Protein AF-0000000084528921 (afdb_homodimer)

Secondary structure (DSSP, 8-state):
--HHHHHHHHHHHHHHIIIIIGGGTT---HHHHHHT--HHHHHHHHHHHHHHHHHHHHHHH-TT-EEEEHHHHHH-TTGGGGGGT-SSEEEEEEEE-HHHHHHT-S--EEEEEEEETTEEEEEEEEETTTTEEEEEETTS-EEEE-TTS-EEE--------GGG-EEE--GGGS-GGGHHHHHTTGGGSSEEE--S-HHHHHHHHHTTS--EEEESS--HHHHHHHHHHHHHTT-EEEETTSPBP-TT---S-EEEESSHHHHHHHHHHHHHHHS--/--HHHHHHHHHHHHHHIIIIIGGGTT---HHHHHHT--HHHHHHHHHHHHHHHHHHHHHHH-TT-EEEEHHHHHH-TTGGGGGGT-SSEEEEEEEE-HHHHHHT-S--EEEEEEEETTEEEEEEEEETTTTEEEEEETTS-EEEE-TTS-EEE--------GGG-EEE--GGGS-GGGHHHHHTTGGGSSEEE--S-HHHHHHHHHTTS--EEEESS--HHHHHHHHHHHHHTT-EEEETTSPBP-TT---S-EEEESSHHHHHHHHHHHHHHHS--

Radius of gyration: 23.16 Å; Cα contacts (8 Å, |Δi|>4): 1308; chains: 2; bounding box: 51×71×54 Å

Foldseek 3Di:
DDPVLVVLLLVLLLVLLVPQNVVLFPCPDPCCVVVVQALLNSVVRSFVSSLVSSVVSCCVVPVQAQEAEPVVCVVVVCSLVCLQATQKYKYWGRWFLSVCRRVRHQLIWIKMFMGGNFFTAKIWTARSVQGKIWMDGLPAAIWIQGNVRDIDGAAFAPDAQQQAFAAEDPLVPDDPVLNVLSVVLQNSHVGYYHPSGLSVRLVCRLRHNGFKYKAQFCDPRSPARSQSNLVSNAWAKAFLVGHGDTRPPGGHTIMIGRYPSNRVSVSVSCVVSPDDD/DDPVLVVLLLVLLLVLLVPQNVVLFPCPDPCCVVVVQALLNSVVRSFVSSLVSSVVSCCVVPVQAQEAEPVVCVVVVCSLVCLQATQKYKYWGRWFLSVCRRVRHQLIWIKMFMGGNFATAKIWTARSVQGKIWMDGLPAAIWIQGNVRDIDGAAFAPDAQQQAFAAEDPLVPDDPVLNVLSVVLQNSHVGYHHPSGLSVRLVCRLRHNGFKYKAQFCDPRSPARSQSNLVSNAWAKAFLVGHGDTRPPGGHTIMIGRYPSNRVSVSVSCVVSPDDD

Structure (mmCIF, N/CA/C/O backbone):
data_AF-0000000084528921-model_v1
#
loop_
_entity.id
_entity.type
_entity.pdbx_description
1 polymer 'Archaeal fructose-1,6-bisphosphatase'
#
loop_
_atom_site.group_PDB
_atom_site.id
_atom_site.type_symbol
_atom_site.label_atom_id
_atom_site.label_alt_id
_atom_site.label_comp_id
_atom_site.label_asym_id
_atom_site.label_entity_id
_atom_site.label_seq_id
_atom_site.pdbx_PDB_ins_code
_atom_site.Cartn_x
_atom_site.Cartn_y
_atom_site.Cartn_z
_atom_site.occupancy
_atom_site.B_iso_or_equiv
_atom_site.auth_seq_id
_atom_site.auth_comp_id
_atom_site.auth_asym_id
_atom_site.auth_atom_id
_atom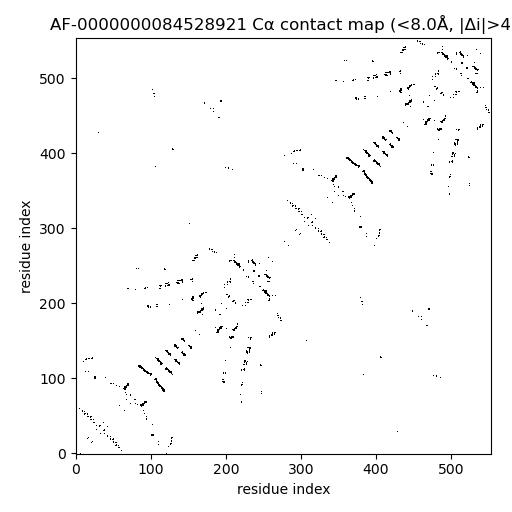_site.pdbx_PDB_model_num
ATOM 1 N N . MET A 1 1 ? -10.633 -29.906 -10.234 1 90.69 1 MET A N 1
ATOM 2 C CA . MET A 1 1 ? -10.891 -29.375 -8.898 1 90.69 1 MET A CA 1
ATOM 3 C C . MET A 1 1 ? -12.359 -28.969 -8.758 1 90.69 1 MET A C 1
ATOM 5 O O . MET A 1 1 ? -12.891 -28.234 -9.594 1 90.69 1 MET A O 1
ATOM 9 N N . THR A 1 2 ? -13.047 -29.438 -7.738 1 93.56 2 THR A N 1
ATOM 10 C CA . THR A 1 2 ? -14.469 -29.188 -7.535 1 93.56 2 THR A CA 1
ATOM 11 C C . THR A 1 2 ? -14.68 -27.891 -6.746 1 93.56 2 THR A C 1
ATOM 13 O O . THR A 1 2 ? -13.766 -27.406 -6.082 1 93.56 2 THR A O 1
ATOM 16 N N . PRO A 1 3 ? -15.922 -27.375 -6.844 1 93.5 3 PRO A N 1
ATOM 17 C CA . PRO A 1 3 ? -16.234 -26.188 -6.047 1 93.5 3 PRO A CA 1
ATOM 18 C C . PRO A 1 3 ? -16.062 -26.422 -4.547 1 93.5 3 PRO A C 1
ATOM 20 O O . PRO A 1 3 ? -15.625 -25.516 -3.828 1 93.5 3 PRO A O 1
ATOM 23 N N . LEU A 1 4 ? -16.359 -27.547 -4.094 1 95.31 4 LEU A N 1
ATOM 24 C CA . LEU A 1 4 ? -16.219 -27.875 -2.678 1 95.31 4 LEU A CA 1
ATOM 25 C C . LEU A 1 4 ? -14.75 -27.875 -2.271 1 95.31 4 LEU A C 1
ATOM 27 O O . LEU A 1 4 ? -14.406 -27.438 -1.171 1 95.31 4 LEU A O 1
ATOM 31 N N . GLU A 1 5 ? -13.906 -28.422 -3.125 1 96.94 5 GLU A N 1
ATOM 32 C CA . GLU A 1 5 ? -12.469 -28.438 -2.869 1 96.94 5 GLU A CA 1
ATOM 33 C C . GLU A 1 5 ? -11.906 -27.016 -2.809 1 96.94 5 GLU A C 1
ATOM 35 O O . GLU A 1 5 ? -11.094 -26.703 -1.938 1 96.94 5 GLU A O 1
ATOM 40 N N . ARG A 1 6 ? -12.414 -26.188 -3.715 1 96.44 6 ARG A N 1
ATOM 41 C CA . ARG A 1 6 ? -11.992 -24.781 -3.719 1 96.44 6 ARG A CA 1
ATOM 42 C C . ARG A 1 6 ? -12.406 -24.094 -2.428 1 96.44 6 ARG A C 1
ATOM 44 O O . ARG A 1 6 ? -11.617 -23.375 -1.822 1 96.44 6 ARG A O 1
ATOM 51 N N . ALA A 1 7 ? -13.633 -24.344 -2.035 1 95.81 7 ALA A N 1
ATOM 52 C CA . ALA A 1 7 ? -14.164 -23.75 -0.816 1 95.81 7 ALA A CA 1
ATOM 53 C C . ALA A 1 7 ? -13.352 -24.172 0.404 1 95.81 7 ALA A C 1
ATOM 55 O O . ALA A 1 7 ? -13.141 -23.375 1.323 1 95.81 7 ALA A O 1
ATOM 56 N N . HIS A 1 8 ? -12.945 -25.391 0.385 1 96.81 8 HIS A N 1
ATOM 57 C CA . HIS A 1 8 ? -12.125 -25.906 1.473 1 96.81 8 HIS A CA 1
ATOM 58 C C . HIS A 1 8 ? -10.797 -25.172 1.567 1 96.81 8 HIS A C 1
ATOM 60 O O . HIS A 1 8 ? -10.359 -24.812 2.662 1 96.81 8 HIS A O 1
ATOM 66 N N . LEU A 1 9 ? -10.148 -24.953 0.458 1 98.06 9 LEU A N 1
ATOM 67 C CA . LEU A 1 9 ? -8.859 -24.266 0.444 1 98.06 9 LEU A CA 1
ATOM 68 C C . LEU A 1 9 ? -9.023 -22.812 0.845 1 98.06 9 LEU A C 1
ATOM 70 O O . LEU A 1 9 ? -8.188 -22.266 1.577 1 98.06 9 LEU A O 1
ATOM 74 N N . VAL A 1 10 ? -10.094 -22.156 0.374 1 98.06 10 VAL A N 1
ATOM 75 C CA . VAL A 1 10 ? -10.359 -20.766 0.751 1 98.06 10 VAL A CA 1
ATOM 76 C C . VAL A 1 10 ? -10.547 -20.672 2.264 1 98.06 10 VAL A C 1
ATOM 78 O O . VAL A 1 10 ? -9.984 -19.781 2.91 1 98.06 10 VAL A O 1
ATOM 81 N N . ALA A 1 11 ? -11.289 -21.578 2.811 1 97.75 11 ALA A N 1
ATOM 82 C CA . ALA A 1 11 ? -11.523 -21.609 4.254 1 97.75 11 ALA A CA 1
ATOM 83 C C . ALA A 1 11 ? -10.219 -21.812 5.016 1 97.75 11 ALA A C 1
ATOM 85 O O . ALA A 1 11 ? -10.008 -21.203 6.066 1 97.75 11 ALA A O 1
ATOM 86 N N . ALA A 1 12 ? -9.398 -22.719 4.527 1 98.62 12 ALA A N 1
ATOM 87 C CA . ALA A 1 12 ? -8.109 -22.984 5.156 1 98.62 12 ALA A CA 1
ATOM 88 C C . ALA A 1 12 ? -7.23 -21.75 5.16 1 98.62 12 ALA A C 1
ATOM 90 O O . ALA A 1 12 ? -6.559 -21.453 6.152 1 98.62 12 ALA A O 1
ATOM 91 N N . VAL A 1 13 ? -7.238 -21.016 4.059 1 98.75 13 VAL A N 1
ATOM 92 C CA . VAL A 1 13 ? -6.438 -19.797 3.945 1 98.75 13 VAL A CA 1
ATOM 93 C C . VAL A 1 13 ? -6.953 -18.75 4.926 1 98.75 13 VAL A C 1
ATOM 95 O O . VAL A 1 13 ? -6.164 -18.109 5.629 1 98.75 13 VAL A O 1
ATOM 98 N N . ARG A 1 14 ? -8.266 -18.578 5.016 1 98.44 14 ARG A N 1
ATOM 99 C CA . ARG A 1 14 ? -8.867 -17.625 5.941 1 98.44 14 ARG A CA 1
ATOM 100 C C . ARG A 1 14 ? -8.516 -17.969 7.387 1 98.44 14 ARG A C 1
ATOM 102 O O . ARG A 1 14 ? -8.211 -17.078 8.188 1 98.44 14 ARG A O 1
ATOM 109 N N . LYS A 1 15 ? -8.578 -19.203 7.676 1 98.56 15 LYS A N 1
ATOM 110 C CA . LYS A 1 15 ? -8.25 -19.656 9.031 1 98.56 15 LYS A CA 1
ATOM 111 C C . LYS A 1 15 ? -6.785 -19.391 9.352 1 98.56 15 LYS A C 1
ATOM 113 O O . LYS A 1 15 ? -6.457 -18.906 10.438 1 98.56 15 LYS A O 1
ATOM 118 N N . ALA A 1 16 ? -5.879 -19.75 8.445 1 98.69 16 ALA A N 1
ATOM 119 C CA . ALA A 1 16 ? -4.453 -19.516 8.641 1 98.69 16 ALA A CA 1
ATOM 120 C C . ALA A 1 16 ? -4.164 -18.031 8.812 1 98.69 16 ALA A C 1
ATOM 122 O O . ALA A 1 16 ? -3.316 -17.641 9.617 1 98.69 16 ALA A O 1
ATOM 123 N N . ALA A 1 17 ? -4.832 -17.188 8 1 98.56 17 ALA A N 1
ATOM 124 C CA . ALA A 1 1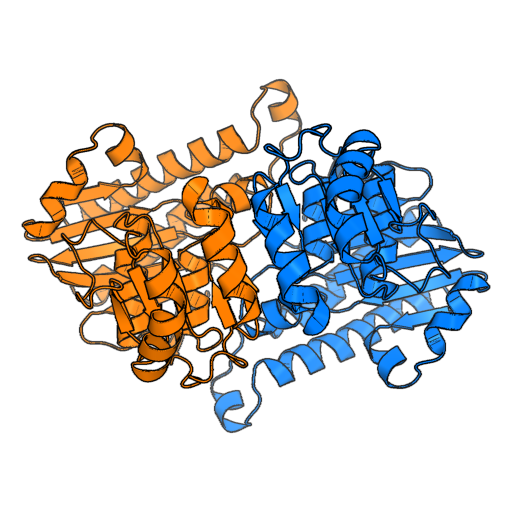7 ? -4.699 -15.734 8.125 1 98.56 17 ALA A CA 1
ATOM 125 C C . ALA A 1 17 ? -5.074 -15.266 9.523 1 98.56 17 ALA A C 1
ATOM 127 O O . ALA A 1 17 ? -4.332 -14.5 10.148 1 98.56 17 ALA A O 1
ATOM 128 N N . ALA A 1 18 ? -6.164 -15.742 10.023 1 97.94 18 ALA A N 1
ATOM 129 C CA . ALA A 1 18 ? -6.703 -15.32 11.32 1 97.94 18 ALA A CA 1
ATOM 130 C C . ALA A 1 18 ? -5.836 -15.828 12.469 1 97.94 18 ALA A C 1
ATOM 132 O O . ALA A 1 18 ? -5.613 -15.117 13.445 1 97.94 18 ALA A O 1
ATOM 133 N N . ASP A 1 19 ? -5.32 -17.047 12.312 1 98 19 ASP A N 1
ATOM 134 C CA . ASP A 1 19 ? -4.68 -17.719 13.438 1 98 19 ASP A CA 1
ATOM 135 C C . ASP A 1 19 ? -3.18 -17.422 13.469 1 98 19 ASP A C 1
ATOM 137 O O . ASP A 1 19 ? -2.592 -17.281 14.539 1 98 19 ASP A O 1
ATOM 141 N N . GLN A 1 20 ? -2.561 -17.359 12.289 1 97.06 20 GLN A N 1
ATOM 142 C CA . GLN A 1 20 ? -1.102 -17.359 12.273 1 97.06 20 GLN A CA 1
ATOM 143 C C . GLN A 1 20 ? -0.562 -16.016 11.805 1 97.06 20 GLN A C 1
ATOM 145 O O . GLN A 1 20 ? 0.536 -15.609 12.195 1 97.06 20 GLN A O 1
ATOM 150 N N . VAL A 1 21 ? -1.282 -15.266 10.984 1 97.06 21 VAL A N 1
ATOM 151 C CA . VAL A 1 21 ? -0.704 -14.102 10.328 1 97.06 21 VAL A CA 1
ATOM 152 C C . VAL A 1 21 ? -1.134 -12.828 11.055 1 97.06 21 VAL A C 1
ATOM 154 O O . VAL A 1 21 ? -0.299 -12.109 11.609 1 97.06 21 VAL A O 1
ATOM 157 N N . LEU A 1 22 ? -2.424 -12.594 11.258 1 96 22 LEU A N 1
ATOM 158 C CA . LEU A 1 22 ? -2.986 -11.328 11.711 1 96 22 LEU A CA 1
ATOM 159 C C . LEU A 1 22 ? -2.561 -11.031 13.148 1 96 22 LEU A C 1
ATOM 161 O O . LEU A 1 22 ? -2.273 -9.883 13.484 1 96 22 LEU A O 1
ATOM 165 N N . PRO A 1 23 ? -2.465 -12.047 14.039 1 93.75 23 PRO A N 1
ATOM 166 C CA . PRO A 1 23 ? -2.072 -11.742 15.414 1 93.75 23 PRO A CA 1
ATOM 167 C C . PRO A 1 23 ? -0.657 -11.172 15.516 1 93.75 23 PRO A C 1
ATOM 169 O O . PRO A 1 23 ? -0.282 -10.617 16.547 1 93.75 23 PRO A O 1
ATOM 172 N N . ARG A 1 24 ? 0.132 -11.25 14.445 1 92.75 24 ARG A N 1
ATOM 173 C CA . ARG A 1 24 ? 1.534 -10.852 14.477 1 92.75 24 ARG A CA 1
ATOM 174 C C . ARG A 1 24 ? 1.746 -9.547 13.711 1 92.75 24 ARG A C 1
ATOM 176 O O . ARG A 1 24 ? 2.832 -8.969 13.758 1 92.75 24 ARG A O 1
ATOM 183 N N . PHE A 1 25 ? 0.775 -9.117 13.039 1 93.25 25 PHE A N 1
ATOM 184 C CA . PHE A 1 25 ? 0.848 -7.883 12.266 1 93.25 25 PHE A CA 1
ATOM 185 C C . PHE A 1 25 ? 0.706 -6.668 13.172 1 93.25 25 PHE A C 1
ATOM 187 O O . PHE A 1 25 ? -0.257 -6.57 13.938 1 93.25 25 PHE A O 1
ATOM 194 N N . ARG A 1 26 ? 1.581 -5.68 13.094 1 90.31 26 ARG A N 1
ATOM 195 C CA . ARG A 1 26 ? 1.654 -4.445 13.867 1 90.31 26 ARG A CA 1
ATOM 196 C C . ARG A 1 26 ? 1.752 -4.742 15.359 1 90.31 26 ARG A C 1
ATOM 198 O O . ARG A 1 26 ? 1.243 -3.979 16.188 1 90.31 26 ARG A O 1
ATOM 205 N N . ARG A 1 27 ? 2.107 -5.938 15.75 1 79.38 27 ARG A N 1
ATOM 206 C CA . ARG A 1 27 ? 2.225 -6.289 17.156 1 79.38 27 ARG A CA 1
ATOM 207 C C . ARG A 1 27 ? 3.676 -6.219 17.625 1 79.38 27 ARG A C 1
ATOM 209 O O . ARG A 1 27 ? 4.535 -6.934 17.109 1 79.38 27 ARG A O 1
ATOM 216 N N . LEU A 1 28 ? 4.211 -5.023 17.75 1 58.03 28 LEU A N 1
ATOM 217 C CA . LEU A 1 28 ? 5.539 -4.887 18.344 1 58.03 28 LEU A CA 1
ATOM 218 C C . LEU A 1 28 ? 5.488 -5.07 19.859 1 58.03 28 LEU A C 1
ATOM 220 O O . LEU A 1 28 ? 4.758 -4.355 20.547 1 58.03 28 LEU A O 1
ATOM 224 N N . ASP A 1 29 ? 5.09 -6.176 20.328 1 49.66 29 ASP A N 1
ATOM 225 C CA . ASP A 1 29 ? 4.906 -6.27 21.766 1 49.66 29 ASP A CA 1
ATOM 226 C C . ASP A 1 29 ? 6.09 -5.66 22.516 1 49.66 29 ASP A C 1
ATOM 228 O O . ASP A 1 29 ? 7.227 -5.707 22.031 1 49.66 29 ASP A O 1
ATOM 232 N N . GLU A 1 30 ? 5.789 -4.836 23.406 1 45.78 30 GLU A N 1
ATOM 233 C CA . GLU A 1 30 ? 6.727 -4.367 24.422 1 45.78 30 GLU A CA 1
ATOM 234 C C . GLU A 1 30 ? 7.719 -5.465 24.797 1 45.78 30 GLU A C 1
ATOM 236 O O . GLU A 1 30 ? 8.906 -5.199 24.969 1 45.78 30 GLU A O 1
ATOM 241 N N . GLY A 1 31 ? 7.191 -6.523 25.266 1 42.44 31 GLY A N 1
ATOM 242 C CA . GLY A 1 31 ? 8 -7.645 25.719 1 42.44 31 GLY A CA 1
ATOM 243 C C . GLY A 1 31 ? 8.914 -8.188 24.625 1 42.44 31 GLY A C 1
ATOM 244 O O . GLY A 1 31 ? 9.883 -8.891 24.922 1 42.44 31 GLY A O 1
ATOM 245 N N . GLU A 1 32 ? 8.555 -8.086 23.438 1 44.56 32 GLU A N 1
ATOM 246 C CA . GLU A 1 32 ? 9.398 -8.492 22.312 1 44.56 32 GLU A CA 1
ATOM 247 C C . GLU A 1 32 ? 10.531 -7.488 22.094 1 44.56 32 GLU A C 1
ATOM 249 O O . GLU A 1 32 ? 11.562 -7.832 21.516 1 44.56 32 GLU A O 1
ATOM 254 N N . VAL A 1 33 ? 10.344 -6.324 22.484 1 43.62 33 VAL A N 1
ATOM 255 C CA . VAL A 1 33 ? 11.484 -5.438 22.734 1 43.62 33 VAL A CA 1
ATOM 256 C C . VAL A 1 33 ? 12.422 -6.074 23.75 1 43.62 33 VAL A C 1
ATOM 258 O O . VAL A 1 33 ? 13.641 -5.941 23.641 1 43.62 33 VAL A O 1
ATOM 261 N N . GLN A 1 34 ? 11.828 -6.68 24.719 1 41.72 34 GLN A N 1
ATOM 262 C CA . GLN A 1 34 ? 12.688 -7.375 25.672 1 41.72 34 GLN A CA 1
ATOM 263 C C . GLN A 1 34 ? 13.281 -8.641 25.047 1 41.72 34 GLN A C 1
ATOM 265 O O . GLN A 1 34 ? 14.391 -9.039 25.406 1 41.72 34 GLN A O 1
ATOM 270 N N . THR A 1 35 ? 12.531 -9.328 24.297 1 44.34 35 THR A N 1
ATOM 271 C CA . THR A 1 35 ? 13.039 -10.578 23.75 1 44.34 35 THR A CA 1
ATOM 272 C C . THR A 1 35 ? 13.695 -10.352 22.391 1 44.34 35 THR A C 1
ATOM 274 O O . THR A 1 35 ? 14.141 -11.305 21.75 1 44.34 35 THR A O 1
ATOM 277 N N . LYS A 1 36 ? 13.992 -9.203 21.953 1 51.06 36 LYS A N 1
ATOM 278 C CA . LYS A 1 36 ? 14.734 -8.82 20.75 1 51.06 36 LYS A CA 1
ATOM 279 C C . LYS A 1 36 ? 14.031 -9.312 19.484 1 51.06 36 LYS A C 1
ATOM 281 O O . LYS A 1 36 ? 14.688 -9.617 18.484 1 51.06 36 LYS A O 1
ATOM 286 N N . THR A 1 37 ? 12.586 -9.578 19.844 1 59.41 37 THR A N 1
ATOM 287 C CA . THR A 1 37 ? 11.969 -10.094 18.641 1 59.41 37 THR A CA 1
ATOM 288 C C . THR A 1 37 ? 11.336 -8.961 17.828 1 59.41 37 THR A C 1
ATOM 290 O O . THR A 1 37 ? 10.414 -8.297 18.297 1 59.41 37 THR A O 1
ATOM 293 N N . GLY A 1 38 ? 11.789 -8.57 16.797 1 70.56 38 GLY A N 1
ATOM 294 C CA . GLY A 1 38 ? 11.352 -7.496 15.922 1 70.56 38 GLY A CA 1
ATOM 295 C C . GLY A 1 38 ? 10.469 -7.977 14.789 1 70.56 38 GLY A C 1
ATOM 296 O O . GLY A 1 38 ? 10.172 -9.172 14.688 1 70.56 38 GLY A O 1
ATOM 297 N N . PRO A 1 39 ? 9.812 -7.094 14.172 1 75.5 39 PRO A N 1
ATOM 298 C CA . PRO A 1 39 ? 8.914 -7.406 13.055 1 75.5 39 PRO A CA 1
ATOM 299 C C . PRO A 1 39 ? 9.492 -8.461 12.117 1 75.5 39 PRO A C 1
ATOM 301 O O . PRO A 1 39 ? 8.75 -9.273 11.562 1 75.5 39 PRO A O 1
ATOM 304 N N . ALA A 1 40 ? 10.711 -8.469 11.938 1 79 40 ALA A N 1
ATOM 305 C CA . ALA A 1 40 ? 11.359 -9.445 11.07 1 79 40 ALA A CA 1
ATOM 306 C C . ALA A 1 40 ? 11.195 -10.867 11.609 1 79 40 ALA A C 1
ATOM 308 O O . ALA A 1 40 ? 10.977 -11.812 10.852 1 79 40 ALA A O 1
ATOM 309 N N . ASP A 1 41 ? 11.266 -10.969 12.859 1 82.81 41 ASP A N 1
ATOM 310 C CA . ASP A 1 41 ? 11.055 -12.266 13.5 1 82.81 41 ASP A CA 1
ATOM 311 C C . ASP A 1 41 ? 9.594 -12.688 13.414 1 82.81 41 ASP A C 1
ATOM 313 O O . ASP A 1 41 ? 9.289 -13.859 13.172 1 82.81 41 ASP A O 1
ATOM 317 N N . LEU A 1 42 ? 8.734 -11.75 13.547 1 84.56 42 LEU A N 1
ATOM 318 C CA . LEU A 1 42 ? 7.309 -12.039 13.602 1 84.56 42 LEU A CA 1
ATOM 319 C C . LEU A 1 42 ? 6.801 -12.516 12.242 1 84.56 42 LEU A C 1
ATOM 321 O O . LEU A 1 42 ? 5.996 -13.445 12.164 1 84.56 42 LEU A O 1
ATOM 325 N N . VAL A 1 43 ? 7.289 -11.922 11.195 1 88 43 VAL A N 1
ATOM 326 C CA . VAL A 1 43 ? 6.848 -12.352 9.875 1 88 43 VAL A CA 1
ATOM 327 C C . VAL A 1 43 ? 7.398 -13.742 9.57 1 88 43 VAL A C 1
ATOM 329 O O . VAL A 1 43 ? 6.734 -14.547 8.914 1 88 43 VAL A O 1
ATOM 332 N N . THR A 1 44 ? 8.531 -14.031 10.109 1 89.69 44 THR A N 1
ATOM 333 C CA . THR A 1 44 ? 9.102 -15.359 9.93 1 89.69 44 THR A CA 1
ATOM 334 C C . THR A 1 44 ? 8.211 -16.422 10.57 1 89.69 44 THR A C 1
ATOM 336 O O . THR A 1 44 ? 7.906 -17.453 9.953 1 89.69 44 THR A O 1
ATOM 339 N N . VAL A 1 45 ? 7.801 -16.125 11.727 1 92.5 45 VAL A N 1
ATOM 340 C CA . VAL A 1 45 ? 6.93 -17.047 12.438 1 92.5 45 VAL A CA 1
ATOM 341 C C . VAL A 1 45 ? 5.594 -17.172 11.711 1 92.5 45 VAL A C 1
ATOM 343 O O . VAL A 1 45 ? 5.082 -18.266 11.508 1 92.5 45 VAL A O 1
ATOM 346 N N . ALA A 1 46 ? 5.035 -16.047 11.312 1 94.19 46 ALA A N 1
ATOM 347 C CA . ALA A 1 46 ? 3.775 -16.047 10.57 1 94.19 46 ALA A CA 1
ATOM 348 C C . ALA A 1 46 ? 3.883 -16.891 9.305 1 94.19 46 ALA A C 1
ATOM 350 O O . ALA A 1 46 ? 3.014 -17.719 9.023 1 94.19 46 ALA A O 1
ATOM 351 N N . ASP A 1 47 ? 4.977 -16.703 8.609 1 95.75 47 ASP A N 1
ATOM 352 C CA . ASP A 1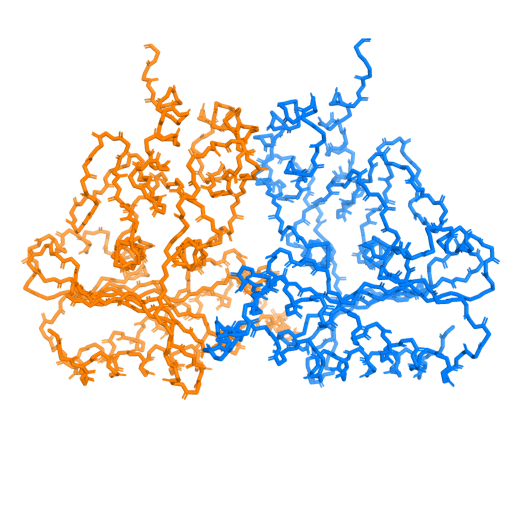 47 ? 5.23 -17.422 7.359 1 95.75 47 ASP A CA 1
ATOM 353 C C . ASP A 1 47 ? 5.297 -18.922 7.59 1 95.75 47 ASP A C 1
ATOM 355 O O . ASP A 1 47 ? 4.605 -19.688 6.914 1 95.75 47 ASP A O 1
ATOM 359 N N . THR A 1 48 ? 6.07 -19.328 8.508 1 96.44 48 THR A N 1
ATOM 360 C CA . THR A 1 48 ? 6.336 -20.734 8.75 1 96.44 48 THR A CA 1
ATOM 361 C C . THR A 1 48 ? 5.086 -21.438 9.273 1 96.44 48 THR A C 1
ATOM 363 O O . THR A 1 48 ? 4.734 -22.516 8.805 1 96.44 48 THR A O 1
ATOM 366 N N . GLU A 1 49 ? 4.406 -20.828 10.195 1 97.38 49 GLU A N 1
ATOM 367 C CA . GLU A 1 49 ? 3.24 -21.453 10.805 1 97.38 49 GLU A CA 1
ATOM 368 C C . GLU A 1 49 ? 2.062 -21.484 9.828 1 97.38 49 GLU A C 1
ATOM 370 O O . GLU A 1 49 ? 1.312 -22.469 9.789 1 97.38 49 GLU A O 1
ATOM 375 N N . ALA A 1 50 ? 1.903 -20.422 9.086 1 98.31 50 ALA A N 1
ATOM 376 C CA . ALA A 1 50 ? 0.831 -20.406 8.094 1 98.31 50 ALA A CA 1
ATOM 377 C C . ALA A 1 50 ? 1.056 -21.453 7.016 1 98.31 50 ALA A C 1
ATOM 379 O O . ALA A 1 50 ? 0.119 -22.156 6.617 1 98.31 50 ALA A O 1
ATOM 380 N N . GLU A 1 51 ? 2.279 -21.562 6.527 1 98.44 51 GLU A N 1
ATOM 381 C CA . GLU A 1 51 ? 2.578 -22.562 5.508 1 98.44 51 GLU A CA 1
ATOM 382 C C . GLU A 1 51 ? 2.322 -23.969 6.027 1 98.44 51 GLU A C 1
ATOM 384 O O . GLU A 1 51 ? 1.784 -24.812 5.309 1 98.44 51 GLU A O 1
ATOM 389 N N . ALA A 1 52 ? 2.699 -24.266 7.258 1 98.19 52 ALA A N 1
ATOM 390 C CA . ALA A 1 52 ? 2.469 -25.562 7.863 1 98.19 52 ALA A CA 1
ATOM 391 C C . ALA A 1 52 ? 0.976 -25.875 7.945 1 98.19 52 ALA A C 1
ATOM 393 O O . ALA A 1 52 ? 0.545 -26.984 7.605 1 98.19 52 ALA A O 1
ATOM 394 N N . ALA A 1 53 ? 0.239 -24.906 8.398 1 98.5 53 ALA A N 1
ATOM 395 C CA . ALA A 1 53 ? -1.206 -25.094 8.516 1 98.5 53 ALA A CA 1
ATOM 396 C C . ALA A 1 53 ? -1.833 -25.375 7.148 1 98.5 53 ALA A C 1
ATOM 398 O O . ALA A 1 53 ? -2.67 -26.266 7.012 1 98.5 53 ALA A O 1
ATOM 399 N N . LEU A 1 54 ? -1.439 -24.609 6.164 1 98.69 54 LEU A N 1
ATOM 400 C CA . LEU A 1 54 ? -1.997 -24.75 4.824 1 98.69 54 LEU A CA 1
ATOM 401 C C . LEU A 1 54 ? -1.574 -26.078 4.203 1 98.69 54 LEU A C 1
ATOM 403 O O . LEU A 1 54 ? -2.363 -26.719 3.506 1 98.69 54 LEU A O 1
ATOM 407 N N . THR A 1 55 ? -0.332 -26.453 4.445 1 98.31 55 THR A N 1
ATOM 408 C CA . THR A 1 55 ? 0.138 -27.75 3.967 1 98.31 55 THR A CA 1
ATOM 409 C C . THR A 1 55 ? -0.707 -28.891 4.551 1 98.31 55 THR A C 1
ATOM 411 O O . THR A 1 55 ? -1.087 -29.812 3.836 1 98.31 55 THR A O 1
ATOM 414 N N . GLY A 1 56 ? -0.945 -28.766 5.855 1 98.19 56 GLY A N 1
ATOM 415 C CA . GLY A 1 56 ? -1.819 -29.75 6.484 1 98.19 56 GLY A CA 1
ATOM 416 C C . GLY A 1 56 ? -3.193 -29.812 5.844 1 98.19 56 GLY A C 1
ATOM 417 O O . GLY A 1 56 ? -3.707 -30.906 5.578 1 98.19 56 GLY A O 1
ATOM 418 N N . ALA A 1 57 ? -3.775 -28.672 5.57 1 98.25 57 ALA A N 1
ATOM 419 C CA . ALA A 1 57 ? -5.094 -28.609 4.949 1 98.25 57 ALA A CA 1
ATOM 420 C C . ALA A 1 57 ? -5.078 -29.219 3.553 1 98.25 57 ALA A C 1
ATOM 422 O O . ALA A 1 57 ? -6.016 -29.922 3.164 1 98.25 57 ALA A O 1
ATOM 423 N N . VAL A 1 58 ? -4.031 -28.984 2.771 1 98.12 58 VAL A N 1
ATOM 424 C CA . VAL A 1 58 ? -3.881 -29.516 1.425 1 98.12 58 VAL A CA 1
ATOM 425 C C . VAL A 1 58 ? -3.775 -31.047 1.487 1 98.12 58 VAL A C 1
ATOM 427 O O . VAL A 1 58 ? -4.441 -31.75 0.728 1 98.12 58 VAL A O 1
ATOM 430 N N . ARG A 1 59 ? -2.996 -31.531 2.389 1 96.75 59 ARG A N 1
ATOM 431 C CA . ARG A 1 59 ? -2.756 -32.969 2.496 1 96.75 59 ARG A CA 1
ATOM 432 C C . ARG A 1 59 ? -4.02 -33.719 2.926 1 96.75 59 ARG A C 1
ATOM 434 O O . ARG A 1 59 ? -4.25 -34.844 2.518 1 96.75 59 ARG A O 1
ATOM 441 N N . SER A 1 60 ? -4.793 -33.062 3.689 1 96.56 60 SER A N 1
ATOM 442 C CA . SER A 1 60 ? -6.062 -33.656 4.09 1 96.56 60 SER A CA 1
ATOM 443 C C . SER A 1 60 ? -6.984 -33.844 2.891 1 96.56 60 SER A C 1
ATOM 445 O O . SER A 1 60 ? -7.77 -34.812 2.846 1 96.56 60 SER A O 1
ATOM 447 N N . LEU A 1 61 ? -6.922 -32.969 1.944 1 95.56 61 LEU A N 1
ATOM 448 C CA . LEU A 1 61 ? -7.746 -33.031 0.742 1 95.56 61 LEU A CA 1
ATOM 449 C C . LEU A 1 61 ? -7.102 -33.906 -0.323 1 95.56 61 LEU A C 1
ATOM 451 O O . LEU A 1 61 ? -7.793 -34.656 -1.019 1 95.56 61 LEU A O 1
ATOM 455 N N . TRP A 1 62 ? -5.777 -33.719 -0.443 1 97.38 62 TRP A N 1
ATOM 456 C CA . TRP A 1 62 ? -4.996 -34.375 -1.479 1 97.38 62 TRP A CA 1
ATOM 457 C C . TRP A 1 62 ? -3.699 -34.938 -0.907 1 97.38 62 TRP A C 1
ATOM 459 O O . TRP A 1 62 ? -2.627 -34.375 -1.102 1 97.38 62 TRP A O 1
ATOM 469 N N . PRO A 1 63 ? -3.75 -36.156 -0.374 1 96.81 63 PRO A N 1
ATOM 470 C CA . PRO A 1 63 ? -2.576 -36.719 0.295 1 96.81 63 PRO A CA 1
ATOM 471 C C . PRO A 1 63 ? -1.378 -36.875 -0.64 1 96.81 63 PRO A C 1
ATOM 473 O O . PRO A 1 63 ? -0.229 -36.781 -0.195 1 96.81 63 PRO A O 1
ATOM 476 N N . ASP A 1 64 ? -1.58 -36.969 -1.929 1 95.75 64 ASP A N 1
ATOM 477 C CA . ASP A 1 64 ? -0.503 -37.281 -2.871 1 95.75 64 ASP A CA 1
ATOM 478 C C . ASP A 1 64 ? -0.07 -36 -3.611 1 95.75 64 ASP A C 1
ATOM 480 O O . ASP A 1 64 ? 0.851 -36.031 -4.43 1 95.75 64 ASP A O 1
ATOM 484 N N . ALA A 1 65 ? -0.691 -34.906 -3.344 1 97.06 65 ALA A N 1
ATOM 485 C CA . ALA A 1 65 ? -0.359 -33.688 -4.051 1 97.06 65 ALA A CA 1
ATOM 486 C C . ALA A 1 65 ? 1.035 -33.188 -3.674 1 97.06 65 ALA A C 1
ATOM 488 O O . ALA A 1 65 ? 1.438 -33.281 -2.512 1 97.06 65 ALA A O 1
ATOM 489 N N . LEU A 1 66 ? 1.763 -32.719 -4.652 1 97.06 66 LEU A N 1
ATOM 490 C CA . LEU A 1 66 ? 3.002 -32 -4.379 1 97.06 66 LEU A CA 1
ATOM 491 C C . LEU A 1 66 ? 2.711 -30.625 -3.77 1 97.06 66 LEU A C 1
ATOM 493 O O . LEU A 1 66 ? 1.888 -29.875 -4.293 1 97.06 66 LEU A O 1
ATOM 497 N N . VAL A 1 67 ? 3.293 -30.328 -2.621 1 97.88 67 VAL A N 1
ATOM 498 C CA . VAL A 1 67 ? 3.146 -29 -2.012 1 97.88 67 VAL A CA 1
ATOM 499 C C . VAL A 1 67 ? 4.449 -28.219 -2.152 1 97.88 67 VAL A C 1
ATOM 501 O O . VAL A 1 67 ? 5.504 -28.672 -1.699 1 97.88 67 VAL A O 1
ATOM 504 N N . VAL A 1 68 ? 4.395 -27.109 -2.852 1 97.44 68 VAL A N 1
ATOM 505 C CA . VAL A 1 68 ? 5.527 -26.219 -3.049 1 97.44 68 VAL A CA 1
ATOM 506 C C . VAL A 1 68 ? 5.285 -24.906 -2.303 1 97.44 68 VAL A C 1
ATOM 508 O O . VAL A 1 68 ? 4.566 -24.031 -2.791 1 97.44 68 VAL A O 1
ATOM 511 N N . GLY A 1 69 ? 5.914 -24.781 -1.173 1 96.69 69 GLY A N 1
ATOM 512 C CA . GLY A 1 69 ? 5.82 -23.562 -0.378 1 96.69 69 GLY A CA 1
ATOM 513 C C . GLY A 1 69 ? 7.059 -22.688 -0.47 1 96.69 69 GLY A C 1
ATOM 514 O O . GLY A 1 69 ? 8.172 -23.203 -0.627 1 96.69 69 GLY A O 1
ATOM 515 N N . GLU A 1 70 ? 6.879 -21.375 -0.411 1 94.12 70 GLU A N 1
ATOM 516 C CA . GLU A 1 70 ? 8 -20.438 -0.406 1 94.12 70 GLU A CA 1
ATOM 517 C C . GLU A 1 70 ? 9.031 -20.828 0.652 1 94.12 70 GLU A C 1
ATOM 519 O O . GLU A 1 70 ? 10.219 -20.938 0.352 1 94.12 70 GLU A O 1
ATOM 524 N N . GLU A 1 71 ? 8.531 -21.062 1.893 1 92.12 71 GLU A N 1
ATOM 525 C CA . GLU A 1 71 ? 9.422 -21.359 3.01 1 92.12 71 GLU A CA 1
ATOM 526 C C . GLU A 1 71 ? 10.086 -22.719 2.838 1 92.12 71 GLU A C 1
ATOM 528 O O . GLU A 1 71 ? 11.289 -22.859 3.072 1 92.12 71 GLU A O 1
ATOM 533 N N . ALA A 1 72 ? 9.352 -23.75 2.494 1 92 72 ALA A N 1
ATOM 534 C CA . ALA A 1 72 ? 9.891 -25.078 2.258 1 92 72 ALA A CA 1
ATOM 535 C C . ALA A 1 72 ? 10.953 -25.062 1.167 1 92 72 ALA A C 1
ATOM 537 O O . ALA A 1 72 ? 11.922 -25.812 1.221 1 92 72 ALA A O 1
ATOM 538 N N . THR A 1 73 ? 10.773 -24.219 0.166 1 94 73 THR A N 1
ATOM 539 C CA . THR A 1 73 ? 11.695 -24.125 -0.961 1 94 73 THR A CA 1
ATOM 540 C C . THR A 1 73 ? 13.039 -23.562 -0.516 1 94 73 THR A C 1
ATOM 542 O O . THR A 1 73 ? 14.07 -23.812 -1.146 1 94 73 THR A O 1
ATOM 545 N N . GLU A 1 74 ? 13.008 -22.75 0.505 1 89.25 74 GLU A N 1
ATOM 546 C CA . GLU A 1 74 ? 14.273 -22.266 1.056 1 89.25 74 GLU A CA 1
ATOM 547 C C . GLU A 1 74 ? 15.156 -23.438 1.5 1 89.25 74 GLU A C 1
ATOM 549 O O . GLU A 1 74 ? 16.375 -23.391 1.349 1 89.25 74 GLU A O 1
ATOM 554 N N . GLU A 1 75 ? 14.531 -24.469 2.027 1 90.25 75 GLU A N 1
ATOM 555 C CA . GLU A 1 75 ? 15.25 -25.656 2.49 1 90.25 75 GLU A CA 1
ATOM 556 C C . GLU A 1 75 ? 15.492 -26.641 1.35 1 90.25 75 GLU A C 1
ATOM 558 O O . GLU A 1 75 ? 16.5 -27.344 1.33 1 90.25 75 GLU A O 1
ATOM 563 N N . ARG A 1 76 ? 14.586 -26.672 0.48 1 93.94 76 ARG A N 1
ATOM 564 C CA . ARG A 1 76 ? 14.641 -27.562 -0.673 1 93.94 76 ARG A CA 1
ATOM 565 C C . ARG A 1 76 ? 14.461 -26.797 -1.975 1 93.94 76 ARG A C 1
ATOM 567 O O . ARG A 1 76 ? 13.375 -26.812 -2.564 1 93.94 76 ARG A O 1
ATOM 574 N N . PRO A 1 77 ? 15.469 -26.234 -2.508 1 92.69 77 PRO A N 1
ATOM 575 C CA . PRO A 1 77 ? 15.375 -25.344 -3.668 1 92.69 77 PRO A CA 1
ATOM 576 C C . PRO A 1 77 ? 14.898 -26.062 -4.93 1 92.69 77 PRO A C 1
ATOM 578 O O . PRO A 1 77 ? 14.5 -25.422 -5.898 1 92.69 77 PRO A O 1
ATOM 581 N N . ASP A 1 78 ? 14.922 -27.375 -5 1 92.88 78 ASP A N 1
ATOM 582 C CA . ASP A 1 78 ? 14.531 -28.156 -6.176 1 92.88 78 ASP A CA 1
ATOM 583 C C . ASP A 1 78 ? 13.031 -28.438 -6.168 1 92.88 78 ASP A C 1
ATOM 585 O O . ASP A 1 78 ? 12.477 -28.906 -7.164 1 92.88 78 ASP A O 1
ATOM 589 N N . LEU A 1 79 ? 12.359 -28.109 -5.102 1 92.94 79 LEU A N 1
ATOM 590 C CA . LEU A 1 79 ? 10.953 -28.438 -4.898 1 92.94 79 LEU A CA 1
ATOM 591 C C . LEU A 1 79 ? 10.102 -27.906 -6.051 1 92.94 79 LEU A C 1
ATOM 593 O O . LEU A 1 79 ? 9.242 -28.609 -6.574 1 92.94 79 LEU A O 1
ATOM 597 N N . PRO A 1 80 ? 10.367 -26.734 -6.566 1 94.12 80 PRO A N 1
ATOM 598 C CA . PRO A 1 80 ? 9.516 -26.172 -7.617 1 94.12 80 PRO A CA 1
ATOM 599 C C . PRO A 1 80 ? 9.672 -26.891 -8.953 1 94.12 80 PRO A C 1
ATOM 601 O O . PRO A 1 80 ? 8.828 -26.75 -9.844 1 94.12 80 PRO A O 1
ATOM 604 N N . GLU A 1 81 ? 10.711 -27.609 -9.109 1 91 81 GLU A N 1
ATOM 605 C CA . GLU A 1 81 ? 10.953 -28.312 -10.367 1 91 81 GLU A CA 1
ATOM 606 C C . GLU A 1 81 ? 9.859 -29.344 -10.641 1 91 81 GLU A C 1
ATOM 608 O O . GLU A 1 81 ? 9.586 -29.672 -11.797 1 91 81 GLU A O 1
ATOM 613 N N . GLY A 1 82 ? 9.227 -29.797 -9.633 1 91.62 82 GLY A N 1
ATOM 614 C CA . GLY A 1 82 ? 8.188 -30.797 -9.773 1 91.62 82 GLY A CA 1
ATOM 615 C C . GLY A 1 82 ? 6.887 -30.25 -10.312 1 91.62 82 GLY A C 1
ATOM 616 O O . GLY A 1 82 ? 6.008 -31 -10.734 1 91.62 82 GLY A O 1
ATOM 617 N N . LEU A 1 83 ? 6.734 -28.984 -10.383 1 93.06 83 LEU A N 1
ATOM 618 C CA . LEU A 1 83 ? 5.48 -28.344 -10.766 1 93.06 83 LEU A CA 1
ATOM 619 C C . LEU A 1 83 ? 5.152 -28.625 -12.227 1 93.06 83 LEU A C 1
ATOM 621 O O . LEU A 1 83 ? 3.979 -28.688 -12.602 1 93.06 83 LEU A O 1
ATOM 625 N N . ALA A 1 84 ? 6.164 -28.812 -13.031 1 88.25 84 ALA A N 1
ATOM 626 C CA . ALA A 1 84 ? 5.973 -29 -14.469 1 88.25 84 ALA A CA 1
ATOM 627 C C . ALA A 1 84 ? 5.32 -30.344 -14.766 1 88.25 84 ALA A C 1
ATOM 629 O O . ALA A 1 84 ? 4.578 -30.484 -15.734 1 88.25 84 ALA A O 1
ATOM 630 N N . ASP A 1 85 ? 5.492 -31.328 -13.836 1 89.62 85 ASP A N 1
ATOM 631 C CA . ASP A 1 85 ? 5.102 -32.688 -14.195 1 89.62 85 ASP A CA 1
ATOM 632 C C . ASP A 1 85 ? 4.145 -33.281 -13.164 1 89.62 85 ASP A C 1
ATOM 634 O O . ASP A 1 85 ? 3.494 -34.281 -13.422 1 89.62 85 ASP A O 1
ATOM 638 N N . ALA A 1 86 ? 3.971 -32.625 -12.109 1 94.25 86 ALA A N 1
ATOM 639 C CA . ALA A 1 86 ? 3.135 -33.188 -11.047 1 94.25 86 ALA A CA 1
ATOM 640 C C . ALA A 1 86 ? 1.687 -33.344 -11.508 1 94.25 86 ALA A C 1
ATOM 642 O O . ALA A 1 86 ? 1.163 -32.469 -12.203 1 94.25 86 ALA A O 1
ATOM 643 N N . ALA A 1 87 ? 1.036 -34.469 -11.18 1 96.38 87 ALA A N 1
ATOM 644 C CA . ALA A 1 87 ? -0.383 -34.656 -11.477 1 96.38 87 ALA A CA 1
ATOM 645 C C . ALA A 1 87 ? -1.222 -33.562 -10.82 1 96.38 87 ALA A C 1
ATOM 647 O O . ALA A 1 87 ? -2.156 -33.031 -11.43 1 96.38 87 ALA A O 1
ATOM 648 N N . ARG A 1 88 ? -0.906 -33.25 -9.602 1 97.62 88 ARG A N 1
ATOM 649 C CA . ARG A 1 88 ? -1.513 -32.156 -8.852 1 97.62 88 ARG A CA 1
ATOM 650 C C . ARG A 1 88 ? -0.516 -31.547 -7.879 1 97.62 88 ARG A C 1
ATOM 652 O O . ARG A 1 88 ? 0.17 -32.25 -7.148 1 97.62 88 ARG A O 1
ATOM 659 N N . ALA A 1 89 ? -0.414 -30.25 -7.918 1 98.12 89 ALA A N 1
ATOM 660 C CA . ALA A 1 89 ? 0.452 -29.531 -6.992 1 98.12 89 ALA A CA 1
ATOM 661 C C . ALA A 1 89 ? -0.252 -28.297 -6.434 1 98.12 89 ALA A C 1
ATOM 663 O O . ALA A 1 89 ? -1.138 -27.734 -7.082 1 98.12 89 ALA A O 1
ATOM 664 N N . VAL A 1 90 ? 0.076 -27.969 -5.207 1 98.62 90 VAL A N 1
ATOM 665 C CA . VAL A 1 90 ? -0.382 -26.734 -4.574 1 98.62 90 VAL A CA 1
ATOM 666 C C . VAL A 1 90 ? 0.818 -25.844 -4.23 1 98.62 90 VAL A C 1
ATOM 668 O O . VAL A 1 90 ? 1.773 -26.312 -3.602 1 98.62 90 VAL A O 1
ATOM 671 N N . VAL A 1 91 ? 0.772 -24.656 -4.734 1 98.69 91 VAL A N 1
ATOM 672 C CA . VAL A 1 91 ? 1.834 -23.672 -4.52 1 98.69 91 VAL A CA 1
ATOM 673 C C . VAL A 1 91 ? 1.379 -22.625 -3.502 1 98.69 91 VAL A C 1
ATOM 675 O O . VAL A 1 91 ? 0.277 -22.094 -3.611 1 98.69 91 VAL A O 1
ATOM 678 N N . ILE A 1 92 ? 2.238 -22.297 -2.49 1 98.75 92 ILE A N 1
ATOM 679 C CA . ILE A 1 92 ? 1.798 -21.484 -1.361 1 98.75 92 ILE A CA 1
ATOM 680 C C . ILE A 1 92 ? 2.807 -20.359 -1.107 1 98.75 92 ILE A C 1
ATOM 682 O O . ILE A 1 92 ? 4.008 -20.625 -0.975 1 98.75 92 ILE A O 1
ATOM 686 N N . ASP A 1 93 ? 2.396 -19.172 -1.109 1 98.69 93 ASP A N 1
ATOM 687 C CA . ASP A 1 93 ? 3.072 -18.031 -0.482 1 98.69 93 ASP A CA 1
ATOM 688 C C . ASP A 1 93 ? 2.326 -17.578 0.77 1 98.69 93 ASP A C 1
ATOM 690 O O . ASP A 1 93 ? 1.309 -16.891 0.674 1 98.69 93 ASP A O 1
ATOM 694 N N . PRO A 1 94 ? 2.799 -17.891 1.914 1 98.25 94 PRO A N 1
ATOM 695 C CA . PRO A 1 94 ? 2.037 -17.609 3.133 1 98.25 94 PRO A CA 1
ATOM 696 C C . PRO A 1 94 ? 1.864 -16.125 3.389 1 98.25 94 PRO A C 1
ATOM 698 O O . PRO A 1 94 ? 0.8 -15.688 3.836 1 98.25 94 PRO A O 1
ATOM 701 N N . VAL A 1 95 ? 2.938 -15.359 3.217 1 97.88 95 VAL A N 1
ATOM 702 C CA . VAL A 1 95 ? 2.871 -13.914 3.361 1 97.88 95 VAL A CA 1
ATOM 703 C C . VAL A 1 95 ? 3.627 -13.242 2.215 1 97.88 95 VAL A C 1
ATOM 705 O O . VAL A 1 95 ? 4.844 -13.062 2.289 1 97.88 95 VAL A O 1
ATOM 708 N N . ASP A 1 96 ? 2.943 -12.883 1.15 1 98.19 96 ASP A N 1
ATOM 709 C CA . ASP A 1 96 ? 3.496 -12.047 0.094 1 98.19 96 ASP A CA 1
ATOM 710 C C . ASP A 1 96 ? 3.51 -10.578 0.513 1 98.19 96 ASP A C 1
ATOM 712 O O . ASP A 1 96 ? 2.502 -10.055 0.994 1 98.19 96 ASP A O 1
ATOM 716 N N . GLY A 1 97 ? 4.621 -9.906 0.288 1 97 97 GLY A N 1
ATOM 717 C CA . GLY A 1 97 ? 4.77 -8.547 0.779 1 97 97 GLY A CA 1
ATOM 718 C C . GLY A 1 97 ? 5.332 -8.477 2.186 1 97 97 GLY A C 1
ATOM 719 O O . GLY A 1 97 ? 4.836 -7.723 3.021 1 97 97 GLY A O 1
ATOM 720 N N . THR A 1 98 ? 6.375 -9.234 2.465 1 95 98 THR A N 1
ATOM 721 C CA . THR A 1 98 ? 6.941 -9.359 3.801 1 95 98 THR A CA 1
ATOM 722 C C . THR A 1 98 ? 7.5 -8.023 4.281 1 95 98 THR A C 1
ATOM 724 O O . THR A 1 98 ? 7.449 -7.715 5.473 1 95 98 THR A O 1
ATOM 727 N N . TRP A 1 99 ? 8.023 -7.219 3.363 1 93 99 TRP A N 1
ATOM 728 C CA . TRP A 1 99 ? 8.477 -5.891 3.766 1 93 99 TRP A CA 1
ATOM 729 C C . TRP A 1 99 ? 7.312 -5.055 4.281 1 93 99 TRP A C 1
ATOM 731 O O . TRP A 1 99 ? 7.426 -4.387 5.312 1 93 99 TRP A O 1
ATOM 741 N N . ASN A 1 100 ? 6.227 -5.031 3.508 1 96.81 100 ASN A N 1
ATOM 742 C CA . ASN A 1 100 ? 5.035 -4.305 3.93 1 96.81 100 ASN A CA 1
ATOM 743 C C . ASN A 1 100 ? 4.555 -4.766 5.305 1 96.81 100 ASN A C 1
ATOM 745 O O . ASN A 1 100 ? 4.227 -3.941 6.16 1 96.81 100 ASN A O 1
ATOM 749 N N . PHE A 1 101 ? 4.555 -6.09 5.535 1 96.75 101 PHE A N 1
ATOM 750 C CA . PHE A 1 101 ? 4.176 -6.656 6.824 1 96.75 101 PHE A CA 1
ATOM 751 C C . PHE A 1 101 ? 5.047 -6.09 7.938 1 96.75 101 PHE A C 1
ATOM 753 O O . PHE A 1 101 ? 4.535 -5.613 8.953 1 96.75 101 PHE A O 1
ATOM 760 N N . ARG A 1 102 ? 6.316 -6.09 7.699 1 93.19 102 ARG A N 1
ATOM 761 C CA . ARG A 1 102 ? 7.27 -5.613 8.695 1 93.19 102 ARG A CA 1
ATOM 762 C C . ARG A 1 102 ? 7.102 -4.117 8.945 1 93.19 102 ARG A C 1
ATOM 764 O O . ARG A 1 102 ? 7.25 -3.645 10.07 1 93.19 102 ARG A O 1
ATOM 771 N N . ALA A 1 103 ? 6.77 -3.402 7.902 1 94.25 103 ALA A N 1
ATOM 772 C CA . ALA A 1 103 ? 6.66 -1.947 7.977 1 94.25 103 ALA A CA 1
ATOM 773 C C . ALA A 1 103 ? 5.281 -1.523 8.469 1 94.25 103 ALA A C 1
ATOM 775 O O . ALA A 1 103 ? 5.008 -0.33 8.625 1 94.25 103 ALA A O 1
ATOM 776 N N . GLY A 1 104 ? 4.395 -2.508 8.641 1 94.31 104 GLY A N 1
ATOM 777 C CA . GLY A 1 104 ? 3.061 -2.219 9.148 1 94.31 104 GLY A CA 1
ATOM 778 C C . GLY A 1 104 ? 2.117 -1.708 8.07 1 94.31 104 GLY A C 1
ATOM 779 O O . GLY A 1 104 ? 1.142 -1.018 8.375 1 94.31 104 GLY A O 1
ATOM 780 N N . ILE A 1 105 ? 2.371 -1.938 6.867 1 96.06 105 ILE A N 1
ATOM 781 C CA . ILE A 1 105 ? 1.511 -1.55 5.758 1 96.06 105 ILE A CA 1
ATOM 782 C C . ILE A 1 105 ? 0.565 -2.697 5.41 1 96.06 105 ILE A C 1
ATOM 784 O O . ILE A 1 105 ? 1.008 -3.818 5.152 1 96.06 105 ILE A O 1
ATOM 788 N N . ALA A 1 106 ? -0.704 -2.402 5.422 1 97 106 ALA A N 1
ATOM 789 C CA . ALA A 1 106 ? -1.713 -3.43 5.18 1 97 106 ALA A CA 1
ATOM 790 C C . ALA A 1 106 ? -1.822 -3.758 3.695 1 97 106 ALA A C 1
ATOM 792 O O . ALA A 1 106 ? -2.922 -3.777 3.137 1 97 106 ALA A O 1
ATOM 793 N N . ALA A 1 107 ? -0.735 -3.951 3.029 1 97.06 107 ALA A N 1
ATOM 794 C CA . ALA A 1 107 ? -0.643 -4.363 1.632 1 97.06 107 ALA A CA 1
ATOM 795 C C . ALA A 1 107 ? 0.222 -5.613 1.483 1 97.06 107 ALA A C 1
ATOM 797 O O . ALA A 1 107 ? 1.198 -5.613 0.73 1 97.06 107 ALA A O 1
ATOM 798 N N . PHE A 1 108 ? -0.179 -6.598 2.24 1 97.94 108 PHE A N 1
ATOM 799 C CA . PHE A 1 108 ? 0.365 -7.945 2.113 1 97.94 108 PHE A CA 1
ATOM 800 C C . PHE A 1 108 ? -0.753 -8.969 1.934 1 97.94 108 PHE A C 1
ATOM 802 O O . PHE A 1 108 ? -1.922 -8.664 2.184 1 97.94 108 PHE A O 1
ATOM 809 N N . GLY A 1 109 ? -0.381 -10.078 1.396 1 98.56 109 GLY A N 1
ATOM 810 C CA . GLY A 1 109 ? -1.402 -11.07 1.104 1 98.56 109 GLY A CA 1
ATOM 811 C C . GLY A 1 109 ? -0.886 -12.5 1.181 1 98.56 109 GLY A C 1
ATOM 812 O O . GLY A 1 109 ? 0.289 -12.727 1.478 1 98.56 109 GLY A O 1
ATOM 813 N N . MET A 1 110 ? -1.79 -13.43 1.055 1 98.88 110 MET A N 1
ATOM 814 C CA . MET A 1 110 ? -1.516 -14.852 0.913 1 98.88 110 MET A CA 1
ATOM 815 C C . MET A 1 110 ? -1.885 -15.344 -0.484 1 98.88 110 MET A C 1
ATOM 817 O O . MET A 1 110 ? -2.92 -14.953 -1.028 1 98.88 110 MET A O 1
ATOM 821 N N . ILE A 1 111 ? -1.028 -16.141 -1.078 1 98.94 111 ILE A N 1
ATOM 822 C CA . ILE A 1 111 ? -1.241 -16.578 -2.451 1 98.94 111 ILE A CA 1
ATOM 823 C C . ILE A 1 111 ? -1.248 -18.109 -2.506 1 98.94 111 ILE A C 1
ATOM 825 O O . ILE A 1 111 ? -0.38 -18.766 -1.923 1 98.94 111 ILE A O 1
ATOM 829 N N . LEU A 1 112 ? -2.211 -18.656 -3.131 1 98.88 112 LEU A N 1
ATOM 830 C CA . LEU A 1 112 ? -2.299 -20.094 -3.367 1 98.88 112 LEU A CA 1
ATOM 831 C C . LEU A 1 112 ? -2.631 -20.375 -4.828 1 98.88 112 LEU A C 1
ATOM 833 O O . LEU A 1 112 ? -3.48 -19.719 -5.418 1 98.88 112 LEU A O 1
ATOM 837 N N . ALA A 1 113 ? -1.958 -21.359 -5.398 1 98.81 113 ALA A N 1
ATOM 838 C CA . ALA A 1 113 ? -2.264 -21.844 -6.742 1 98.81 113 ALA A CA 1
ATOM 839 C C . ALA A 1 113 ? -2.312 -23.359 -6.781 1 98.81 113 ALA A C 1
ATOM 841 O O . ALA A 1 113 ? -1.553 -24.031 -6.074 1 98.81 113 ALA A O 1
ATOM 842 N N . VAL A 1 114 ? -3.193 -23.891 -7.578 1 98.69 114 VAL A N 1
ATOM 843 C CA . VAL A 1 114 ? -3.234 -25.312 -7.879 1 98.69 114 VAL A CA 1
ATOM 844 C C . VAL A 1 114 ? -2.854 -25.547 -9.336 1 98.69 114 VAL A C 1
ATOM 846 O O . VAL A 1 114 ? -3.371 -24.875 -10.234 1 98.69 114 VAL A O 1
ATOM 849 N N . THR A 1 115 ? -1.934 -26.422 -9.539 1 98 115 THR A N 1
ATOM 850 C CA . THR A 1 115 ? -1.521 -26.797 -10.883 1 98 115 THR A CA 1
ATOM 851 C C . THR A 1 115 ? -1.783 -28.281 -11.141 1 98 115 THR A C 1
ATOM 853 O O . THR A 1 115 ? -1.75 -29.094 -10.211 1 98 115 THR A O 1
ATOM 856 N N . GLU A 1 116 ? -2.098 -28.594 -12.359 1 96.88 116 GLU A N 1
ATOM 857 C CA . GLU A 1 116 ? -2.289 -29.953 -12.828 1 96.88 116 GLU A CA 1
ATOM 858 C C . GLU A 1 116 ? -1.658 -30.156 -14.203 1 96.88 116 GLU A C 1
ATOM 860 O O . GLU A 1 116 ? -2.043 -29.5 -15.172 1 96.88 116 GLU A O 1
ATOM 865 N N . GLY A 1 117 ? -0.753 -31.078 -14.305 1 92.88 117 GLY A N 1
ATOM 866 C CA . GLY A 1 117 ? -0.134 -31.406 -15.578 1 92.88 117 GLY A CA 1
ATOM 867 C C . GLY A 1 117 ? 0.507 -30.203 -16.25 1 92.88 117 GLY A C 1
ATOM 868 O O . GLY A 1 117 ? 0.327 -29.984 -17.453 1 92.88 117 GLY A O 1
ATOM 869 N N . GLY A 1 118 ? 1.033 -29.344 -15.453 1 91.5 118 GLY A N 1
ATOM 870 C CA . GLY A 1 118 ? 1.768 -28.219 -16 1 91.5 118 GLY A CA 1
ATOM 871 C C . GLY A 1 118 ? 0.883 -27.031 -16.312 1 91.5 118 GLY A C 1
ATOM 872 O O . GLY A 1 118 ? 1.307 -26.094 -17.016 1 91.5 118 GLY A O 1
ATOM 873 N N . ARG A 1 119 ? -0.333 -27.094 -15.836 1 95.75 119 ARG A N 1
ATOM 874 C CA . ARG A 1 119 ? -1.259 -25.984 -16.016 1 95.75 119 ARG A CA 1
ATOM 875 C C . ARG A 1 119 ? -1.784 -25.484 -14.68 1 95.75 119 ARG A C 1
ATOM 877 O O . ARG A 1 119 ? -2.092 -26.281 -13.789 1 95.75 119 ARG A O 1
ATOM 884 N N . THR A 1 120 ? -1.84 -24.188 -14.594 1 98.19 120 THR A N 1
ATOM 885 C CA . THR A 1 120 ? -2.514 -23.656 -13.422 1 98.19 120 THR A CA 1
ATOM 886 C C . THR A 1 120 ? -4.027 -23.766 -13.562 1 98.19 120 THR A C 1
ATOM 888 O O . THR A 1 120 ? -4.609 -23.219 -14.508 1 98.19 120 THR A O 1
ATOM 891 N N . VAL A 1 121 ? -4.664 -24.391 -12.641 1 98.31 121 VAL A N 1
ATOM 892 C CA . VAL A 1 121 ? -6.082 -24.672 -12.844 1 98.31 121 VAL A CA 1
ATOM 893 C C . VAL A 1 121 ? -6.91 -23.844 -11.867 1 98.31 121 VAL A C 1
ATOM 895 O O . VAL A 1 121 ? -8.125 -23.703 -12.031 1 98.31 121 VAL A O 1
ATOM 898 N N . TRP A 1 122 ? -6.266 -23.297 -10.836 1 98.75 122 TRP A N 1
ATOM 899 C CA . TRP A 1 122 ? -6.945 -22.453 -9.859 1 98.75 122 TRP A CA 1
ATOM 900 C C . TRP A 1 122 ? -5.957 -21.547 -9.141 1 98.75 122 TRP A C 1
ATOM 902 O O . TRP A 1 122 ? -4.809 -21.922 -8.906 1 98.75 122 TRP A O 1
ATOM 912 N N . GLY A 1 123 ? -6.371 -20.344 -8.836 1 98.88 123 GLY A N 1
ATOM 913 C CA . GLY A 1 123 ? -5.57 -19.391 -8.086 1 98.88 123 GLY A CA 1
ATOM 914 C C . GLY A 1 123 ? -6.383 -18.578 -7.09 1 98.88 123 GLY A C 1
ATOM 915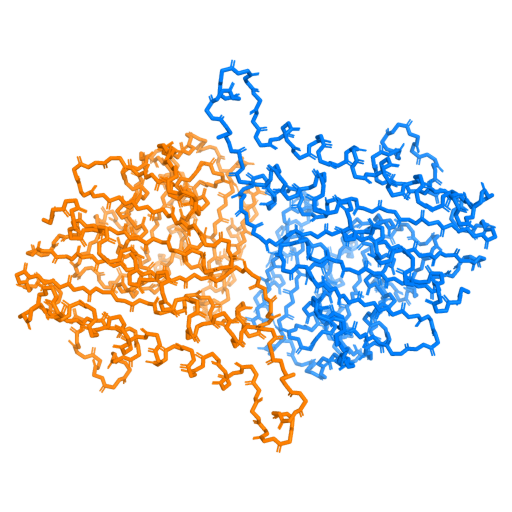 O O . GLY A 1 123 ? -7.559 -18.297 -7.328 1 98.88 123 GLY A O 1
ATOM 916 N N . LEU A 1 124 ? -5.754 -18.203 -5.977 1 98.94 124 LEU A N 1
ATOM 917 C CA . LEU A 1 124 ? -6.344 -17.391 -4.93 1 98.94 124 LEU A CA 1
ATOM 918 C C . LEU A 1 124 ? -5.355 -16.328 -4.449 1 98.94 124 LEU A C 1
ATOM 920 O O . LEU A 1 124 ? -4.203 -16.641 -4.148 1 98.94 124 LEU A O 1
ATOM 924 N N . LEU A 1 125 ? -5.758 -15.148 -4.488 1 98.94 125 LEU A N 1
ATOM 925 C CA . LEU A 1 125 ? -5.129 -14.031 -3.787 1 98.94 125 LEU A CA 1
ATOM 926 C C . LEU A 1 125 ? -5.965 -13.602 -2.588 1 98.94 125 LEU A C 1
ATOM 928 O O . LEU A 1 125 ? -7.094 -13.133 -2.748 1 98.94 125 LEU A O 1
ATOM 932 N N . HIS A 1 126 ? -5.441 -13.727 -1.384 1 98.88 126 HIS A N 1
ATOM 933 C CA . HIS A 1 126 ? -6.215 -13.438 -0.181 1 98.88 126 HIS A CA 1
ATOM 934 C C . HIS A 1 126 ? -5.617 -12.273 0.599 1 98.88 126 HIS A C 1
ATOM 936 O O . HIS A 1 126 ? -4.402 -12.227 0.81 1 98.88 126 HIS A O 1
ATOM 942 N N . ASP A 1 127 ? -6.398 -11.32 0.927 1 98.69 127 A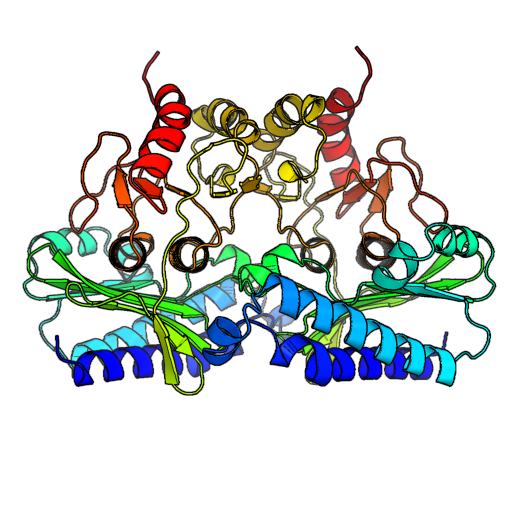SP A N 1
ATOM 943 C CA . ASP A 1 127 ? -6.043 -10.227 1.823 1 98.69 127 ASP A CA 1
ATOM 944 C C . ASP A 1 127 ? -6.445 -10.539 3.262 1 98.69 127 ASP A C 1
ATOM 946 O O . ASP A 1 127 ? -7.625 -10.469 3.613 1 98.69 127 ASP A O 1
ATOM 950 N N . PRO A 1 128 ? -5.492 -10.883 4.129 1 98.19 128 PRO A N 1
ATOM 951 C CA . PRO A 1 128 ? -5.824 -11.242 5.508 1 98.19 128 PRO A CA 1
ATOM 952 C C . PRO A 1 128 ? -6.477 -10.094 6.273 1 98.19 128 PRO A C 1
ATOM 954 O O . PRO A 1 128 ? -7.352 -10.32 7.113 1 98.19 128 PRO A O 1
ATOM 957 N N . VAL A 1 129 ? -6.105 -8.891 6.004 1 97.56 129 VAL A N 1
ATOM 958 C CA . VAL A 1 129 ? -6.531 -7.738 6.789 1 97.56 129 VAL A CA 1
ATOM 959 C C . VAL A 1 129 ? -8.008 -7.453 6.535 1 97.56 129 VAL A C 1
ATOM 961 O O . VAL A 1 129 ? -8.781 -7.242 7.477 1 97.56 129 VAL A O 1
ATOM 964 N N . CYS A 1 130 ? -8.391 -7.512 5.293 1 96.94 130 CYS A N 1
ATOM 965 C CA . CYS A 1 130 ? -9.773 -7.215 4.941 1 96.94 130 CYS A CA 1
ATOM 966 C C . CYS A 1 130 ? -10.609 -8.492 4.891 1 96.94 130 CYS A C 1
ATOM 968 O O . CYS A 1 130 ? -11.828 -8.43 4.707 1 96.94 130 CYS A O 1
ATOM 970 N N . ASP A 1 131 ? -9.969 -9.641 4.969 1 97.5 131 ASP A N 1
ATOM 971 C CA . ASP A 1 131 ? -10.609 -10.945 4.914 1 97.5 131 ASP A CA 1
ATOM 972 C C . ASP A 1 131 ? -11.43 -11.109 3.635 1 97.5 131 ASP A C 1
ATOM 974 O O . ASP A 1 131 ? -12.609 -11.461 3.688 1 97.5 131 ASP A O 1
ATOM 978 N N . ASP A 1 132 ? -10.828 -10.781 2.543 1 97 132 ASP A N 1
ATOM 979 C CA . ASP A 1 132 ? -11.406 -11 1.22 1 97 132 ASP A CA 1
ATOM 980 C C . ASP A 1 132 ? -10.344 -11.477 0.232 1 97 132 ASP A C 1
ATOM 982 O O . ASP A 1 132 ? -9.164 -11.586 0.584 1 97 132 ASP A O 1
ATOM 986 N N . GLY A 1 133 ? -10.781 -11.906 -0.938 1 97.56 133 GLY A N 1
ATOM 987 C CA . GLY A 1 133 ? -9.836 -12.445 -1.896 1 97.56 133 GLY A CA 1
ATOM 988 C C . GLY A 1 133 ? -10.367 -12.461 -3.318 1 97.56 133 GLY A C 1
ATOM 989 O O . GLY A 1 133 ? -11.531 -12.141 -3.555 1 97.56 133 GLY A O 1
ATOM 990 N N . ILE A 1 134 ? -9.477 -12.695 -4.227 1 98.62 134 ILE A N 1
ATOM 991 C CA . ILE A 1 134 ? -9.805 -12.906 -5.629 1 98.62 134 ILE A CA 1
ATOM 992 C C . ILE A 1 134 ? -9.43 -14.328 -6.043 1 98.62 134 ILE A C 1
ATOM 994 O O . ILE A 1 134 ? -8.328 -14.797 -5.734 1 98.62 134 ILE A O 1
ATOM 998 N N . GLU A 1 135 ? -10.305 -14.992 -6.66 1 98.44 135 GLU A N 1
ATOM 999 C CA . GLU A 1 135 ? -10.008 -16.328 -7.145 1 98.44 135 GLU A CA 1
ATOM 1000 C C . GLU A 1 135 ? -10.43 -16.5 -8.602 1 98.44 135 GLU A C 1
ATOM 1002 O O . GLU A 1 135 ? -11.258 -15.734 -9.102 1 98.44 135 GLU A O 1
ATOM 1007 N N . ALA A 1 136 ? -9.789 -17.422 -9.242 1 98.69 136 ALA A N 1
ATOM 1008 C CA . ALA A 1 136 ? -10.211 -17.859 -10.57 1 98.69 136 ALA A CA 1
ATOM 1009 C C . ALA A 1 136 ? -9.859 -19.328 -10.812 1 98.69 136 ALA A C 1
ATOM 1011 O O . ALA A 1 136 ? -8.789 -19.781 -10.406 1 98.69 136 ALA A O 1
ATOM 1012 N N . ALA A 1 137 ? -10.805 -20 -11.453 1 98.31 137 ALA A N 1
ATOM 1013 C CA . ALA A 1 137 ? -10.523 -21.297 -12.07 1 98.31 137 ALA A CA 1
ATOM 1014 C C . ALA A 1 137 ? -10.18 -21.141 -13.555 1 98.31 137 ALA A C 1
ATOM 1016 O O . ALA A 1 137 ? -10.547 -20.141 -14.172 1 98.31 137 ALA A O 1
ATOM 1017 N N . GLU A 1 138 ? -9.445 -22.125 -14.07 1 96.81 138 GLU A N 1
ATOM 1018 C CA . GLU A 1 138 ? -9.031 -22.047 -15.461 1 96.81 138 GLU A CA 1
ATOM 1019 C C . GLU A 1 138 ? -10.234 -21.984 -16.406 1 96.81 138 GLU A C 1
ATOM 1021 O O . GLU A 1 138 ? -10.117 -21.5 -17.531 1 96.81 138 GLU A O 1
ATOM 1026 N N . ASP A 1 139 ? -11.406 -22.391 -15.953 1 95.5 139 ASP A N 1
ATOM 1027 C CA . ASP A 1 139 ? -12.602 -22.422 -16.797 1 95.5 139 ASP A CA 1
ATOM 1028 C C . ASP A 1 139 ? -13.664 -21.453 -16.297 1 95.5 139 ASP A C 1
ATOM 1030 O O . ASP A 1 139 ? -14.836 -21.578 -16.656 1 95.5 139 ASP A O 1
ATOM 1034 N N . GLY A 1 140 ? -13.328 -20.578 -15.492 1 96.62 140 GLY A N 1
ATOM 1035 C CA . GLY A 1 140 ? -14.273 -19.625 -14.922 1 96.62 140 GLY A CA 1
ATOM 1036 C C . GLY A 1 140 ? -13.734 -18.219 -14.875 1 96.62 140 GLY A C 1
ATOM 1037 O O . GLY A 1 140 ? -12.562 -17.984 -15.164 1 96.62 140 GLY A O 1
ATOM 1038 N N . PRO A 1 141 ? -14.625 -17.281 -14.523 1 98 141 PRO A N 1
ATOM 1039 C CA . PRO A 1 141 ? -14.219 -15.883 -14.43 1 98 141 PRO A CA 1
ATOM 1040 C C . PRO A 1 141 ? -13.367 -15.602 -13.195 1 98 141 PRO A C 1
ATOM 1042 O O . PRO A 1 141 ? -13.312 -16.422 -12.281 1 98 141 PRO A O 1
ATOM 1045 N N . ALA A 1 142 ? -12.625 -14.547 -13.195 1 98.62 142 ALA A N 1
ATOM 1046 C CA . ALA A 1 142 ? -12.023 -14 -11.977 1 98.62 142 ALA A CA 1
ATOM 1047 C C . ALA A 1 142 ? -13.086 -13.336 -11.102 1 98.62 142 ALA A C 1
ATOM 1049 O O . ALA A 1 142 ? -13.844 -12.484 -11.57 1 98.62 142 ALA A O 1
ATOM 1050 N N . GLU A 1 143 ? -13.094 -13.664 -9.805 1 97.81 143 GLU A N 1
ATOM 1051 C CA . GLU A 1 143 ? -14.133 -13.133 -8.922 1 97.81 143 GLU A CA 1
ATOM 1052 C C . GLU A 1 143 ? -13.547 -12.664 -7.598 1 97.81 143 GLU A C 1
ATOM 1054 O O . GLU A 1 143 ? -12.664 -13.312 -7.035 1 97.81 143 GLU A O 1
ATOM 1059 N N . LEU A 1 144 ? -14 -11.539 -7.199 1 96.44 144 LEU A N 1
ATOM 1060 C CA . LEU A 1 144 ? -13.789 -11.102 -5.828 1 96.44 144 LEU A CA 1
ATOM 1061 C C . LEU A 1 144 ? -14.727 -11.828 -4.871 1 96.44 144 LEU A C 1
ATOM 1063 O O . LEU A 1 144 ? -15.938 -11.891 -5.113 1 96.44 144 LEU A O 1
ATOM 1067 N N . ILE A 1 145 ? -14.125 -12.391 -3.879 1 95.5 145 ILE A N 1
ATOM 1068 C CA . ILE A 1 145 ? -14.883 -12.992 -2.795 1 95.5 145 ILE A CA 1
ATOM 1069 C C . ILE A 1 145 ? -14.781 -12.133 -1.54 1 95.5 145 ILE A C 1
ATOM 1071 O O . ILE A 1 145 ? -13.711 -12.062 -0.918 1 95.5 145 ILE A O 1
ATOM 1075 N N . ARG A 1 146 ? -15.859 -11.602 -1.094 1 92.88 146 ARG A N 1
ATOM 1076 C CA . ARG A 1 146 ? -15.852 -10.703 0.059 1 92.88 146 ARG A CA 1
ATOM 1077 C C . ARG A 1 146 ? -15.906 -11.492 1.363 1 92.88 146 ARG A C 1
ATOM 1079 O O . ARG A 1 146 ? -16.094 -12.711 1.351 1 92.88 146 ARG A O 1
ATOM 1086 N N . SER A 1 147 ? -15.758 -10.797 2.402 1 92.19 147 SER A N 1
ATOM 1087 C CA . SER A 1 147 ? -15.742 -11.43 3.719 1 92.19 147 SER A CA 1
ATOM 1088 C C . SER A 1 147 ? -17.062 -12.125 4.016 1 92.19 147 SER A C 1
ATOM 1090 O O . SER A 1 147 ? -17.109 -13.133 4.723 1 92.19 147 SER A O 1
ATOM 1092 N N . ASP A 1 148 ? -18.141 -11.641 3.441 1 90.12 148 ASP A N 1
ATOM 1093 C CA . ASP A 1 148 ? -19.469 -12.227 3.662 1 90.12 148 ASP A CA 1
ATOM 1094 C C . ASP A 1 148 ? -19.781 -13.281 2.604 1 90.12 148 ASP A C 1
ATOM 1096 O O . ASP A 1 148 ? -20.938 -13.711 2.475 1 90.12 148 ASP A O 1
ATOM 1100 N N . ALA A 1 149 ? -18.828 -13.562 1.744 1 89.31 149 ALA A N 1
ATOM 1101 C CA . ALA A 1 149 ? -18.875 -14.641 0.761 1 89.31 149 ALA A CA 1
ATOM 1102 C C . ALA A 1 149 ? -19.609 -14.195 -0.5 1 89.31 149 ALA A C 1
ATOM 1104 O O . ALA A 1 149 ? -19.766 -14.969 -1.445 1 89.31 149 ALA A O 1
ATOM 1105 N N . SER A 1 150 ? -20.047 -12.922 -0.499 1 91.94 150 SER A N 1
ATOM 1106 C CA . SER A 1 150 ? -20.578 -12.438 -1.763 1 91.94 150 SER A CA 1
ATOM 1107 C C . SER A 1 150 ? -19.5 -12.344 -2.828 1 91.94 150 SER A C 1
ATOM 1109 O O . SER A 1 150 ? -18.312 -12.18 -2.506 1 91.94 150 SER A O 1
ATOM 1111 N N . ARG A 1 151 ? -19.953 -12.461 -4.082 1 93.56 151 ARG A N 1
ATOM 1112 C CA . ARG A 1 151 ? -18.984 -12.539 -5.176 1 93.56 151 ARG A CA 1
ATOM 1113 C C . ARG A 1 151 ? -19.266 -11.469 -6.227 1 93.56 151 ARG A C 1
ATOM 1115 O O . ARG A 1 151 ? -20.406 -11.078 -6.441 1 93.56 151 ARG A O 1
ATOM 1122 N N . VAL A 1 152 ? -18.234 -11 -6.793 1 92.88 152 VAL A N 1
ATOM 1123 C CA . VAL A 1 152 ? -18.297 -10.031 -7.887 1 92.88 152 VAL A CA 1
ATOM 1124 C C . VAL A 1 152 ? -17.312 -10.422 -8.984 1 92.88 152 VAL A C 1
ATOM 1126 O O . VAL A 1 152 ? -16.141 -10.664 -8.719 1 92.88 152 VAL A O 1
ATOM 1129 N N . THR A 1 153 ? -17.828 -10.523 -10.234 1 96.94 153 THR A N 1
ATOM 1130 C CA . THR A 1 153 ? -16.938 -10.805 -11.367 1 96.94 153 THR A CA 1
ATOM 1131 C C . THR A 1 153 ? -16.078 -9.594 -11.688 1 96.94 153 THR A C 1
ATOM 1133 O O . THR A 1 153 ? -16.562 -8.461 -11.688 1 96.94 153 THR A O 1
ATOM 1136 N N . LEU A 1 154 ? -14.867 -9.859 -11.969 1 97 154 LEU A N 1
ATOM 1137 C CA . LEU A 1 154 ? -13.914 -8.781 -12.219 1 97 154 LEU A CA 1
ATOM 1138 C C . LEU A 1 154 ? -13.586 -8.672 -13.703 1 97 154 LEU A C 1
ATOM 1140 O O . LEU A 1 154 ? -13.766 -9.633 -14.453 1 97 154 LEU A O 1
ATOM 1144 N N . ALA A 1 155 ? -13.125 -7.508 -14.102 1 98.12 155 ALA A N 1
ATOM 1145 C CA . ALA A 1 155 ? -12.625 -7.25 -15.453 1 98.12 155 ALA A CA 1
ATOM 1146 C C . ALA A 1 155 ? -11.453 -6.273 -15.43 1 98.12 155 ALA A C 1
ATOM 1148 O O . ALA A 1 155 ? -11.469 -5.297 -14.68 1 98.12 155 ALA A O 1
ATOM 1149 N N . THR A 1 156 ? -10.492 -6.566 -16.219 1 98.5 156 THR A N 1
ATOM 1150 C CA . THR A 1 156 ? -9.328 -5.695 -16.312 1 98.5 156 THR A CA 1
ATOM 1151 C C . THR A 1 156 ? -9.656 -4.438 -17.125 1 98.5 156 THR A C 1
ATOM 1153 O O . THR A 1 156 ? -10.68 -4.387 -17.812 1 98.5 156 THR A O 1
ATOM 1156 N N . SER A 1 157 ? -8.797 -3.443 -17 1 97.81 157 SER A N 1
ATOM 1157 C CA . SER A 1 157 ? -8.891 -2.211 -17.781 1 97.81 157 SER A CA 1
ATOM 1158 C C . SER A 1 157 ? -8.508 -2.449 -19.234 1 97.81 157 SER A C 1
ATOM 1160 O O . SER A 1 157 ? -7.695 -3.326 -19.531 1 97.81 157 SER A O 1
ATOM 1162 N N . ARG A 1 158 ? -9.055 -1.583 -20.141 1 98.12 158 ARG A N 1
ATOM 1163 C CA . ARG A 1 158 ? -8.711 -1.653 -21.547 1 98.12 158 ARG A CA 1
ATOM 1164 C C . ARG A 1 158 ? -7.844 -0.469 -21.969 1 98.12 158 ARG A C 1
ATOM 1166 O O . ARG A 1 158 ? -7.531 -0.306 -23.141 1 98.12 158 ARG A O 1
ATOM 1173 N N . GLU A 1 159 ? -7.465 0.367 -20.984 1 98.5 159 GLU A N 1
ATOM 1174 C CA . GLU A 1 159 ? -6.555 1.464 -21.297 1 98.5 159 GLU A CA 1
ATOM 1175 C C . GLU A 1 159 ? -5.234 0.943 -21.844 1 98.5 159 GLU A C 1
ATOM 1177 O O . GLU A 1 159 ? -4.688 -0.045 -21.344 1 98.5 159 GLU A O 1
ATOM 1182 N N . ASN A 1 160 ? -4.738 1.536 -22.953 1 98.44 160 ASN A N 1
ATOM 1183 C CA . ASN A 1 160 ? -3.533 1.008 -23.578 1 98.44 160 ASN A CA 1
ATOM 1184 C C . ASN A 1 160 ? -2.594 2.127 -24.031 1 98.44 160 ASN A C 1
ATOM 1186 O O . ASN A 1 160 ? -1.608 1.878 -24.719 1 98.44 160 ASN A O 1
ATOM 1190 N N . ARG A 1 161 ? -2.932 3.395 -23.703 1 98.5 161 ARG A N 1
ATOM 1191 C CA . ARG A 1 161 ? -2.033 4.516 -23.953 1 98.5 161 ARG A CA 1
ATOM 1192 C C . ARG A 1 161 ? -1.073 4.715 -22.781 1 98.5 161 ARG A C 1
ATOM 1194 O O . ARG A 1 161 ? -1.496 5.047 -21.672 1 98.5 161 ARG A O 1
ATOM 1201 N N . PRO A 1 162 ? 0.238 4.5 -23 1 98.5 162 PRO A N 1
ATOM 1202 C CA . PRO A 1 162 ? 1.203 4.531 -21.906 1 98.5 162 PRO A CA 1
ATOM 1203 C C . PRO A 1 162 ? 1.049 5.766 -21.016 1 98.5 162 PRO A C 1
ATOM 1205 O O . PRO A 1 162 ? 1.103 5.66 -19.781 1 98.5 162 PRO A O 1
ATOM 1208 N N . GLU A 1 163 ? 0.812 6.941 -21.562 1 97.38 163 GLU A N 1
ATOM 1209 C CA . GLU A 1 163 ? 0.726 8.195 -20.828 1 97.38 163 GLU A CA 1
ATOM 1210 C C . GLU A 1 163 ? -0.509 8.219 -19.922 1 97.38 163 GLU A C 1
ATOM 1212 O O . GLU A 1 163 ? -0.68 9.141 -19.125 1 97.38 163 GLU A O 1
ATOM 1217 N N . ARG A 1 164 ? -1.37 7.156 -20.031 1 98.06 164 ARG A N 1
ATOM 1218 C CA . ARG A 1 164 ? -2.559 7.059 -19.188 1 98.06 164 ARG A CA 1
ATOM 1219 C C . ARG A 1 164 ? -2.531 5.781 -18.359 1 98.06 164 ARG A C 1
ATOM 1221 O O . ARG A 1 164 ? -3.443 5.535 -17.562 1 98.06 164 ARG A O 1
ATOM 1228 N N . MET A 1 165 ? -1.507 4.961 -18.531 1 98.56 165 MET A N 1
ATOM 1229 C CA . MET A 1 165 ? -1.432 3.674 -17.844 1 98.56 165 MET A CA 1
ATOM 1230 C C . MET A 1 165 ? -0.79 3.828 -16.469 1 98.56 165 MET A C 1
ATOM 1232 O O . MET A 1 165 ? 0.167 4.586 -16.312 1 98.56 165 MET A O 1
ATOM 1236 N N . THR A 1 166 ? -1.389 3.209 -15.555 1 98.06 166 THR A N 1
ATOM 1237 C CA . THR A 1 166 ? -0.8 2.959 -14.242 1 98.06 166 THR A CA 1
ATOM 1238 C C . THR A 1 166 ? -0.261 1.534 -14.156 1 98.06 166 THR A C 1
ATOM 1240 O O . THR A 1 166 ? -0.888 0.596 -14.648 1 98.06 166 THR A O 1
ATOM 1243 N N . GLY A 1 167 ? 0.899 1.377 -13.594 1 98.38 167 GLY A N 1
ATOM 1244 C CA . GLY A 1 167 ? 1.415 0.024 -13.453 1 98.38 167 GLY A CA 1
ATOM 1245 C C . GLY A 1 167 ? 2.504 -0.094 -12.406 1 98.38 167 GLY A C 1
ATOM 1246 O O . GLY A 1 167 ? 2.732 0.839 -11.633 1 98.38 167 GLY A O 1
ATOM 1247 N N . PHE A 1 168 ? 3.043 -1.261 -12.336 1 98.69 168 PHE A N 1
ATOM 1248 C CA . PHE A 1 168 ? 3.988 -1.61 -11.281 1 98.69 168 PHE A CA 1
ATOM 1249 C C . PHE A 1 168 ? 5.328 -2.027 -11.875 1 98.69 168 PHE A C 1
ATOM 1251 O O . PHE A 1 168 ? 5.387 -2.891 -12.75 1 98.69 168 PHE A O 1
ATOM 1258 N N . VAL A 1 169 ? 6.395 -1.381 -11.422 1 98.5 169 VAL A N 1
ATOM 1259 C CA . VAL A 1 169 ? 7.766 -1.611 -11.852 1 98.5 169 VAL A CA 1
ATOM 1260 C C . VAL A 1 169 ? 8.641 -1.962 -10.656 1 98.5 169 VAL A C 1
ATOM 1262 O O . VAL A 1 169 ? 8.688 -1.21 -9.68 1 98.5 169 VAL A O 1
ATOM 1265 N N . PRO A 1 170 ? 9.273 -3.109 -10.656 1 96.88 170 PRO A N 1
ATOM 1266 C CA . PRO A 1 170 ? 10.055 -3.564 -9.508 1 96.88 170 PRO A CA 1
ATOM 1267 C C . PRO A 1 170 ? 11.461 -2.957 -9.469 1 96.88 170 PRO A C 1
ATOM 1269 O O . PRO A 1 170 ? 12.453 -3.688 -9.414 1 96.88 170 PRO A O 1
ATOM 1272 N N . LEU A 1 171 ? 11.547 -1.655 -9.367 1 97.25 171 LEU A N 1
ATOM 1273 C CA . LEU A 1 171 ? 12.828 -0.961 -9.445 1 97.25 171 LEU A CA 1
ATOM 1274 C C . LEU A 1 171 ? 13.766 -1.416 -8.328 1 97.25 171 LEU A C 1
ATOM 1276 O O . LEU A 1 171 ? 14.93 -1.732 -8.578 1 97.25 171 LEU A O 1
ATOM 1280 N N . GLY A 1 172 ? 13.258 -1.505 -7.148 1 94.31 172 GLY A N 1
ATOM 1281 C CA . GLY A 1 172 ? 14.078 -1.848 -5.996 1 94.31 172 GLY A CA 1
ATOM 1282 C C . GLY A 1 172 ? 14.57 -3.281 -6.023 1 94.31 172 GLY A C 1
ATOM 1283 O O . GLY A 1 172 ? 15.516 -3.631 -5.305 1 94.31 172 GLY A O 1
ATOM 1284 N N . LEU A 1 173 ? 14 -4.109 -6.77 1 93.06 173 LEU A N 1
ATOM 1285 C CA . LEU A 1 173 ? 14.359 -5.52 -6.844 1 93.06 173 LEU A CA 1
ATOM 1286 C C . LEU A 1 173 ? 15.234 -5.797 -8.062 1 93.06 173 LEU A C 1
ATOM 1288 O O . LEU A 1 173 ? 15.75 -6.906 -8.219 1 93.06 173 LEU A O 1
ATOM 1292 N N . ALA A 1 174 ? 15.375 -4.824 -8.938 1 96 174 ALA A N 1
ATOM 1293 C CA . ALA A 1 174 ? 16.188 -4.988 -10.141 1 96 174 ALA A CA 1
ATOM 1294 C C . ALA A 1 174 ? 17.672 -5.004 -9.805 1 96 174 ALA A C 1
ATOM 1296 O O . ALA A 1 174 ? 18.109 -4.336 -8.859 1 96 174 ALA A O 1
ATOM 1297 N N . PRO A 1 175 ? 18.422 -5.777 -10.594 1 94.88 175 PRO A N 1
ATOM 1298 C CA . PRO A 1 175 ? 19.875 -5.648 -10.461 1 94.88 175 PRO A CA 1
ATOM 1299 C C . PRO A 1 175 ? 20.359 -4.211 -10.641 1 94.88 175 PRO A C 1
ATOM 1301 O O . PRO A 1 175 ? 19.828 -3.471 -11.469 1 94.88 175 PRO A O 1
ATOM 1304 N N . ALA A 1 176 ? 21.375 -3.865 -9.906 1 94.12 176 ALA A N 1
ATOM 1305 C CA . ALA A 1 176 ? 21.875 -2.496 -9.867 1 94.12 176 ALA A CA 1
ATOM 1306 C C . ALA A 1 176 ? 22.156 -1.978 -11.281 1 94.12 176 ALA A C 1
ATOM 1308 O O . ALA A 1 176 ? 21.844 -0.831 -11.602 1 94.12 176 ALA A O 1
ATOM 1309 N N . ALA A 1 177 ? 22.719 -2.822 -12.109 1 94.38 177 ALA A N 1
ATOM 1310 C CA . ALA A 1 177 ? 23.141 -2.418 -13.445 1 94.38 177 ALA A CA 1
ATOM 1311 C C . ALA A 1 177 ? 21.938 -2.051 -14.312 1 94.38 177 ALA A C 1
ATOM 1313 O O . ALA A 1 177 ? 22.047 -1.257 -15.25 1 94.38 177 ALA A O 1
ATOM 1314 N N . LEU A 1 178 ? 20.75 -2.541 -13.945 1 96.31 178 LEU A N 1
ATOM 1315 C CA . LEU A 1 178 ? 19.562 -2.346 -14.758 1 96.31 178 LEU A CA 1
ATOM 1316 C C . LEU A 1 178 ? 18.734 -1.17 -14.242 1 96.31 178 LEU A C 1
ATOM 1318 O O . LEU A 1 178 ? 17.844 -0.672 -14.938 1 96.31 178 LEU A O 1
ATOM 1322 N N . ARG A 1 179 ? 18.953 -0.745 -13.055 1 97.44 179 ARG A N 1
ATOM 1323 C CA . ARG A 1 179 ? 18.062 0.163 -12.344 1 97.44 179 ARG A CA 1
ATOM 1324 C C . ARG A 1 179 ? 17.953 1.505 -13.062 1 97.44 179 ARG A C 1
ATOM 1326 O O . ARG A 1 179 ? 16.859 2.039 -13.242 1 97.44 179 ARG A O 1
ATOM 1333 N N . PRO A 1 180 ? 19.125 2.092 -13.523 1 97.38 180 PRO A N 1
ATOM 1334 C CA . PRO A 1 180 ? 19 3.395 -14.18 1 97.38 180 PRO A CA 1
ATOM 1335 C C . PRO A 1 180 ? 18.125 3.34 -15.438 1 97.38 180 PRO A C 1
ATOM 1337 O O . PRO A 1 180 ? 17.25 4.188 -15.625 1 97.38 180 PRO A O 1
ATOM 1340 N N . ALA A 1 181 ? 18.344 2.314 -16.266 1 97.94 181 ALA A N 1
ATOM 1341 C CA . ALA A 1 181 ? 17.562 2.178 -17.484 1 97.94 181 ALA A CA 1
ATOM 1342 C C . ALA A 1 181 ? 16.094 1.906 -17.172 1 97.94 181 ALA A C 1
ATOM 1344 O O . ALA A 1 181 ? 15.195 2.438 -17.844 1 97.94 181 ALA A O 1
ATOM 1345 N N . LEU A 1 182 ? 15.844 1.075 -16.188 1 98.5 182 LEU A N 1
ATOM 1346 C CA . LEU A 1 182 ? 14.477 0.758 -15.781 1 98.5 182 LEU A CA 1
ATOM 1347 C C . LEU A 1 182 ? 13.781 1.993 -15.227 1 98.5 182 LEU A C 1
ATOM 1349 O O . LEU A 1 182 ? 12.625 2.268 -15.578 1 98.5 182 LEU A O 1
ATOM 1353 N N . ALA A 1 183 ? 14.5 2.74 -14.383 1 98.5 183 ALA A N 1
ATOM 1354 C CA . ALA A 1 183 ? 13.961 3.977 -13.82 1 98.5 183 ALA A CA 1
ATOM 1355 C C . ALA A 1 183 ? 13.562 4.957 -14.922 1 98.5 183 ALA A C 1
ATOM 1357 O O . ALA A 1 183 ? 12.539 5.633 -14.82 1 98.5 183 ALA A O 1
ATOM 1358 N N . ALA A 1 184 ? 14.305 5.004 -15.953 1 97.94 184 ALA A N 1
ATOM 1359 C CA . ALA A 1 184 ? 14.102 5.953 -17.047 1 97.94 184 ALA A CA 1
ATOM 1360 C C . ALA A 1 184 ? 12.812 5.641 -17.812 1 97.94 184 ALA A C 1
ATOM 1362 O O . ALA A 1 184 ? 12.312 6.48 -18.562 1 97.94 184 ALA A O 1
ATOM 1363 N N . THR A 1 185 ? 12.281 4.449 -17.672 1 98.5 185 THR A N 1
ATOM 1364 C CA . THR A 1 185 ? 11.055 4.082 -18.359 1 98.5 185 THR A CA 1
ATOM 1365 C C . THR A 1 185 ? 9.828 4.59 -17.594 1 98.5 185 THR A C 1
ATOM 1367 O O . THR A 1 185 ? 8.75 4.727 -18.172 1 98.5 185 THR A O 1
ATOM 1370 N N . MET A 1 186 ? 9.953 4.832 -16.359 1 98.62 186 MET A N 1
ATOM 1371 C CA . MET A 1 186 ? 8.82 5.039 -15.461 1 98.62 186 MET A CA 1
ATOM 1372 C C . MET A 1 186 ? 8.062 6.309 -15.82 1 98.62 186 MET A C 1
ATOM 1374 O O . MET A 1 186 ? 6.828 6.32 -15.836 1 98.62 186 MET A O 1
ATOM 1378 N N . PRO A 1 187 ? 8.781 7.383 -16.281 1 98.12 187 PRO A N 1
ATOM 1379 C CA . PRO A 1 187 ? 8.07 8.617 -16.625 1 98.12 187 PRO A CA 1
ATOM 1380 C C . PRO A 1 187 ? 7.238 8.484 -17.891 1 98.12 187 PRO A C 1
ATOM 1382 O O . PRO A 1 187 ? 6.465 9.391 -18.234 1 98.12 187 PRO A O 1
ATOM 1385 N N . ARG A 1 188 ? 7.367 7.371 -18.562 1 97.94 188 ARG A N 1
ATOM 1386 C CA . ARG A 1 188 ? 6.633 7.184 -19.812 1 97.94 188 ARG A CA 1
ATOM 1387 C C . ARG A 1 188 ? 5.191 6.762 -19.531 1 97.94 188 ARG A C 1
ATOM 1389 O O . ARG A 1 188 ? 4.359 6.754 -20.453 1 97.94 188 ARG A O 1
ATOM 1396 N N . PHE A 1 189 ? 4.918 6.445 -18.344 1 98.31 189 PHE A N 1
ATOM 1397 C CA . PHE A 1 189 ? 3.576 6.055 -17.922 1 98.31 189 PHE A CA 1
ATOM 1398 C C . PHE A 1 189 ? 2.938 7.145 -17.062 1 98.31 189 PHE A C 1
ATOM 1400 O O . PHE A 1 189 ? 3.633 8.016 -16.547 1 98.31 189 PHE A O 1
ATOM 1407 N N . ALA A 1 190 ? 1.576 7.105 -17 1 96.81 190 ALA A N 1
ATOM 1408 C CA . ALA A 1 190 ? 0.9 8.023 -16.094 1 96.81 190 ALA A CA 1
ATOM 1409 C C . ALA A 1 190 ? 1.418 7.855 -14.664 1 96.81 190 ALA A C 1
ATOM 1411 O O . ALA A 1 190 ? 1.67 8.844 -13.969 1 96.81 190 ALA A O 1
ATOM 1412 N N . ARG A 1 191 ? 1.496 6.617 -14.273 1 96.44 191 ARG A N 1
ATOM 1413 C CA . ARG A 1 191 ? 2.029 6.262 -12.969 1 96.44 191 ARG A CA 1
ATOM 1414 C C . ARG A 1 191 ? 2.748 4.918 -13.016 1 96.44 191 ARG A C 1
ATOM 1416 O O . ARG A 1 191 ? 2.264 3.971 -13.633 1 96.44 191 ARG A O 1
ATOM 1423 N N . ALA A 1 192 ? 3.918 4.902 -12.484 1 97.56 192 ALA A N 1
ATOM 1424 C CA . ALA A 1 192 ? 4.695 3.678 -12.305 1 97.56 192 ALA A CA 1
ATOM 1425 C C . ALA A 1 192 ? 5.27 3.596 -10.891 1 97.56 192 ALA A C 1
ATOM 1427 O O . ALA A 1 192 ? 5.996 4.492 -10.453 1 97.56 192 ALA A O 1
ATOM 1428 N N . THR A 1 193 ? 4.859 2.621 -10.219 1 96.69 193 THR A N 1
ATOM 1429 C CA . THR A 1 193 ? 5.277 2.439 -8.836 1 96.69 193 THR A CA 1
ATOM 1430 C C . THR A 1 193 ? 5.457 0.959 -8.516 1 96.69 193 THR A C 1
ATOM 1432 O O . THR A 1 193 ? 5.766 0.159 -9.398 1 96.69 193 THR A O 1
ATOM 1435 N N . SER A 1 194 ? 5.512 0.627 -7.262 1 96.88 194 SER A N 1
ATOM 1436 C CA . SER A 1 194 ? 5.559 -0.738 -6.746 1 96.88 194 SER A CA 1
ATOM 1437 C C . SER A 1 194 ? 4.781 -0.86 -5.438 1 96.88 194 SER A C 1
ATOM 1439 O O . SER A 1 194 ? 4.852 0.026 -4.582 1 96.88 194 SER A O 1
ATOM 1441 N N . LEU A 1 195 ? 3.982 -1.884 -5.375 1 97.06 195 LEU A N 1
ATOM 1442 C CA . LEU A 1 195 ? 3.309 -2.139 -4.105 1 97.06 195 LEU A CA 1
ATOM 1443 C C . LEU A 1 195 ? 4.117 -3.104 -3.246 1 97.06 195 LEU A C 1
ATOM 1445 O O . LEU A 1 195 ? 3.756 -3.375 -2.098 1 97.06 195 LEU A O 1
ATOM 1449 N N . ARG A 1 196 ? 5.184 -3.654 -3.822 1 95.31 196 ARG A N 1
ATOM 1450 C CA . ARG A 1 196 ? 6.047 -4.613 -3.141 1 95.31 196 ARG A CA 1
ATOM 1451 C C . ARG A 1 196 ? 5.242 -5.805 -2.629 1 95.31 196 ARG A C 1
ATOM 1453 O O . ARG A 1 196 ? 5.461 -6.273 -1.51 1 95.31 196 ARG A O 1
ATOM 1460 N N . CYS A 1 197 ? 4.312 -6.164 -3.383 1 97.94 197 CYS A N 1
ATOM 1461 C CA . CYS A 1 197 ? 3.398 -7.254 -3.061 1 97.94 197 CYS A CA 1
ATOM 1462 C C . CYS A 1 197 ? 2.684 -7.75 -4.312 1 97.94 197 CYS A C 1
ATOM 1464 O O . CYS A 1 197 ? 1.761 -7.102 -4.805 1 97.94 197 CYS A O 1
ATOM 1466 N N . SER A 1 198 ? 3.082 -8.891 -4.781 1 98.44 198 SER A N 1
ATOM 1467 C CA . SER A 1 198 ? 2.477 -9.453 -5.984 1 98.44 198 SER A CA 1
ATOM 1468 C C . SER A 1 198 ? 0.974 -9.641 -5.809 1 98.44 198 SER A C 1
ATOM 1470 O O . SER A 1 198 ? 0.194 -9.344 -6.715 1 98.44 198 SER A O 1
ATOM 1472 N N . ALA A 1 199 ? 0.578 -10.117 -4.656 1 98.75 199 ALA A N 1
ATOM 1473 C CA . ALA A 1 199 ? -0.839 -10.359 -4.395 1 98.75 199 ALA A CA 1
ATOM 1474 C C . ALA A 1 199 ? -1.672 -9.117 -4.695 1 98.75 199 ALA A C 1
ATOM 1476 O O . ALA A 1 199 ? -2.654 -9.188 -5.438 1 98.75 199 ALA A O 1
ATOM 1477 N N . HIS A 1 200 ? -1.247 -8.031 -4.184 1 98.62 200 HIS A N 1
ATOM 1478 C CA . HIS A 1 200 ? -2.039 -6.816 -4.34 1 98.62 200 HIS A CA 1
ATOM 1479 C C . HIS A 1 200 ? -1.833 -6.199 -5.719 1 98.62 200 HIS A C 1
ATOM 1481 O O . HIS A 1 200 ? -2.752 -5.59 -6.277 1 98.62 200 HIS A O 1
ATOM 1487 N N . GLU A 1 201 ? -0.643 -6.309 -6.297 1 98.75 201 GLU A N 1
ATOM 1488 C CA . GLU A 1 201 ? -0.453 -5.809 -7.656 1 98.75 201 GLU A CA 1
ATOM 1489 C C . GLU A 1 201 ? -1.355 -6.543 -8.648 1 98.75 201 GLU A C 1
ATOM 1491 O O . GLU A 1 201 ? -2.014 -5.914 -9.477 1 98.75 201 GLU A O 1
ATOM 1496 N N . TYR A 1 202 ? -1.438 -7.867 -8.484 1 98.94 202 TYR A N 1
ATOM 1497 C CA . TYR A 1 202 ? -2.338 -8.648 -9.328 1 98.94 202 TYR A CA 1
ATOM 1498 C C . TYR A 1 202 ? -3.791 -8.281 -9.062 1 98.94 202 TYR A C 1
ATOM 1500 O O . TYR A 1 202 ? -4.602 -8.203 -9.984 1 98.94 202 TYR A O 1
ATOM 1508 N N . ARG A 1 203 ? -4.125 -8.086 -7.801 1 98.5 203 ARG A N 1
ATOM 1509 C CA . ARG A 1 203 ? -5.492 -7.715 -7.441 1 98.5 203 ARG A CA 1
ATOM 1510 C C . ARG A 1 203 ? -5.91 -6.426 -8.141 1 98.5 203 ARG A C 1
ATOM 1512 O O . ARG A 1 203 ? -7.012 -6.34 -8.688 1 98.5 203 ARG A O 1
ATOM 1519 N N . VAL A 1 204 ? -5.055 -5.438 -8.117 1 98.25 204 VAL A N 1
ATOM 1520 C CA . VAL A 1 204 ? -5.352 -4.117 -8.672 1 98.25 204 VAL A CA 1
ATOM 1521 C C . VAL A 1 204 ? -5.539 -4.219 -10.18 1 98.25 204 VAL A C 1
ATOM 1523 O O . VAL A 1 204 ? -6.457 -3.613 -10.742 1 98.25 204 VAL A O 1
ATOM 1526 N N . ILE A 1 205 ? -4.75 -5.004 -10.844 1 98.75 205 ILE A N 1
ATOM 1527 C CA . ILE A 1 205 ? -4.855 -5.176 -12.289 1 98.75 205 ILE A CA 1
ATOM 1528 C C . ILE A 1 205 ? -6.133 -5.941 -12.633 1 98.75 205 ILE A C 1
ATOM 1530 O O . ILE A 1 205 ? -6.887 -5.539 -13.516 1 98.75 205 ILE A O 1
ATOM 1534 N N . ALA A 1 206 ? -6.387 -7.023 -11.906 1 98.69 206 ALA A N 1
ATOM 1535 C CA . ALA A 1 206 ? -7.551 -7.863 -12.18 1 98.69 206 ALA A CA 1
ATOM 1536 C C . ALA A 1 206 ? -8.852 -7.09 -11.969 1 98.69 206 ALA A C 1
ATOM 1538 O O . ALA A 1 206 ? -9.867 -7.398 -12.586 1 98.69 206 ALA A O 1
ATOM 1539 N N . SER A 1 207 ? -8.773 -6.078 -11.133 1 96.62 207 SER A N 1
ATOM 1540 C CA . SER A 1 207 ? -9.961 -5.297 -10.805 1 96.62 207 SER A CA 1
ATOM 1541 C C . SER A 1 207 ? -10.078 -4.066 -11.703 1 96.62 207 SER A C 1
ATOM 1543 O O . SER A 1 207 ? -10.977 -3.242 -11.516 1 96.62 207 SER A O 1
ATOM 1545 N N . GLY A 1 208 ? -9.148 -3.889 -12.57 1 97.19 208 GLY A N 1
ATOM 1546 C CA . GLY A 1 208 ? -9.273 -2.867 -13.594 1 97.19 208 GLY A CA 1
ATOM 1547 C C . GLY A 1 208 ? -8.727 -1.519 -13.164 1 97.19 208 GLY A C 1
ATOM 1548 O O . GLY A 1 208 ? -9.047 -0.493 -13.766 1 97.19 208 GLY A O 1
ATOM 1549 N N . HIS A 1 209 ? -7.863 -1.5 -12.133 1 96.75 209 HIS A N 1
ATOM 1550 C CA . HIS A 1 209 ? -7.418 -0.221 -11.594 1 96.75 209 HIS A CA 1
ATOM 1551 C C . HIS A 1 209 ? -5.949 0.028 -11.914 1 96.75 209 HIS A C 1
ATOM 1553 O O . HIS A 1 209 ? -5.379 1.039 -11.492 1 96.75 209 HIS A O 1
ATOM 1559 N N . ALA A 1 210 ? -5.297 -0.821 -12.594 1 98.38 210 ALA A N 1
ATOM 1560 C CA . ALA A 1 210 ? -3.963 -0.681 -13.172 1 98.38 210 ALA A CA 1
ATOM 1561 C C . ALA A 1 210 ? -3.83 -1.501 -14.445 1 98.38 210 ALA A C 1
ATOM 1563 O O . ALA A 1 210 ? -4.598 -2.439 -14.672 1 98.38 210 ALA A O 1
ATOM 1564 N N . GLU A 1 211 ? -2.814 -1.188 -15.242 1 98.81 211 GLU A N 1
ATOM 1565 C CA . GLU A 1 211 ? -2.783 -1.771 -16.578 1 98.81 211 GLU A CA 1
ATOM 1566 C C . GLU A 1 211 ? -1.667 -2.805 -16.703 1 98.81 211 GLU A C 1
ATOM 1568 O O . GLU A 1 211 ? -1.713 -3.672 -17.578 1 98.81 211 GLU A O 1
ATOM 1573 N N . PHE A 1 212 ? -0.594 -2.713 -15.812 1 98.94 212 PHE A N 1
ATOM 1574 C CA . PHE A 1 212 ? 0.478 -3.672 -16.062 1 98.94 212 PHE A CA 1
ATOM 1575 C C . PHE A 1 212 ? 1.321 -3.871 -14.805 1 98.94 212 PHE A C 1
ATOM 1577 O O . PHE A 1 212 ? 1.255 -3.068 -13.867 1 98.94 212 PHE A O 1
ATOM 1584 N N . ALA A 1 213 ? 2.059 -4.93 -14.781 1 98.88 213 ALA A N 1
ATOM 1585 C CA . ALA A 1 213 ? 3.1 -5.219 -13.805 1 98.88 213 ALA A CA 1
ATOM 1586 C C . ALA A 1 213 ? 4.273 -5.949 -14.445 1 98.88 213 ALA A C 1
ATOM 1588 O O . ALA A 1 213 ? 4.082 -6.938 -15.164 1 98.88 213 ALA A O 1
ATOM 1589 N N . LEU A 1 214 ? 5.438 -5.414 -14.227 1 98.88 214 LEU A N 1
ATOM 1590 C CA . LEU A 1 214 ? 6.676 -6.055 -14.648 1 98.88 214 LEU A CA 1
ATOM 1591 C C . LEU A 1 214 ? 7.336 -6.789 -13.484 1 98.88 214 LEU A C 1
ATOM 1593 O O . LEU A 1 214 ? 7.41 -6.262 -12.375 1 98.88 214 LEU A O 1
ATOM 1597 N N . SER A 1 215 ? 7.715 -8.023 -13.68 1 98.5 215 SER A N 1
ATOM 1598 C CA . SER A 1 215 ? 8.438 -8.812 -12.68 1 98.5 215 SER A CA 1
ATOM 1599 C C . SER A 1 215 ? 9.711 -9.406 -13.258 1 98.5 215 SER A C 1
ATOM 1601 O O . SER A 1 215 ? 9.703 -9.961 -14.367 1 98.5 215 SER A O 1
ATOM 1603 N N . LEU A 1 216 ? 10.781 -9.32 -12.492 1 96.88 216 LEU A N 1
ATOM 1604 C CA . LEU A 1 216 ? 12.07 -9.805 -12.977 1 96.88 216 LEU A CA 1
ATOM 1605 C C . LEU A 1 216 ? 12.375 -11.195 -12.43 1 96.88 216 LEU A C 1
ATOM 1607 O O . LEU A 1 216 ? 13.109 -11.961 -13.047 1 96.88 216 LEU A O 1
ATOM 1611 N N . GLN A 1 217 ? 11.906 -11.492 -11.281 1 93.75 217 GLN A N 1
ATOM 1612 C CA . GLN A 1 217 ? 12.031 -12.812 -10.664 1 93.75 217 GLN A CA 1
ATOM 1613 C C . GLN A 1 217 ? 10.711 -13.578 -10.727 1 93.75 217 GLN A C 1
ATOM 1615 O O . GLN A 1 217 ? 9.68 -13.07 -10.281 1 93.75 217 GLN A O 1
ATOM 1620 N N . LEU A 1 218 ? 10.805 -14.805 -11.227 1 95.56 218 LEU A N 1
ATOM 1621 C CA . LEU A 1 218 ? 9.57 -15.539 -11.461 1 95.56 218 LEU A CA 1
ATOM 1622 C C . LEU A 1 218 ? 9.422 -16.688 -10.469 1 95.56 218 LEU A C 1
ATOM 1624 O O . LEU A 1 218 ? 9.484 -17.859 -10.852 1 95.56 218 LEU A O 1
ATOM 1628 N N . LYS A 1 219 ? 9.164 -16.375 -9.258 1 96.44 219 LYS A N 1
ATOM 1629 C CA . LYS A 1 219 ? 8.805 -17.391 -8.266 1 96.44 219 LYS A CA 1
ATOM 1630 C C . LYS A 1 219 ? 7.371 -17.875 -8.461 1 96.44 219 LYS A C 1
ATOM 1632 O O . LYS A 1 219 ? 6.445 -17.062 -8.531 1 96.44 219 LYS A O 1
ATOM 1637 N N . PRO A 1 220 ? 7.18 -19.156 -8.547 1 97.62 220 PRO A N 1
ATOM 1638 C CA . PRO A 1 220 ? 5.836 -19.641 -8.859 1 97.62 220 PRO A CA 1
ATOM 1639 C C . PRO A 1 220 ? 4.797 -19.219 -7.832 1 97.62 220 PRO A C 1
ATOM 1641 O O . PRO A 1 220 ? 3.639 -18.969 -8.188 1 97.62 220 PRO A O 1
ATOM 1644 N N . TRP A 1 221 ? 5.164 -19.047 -6.555 1 98.25 221 TRP A N 1
ATOM 1645 C CA . TRP A 1 221 ? 4.215 -18.688 -5.504 1 98.25 221 TRP A CA 1
ATOM 1646 C C . TRP A 1 221 ? 3.85 -17.219 -5.586 1 98.25 221 TRP A C 1
ATOM 1648 O O . TRP A 1 221 ? 2.846 -16.781 -5.012 1 98.25 221 TRP A O 1
ATOM 1658 N N . ASP A 1 222 ? 4.594 -16.453 -6.32 1 98.25 222 ASP A N 1
ATOM 1659 C CA . ASP A 1 222 ? 4.262 -15.055 -6.512 1 98.25 222 ASP A CA 1
ATOM 1660 C C . ASP A 1 222 ? 3.307 -14.867 -7.691 1 98.25 222 ASP A C 1
ATOM 1662 O O . ASP A 1 222 ? 2.52 -13.922 -7.719 1 98.25 222 ASP A O 1
ATOM 1666 N N . HIS A 1 223 ? 3.404 -15.781 -8.719 1 98.69 223 HIS A N 1
ATOM 1667 C CA . HIS A 1 223 ? 2.883 -15.312 -10 1 98.69 223 HIS A CA 1
ATOM 1668 C C . HIS A 1 223 ? 1.84 -16.281 -10.555 1 98.69 223 HIS A C 1
ATOM 1670 O O . HIS A 1 223 ? 0.974 -15.875 -11.336 1 98.69 223 HIS A O 1
ATOM 1676 N N . LEU A 1 224 ? 1.862 -17.562 -10.234 1 98.75 224 LEU A N 1
ATOM 1677 C CA . LEU A 1 224 ? 0.987 -18.531 -10.891 1 98.75 224 LEU A CA 1
ATOM 1678 C C . LEU A 1 224 ? -0.479 -18.172 -10.68 1 98.75 224 LEU A C 1
ATOM 1680 O O . LEU A 1 224 ? -1.25 -18.094 -11.641 1 98.75 224 LEU A O 1
ATOM 1684 N N . ALA A 1 225 ? -0.835 -17.922 -9.414 1 98.88 225 ALA A N 1
ATOM 1685 C CA . ALA A 1 225 ? -2.223 -17.594 -9.102 1 98.88 225 ALA A CA 1
ATOM 1686 C C . ALA A 1 225 ? -2.637 -16.281 -9.773 1 98.88 225 ALA A C 1
ATOM 1688 O O . ALA A 1 225 ? -3.67 -16.219 -10.438 1 98.88 225 ALA A O 1
ATOM 1689 N N . GLY A 1 226 ? -1.812 -15.242 -9.594 1 98.94 226 GLY A N 1
ATOM 1690 C CA . GLY A 1 226 ? -2.123 -13.938 -10.141 1 98.94 226 GLY A CA 1
ATOM 1691 C C . GLY A 1 226 ? -2.223 -13.93 -11.656 1 98.94 226 GLY A C 1
ATOM 1692 O O . GLY A 1 226 ? -3.104 -13.281 -12.227 1 98.94 226 GLY A O 1
ATOM 1693 N N . ALA A 1 227 ? -1.349 -14.648 -12.312 1 98.88 227 ALA A N 1
ATOM 1694 C CA . ALA A 1 227 ? -1.363 -14.727 -13.766 1 98.88 227 ALA A CA 1
ATOM 1695 C C . ALA A 1 227 ? -2.672 -15.328 -14.273 1 98.88 227 ALA A C 1
ATOM 1697 O O . ALA A 1 227 ? -3.281 -14.812 -15.211 1 98.88 227 ALA A O 1
ATOM 1698 N N . LEU A 1 228 ? -3.115 -16.422 -13.688 1 98.88 228 LEU A N 1
ATOM 1699 C CA . LEU A 1 228 ? -4.387 -17.016 -14.07 1 98.88 228 LEU A CA 1
ATOM 1700 C C . LEU A 1 228 ? -5.539 -16.047 -13.852 1 98.88 228 LEU A C 1
ATOM 1702 O O . LEU A 1 228 ? -6.391 -15.875 -14.727 1 98.88 228 LEU A O 1
ATOM 1706 N N . ILE A 1 229 ? -5.547 -15.414 -12.703 1 98.94 229 ILE A N 1
ATOM 1707 C CA . ILE A 1 229 ? -6.621 -14.508 -12.32 1 98.94 229 ILE A CA 1
ATOM 1708 C C . ILE A 1 229 ? -6.715 -13.359 -13.32 1 98.94 229 ILE A C 1
ATOM 1710 O O . ILE A 1 229 ? -7.805 -13.031 -13.797 1 98.94 229 ILE A O 1
ATOM 1714 N N . VAL A 1 230 ? -5.613 -12.75 -13.672 1 98.94 230 VAL A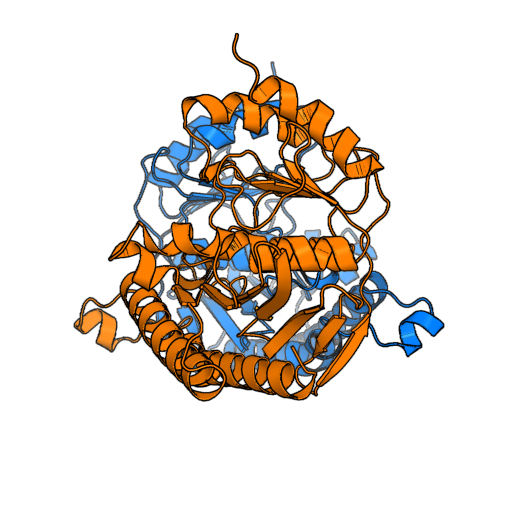 N 1
ATOM 1715 C CA . VAL A 1 230 ? -5.621 -11.633 -14.617 1 98.94 230 VAL A CA 1
ATOM 1716 C C . VAL A 1 230 ? -6.102 -12.109 -15.984 1 98.94 230 VAL A C 1
ATOM 1718 O O . VAL A 1 230 ? -6.891 -11.43 -16.641 1 98.94 230 VAL A O 1
ATOM 1721 N N . ARG A 1 231 ? -5.641 -13.312 -16.391 1 98.81 231 ARG A N 1
ATOM 1722 C CA . ARG A 1 231 ? -6.105 -13.859 -17.672 1 98.81 231 ARG A CA 1
ATOM 1723 C C . ARG A 1 231 ? -7.621 -14.047 -17.656 1 98.81 231 ARG A C 1
ATOM 1725 O O . ARG A 1 231 ? -8.305 -13.672 -18.609 1 98.81 231 ARG A O 1
ATOM 1732 N N . ARG A 1 232 ? -8.125 -14.562 -16.578 1 98.81 232 ARG A N 1
ATOM 1733 C CA . ARG A 1 232 ? -9.555 -14.852 -16.469 1 98.81 232 ARG A CA 1
ATOM 1734 C C . ARG A 1 232 ? -10.359 -13.57 -16.297 1 98.81 232 ARG A C 1
ATOM 1736 O O . ARG A 1 232 ? -11.578 -13.562 -16.484 1 98.81 232 ARG A O 1
ATOM 1743 N N . ALA A 1 233 ? -9.711 -12.5 -15.961 1 98.69 233 ALA A N 1
ATOM 1744 C CA . ALA A 1 233 ? -10.359 -11.188 -15.883 1 98.69 233 ALA A CA 1
ATOM 1745 C C . ALA A 1 233 ? -10.281 -10.461 -17.219 1 98.69 233 ALA A C 1
ATOM 1747 O O . ALA A 1 233 ? -10.844 -9.375 -17.375 1 98.69 233 ALA A O 1
ATOM 1748 N N . GLY A 1 234 ? -9.539 -10.992 -18.156 1 98.62 234 GLY A N 1
ATOM 1749 C CA . GLY A 1 234 ? -9.5 -10.422 -19.484 1 98.62 234 GLY A CA 1
ATOM 1750 C C . GLY A 1 234 ? -8.125 -9.93 -19.891 1 98.62 234 GLY A C 1
ATOM 1751 O O . GLY A 1 234 ? -7.961 -9.32 -20.953 1 98.62 234 GLY A O 1
ATOM 1752 N N . GLY A 1 235 ? -7.137 -10.227 -19.062 1 98.81 235 GLY A N 1
ATOM 1753 C CA . GLY A 1 235 ? -5.793 -9.734 -19.328 1 98.81 235 GLY A CA 1
ATOM 1754 C C . GLY A 1 235 ? -4.879 -10.789 -19.938 1 98.81 235 GLY A C 1
ATOM 1755 O O . GLY A 1 235 ? -5.348 -11.742 -20.562 1 98.81 235 GLY A O 1
ATOM 1756 N N . VAL A 1 236 ? -3.516 -10.398 -19.844 1 98.56 236 VAL A N 1
ATOM 1757 C CA . VAL A 1 236 ? -2.49 -11.273 -20.406 1 98.56 236 VAL A CA 1
ATOM 1758 C C . VAL A 1 236 ? -1.311 -11.375 -19.438 1 98.56 236 VAL A C 1
ATOM 1760 O O . VAL A 1 236 ? -1.028 -10.438 -18.688 1 98.56 236 VAL A O 1
ATOM 1763 N N . ALA A 1 237 ? -0.708 -12.539 -19.438 1 98.81 237 ALA A N 1
ATOM 1764 C CA . ALA A 1 237 ? 0.513 -12.797 -18.672 1 98.81 237 ALA A CA 1
ATOM 1765 C C . ALA A 1 237 ? 1.549 -13.523 -19.531 1 98.81 237 ALA A C 1
ATOM 1767 O O . ALA A 1 237 ? 1.445 -14.727 -19.75 1 98.81 237 ALA A O 1
ATOM 1768 N N . ARG A 1 238 ? 2.549 -12.75 -20 1 98.38 238 ARG A N 1
ATOM 1769 C CA . ARG A 1 238 ? 3.576 -13.266 -20.906 1 98.38 238 ARG A CA 1
ATOM 1770 C C . ARG A 1 238 ? 4.941 -12.672 -20.578 1 98.38 238 ARG A C 1
ATOM 1772 O O . ARG A 1 238 ? 5.031 -11.523 -20.125 1 98.38 238 ARG A O 1
ATOM 1779 N N . THR A 1 239 ? 5.914 -13.469 -20.797 1 98.06 239 THR A N 1
ATOM 1780 C CA . THR A 1 239 ? 7.258 -12.906 -20.703 1 98.06 239 THR A CA 1
ATOM 1781 C C . THR A 1 239 ? 7.492 -11.875 -21.812 1 98.06 239 THR A C 1
ATOM 1783 O O . THR A 1 239 ? 6.727 -11.805 -22.781 1 98.06 239 THR A O 1
ATOM 1786 N N . LEU A 1 240 ? 8.484 -11.086 -21.641 1 97 240 LEU A N 1
ATOM 1787 C CA . LEU A 1 240 ? 8.758 -10.031 -22.609 1 97 240 LEU A CA 1
ATOM 1788 C C . LEU A 1 240 ? 9.109 -10.617 -23.969 1 97 240 LEU A C 1
ATOM 1790 O O . LEU A 1 240 ? 8.953 -9.953 -25 1 97 240 LEU A O 1
ATOM 1794 N N . ASP A 1 241 ? 9.57 -11.82 -24 1 93.81 241 ASP A N 1
ATOM 1795 C CA . ASP A 1 241 ? 9.875 -12.477 -25.266 1 93.81 241 ASP A CA 1
ATOM 1796 C C . ASP A 1 241 ? 8.625 -13.109 -25.875 1 93.81 241 ASP A C 1
ATOM 1798 O O . ASP A 1 241 ? 8.672 -13.672 -26.969 1 93.81 241 ASP A O 1
ATOM 1802 N N . GLY A 1 242 ? 7.531 -13.102 -25.156 1 93.81 242 GLY A N 1
ATOM 1803 C CA . GLY A 1 242 ? 6.254 -13.477 -25.75 1 93.81 242 GLY A CA 1
ATOM 1804 C C . GLY A 1 242 ? 5.754 -14.828 -25.281 1 93.81 242 GLY A C 1
ATOM 1805 O O . GLY A 1 242 ? 4.668 -15.266 -25.672 1 93.81 242 GLY A O 1
ATOM 1806 N N . MET A 1 243 ? 6.438 -15.469 -24.406 1 96 243 MET A N 1
ATOM 1807 C CA . MET A 1 243 ? 6.027 -16.781 -23.906 1 96 243 MET A CA 1
ATOM 1808 C C . MET A 1 243 ? 4.926 -16.656 -22.859 1 96 243 MET A C 1
ATOM 1810 O O . MET A 1 243 ? 5.043 -15.859 -21.922 1 96 243 MET A O 1
ATOM 1814 N N . GLU A 1 244 ? 3.822 -17.453 -23.094 1 97.06 244 GLU A N 1
ATOM 1815 C CA . GLU A 1 244 ? 2.768 -17.484 -22.094 1 97.06 244 GLU A CA 1
ATOM 1816 C C . GLU A 1 244 ? 3.297 -18 -20.75 1 97.06 244 GLU A C 1
ATOM 1818 O O . GLU A 1 244 ? 3.996 -19.016 -20.719 1 97.06 244 GLU A O 1
ATOM 1823 N N . TYR A 1 245 ? 2.947 -17.344 -19.688 1 98 245 TYR A N 1
ATOM 1824 C CA . TYR A 1 245 ? 3.469 -17.734 -18.375 1 98 245 TYR A CA 1
ATOM 1825 C C . TYR A 1 245 ? 2.697 -18.922 -17.812 1 98 245 TYR A C 1
ATOM 1827 O O . TYR A 1 245 ? 1.476 -19 -17.953 1 98 245 TYR A O 1
ATOM 1835 N N . GLY A 1 246 ? 3.35 -19.766 -17.156 1 96.31 246 GLY A N 1
ATOM 1836 C CA . GLY A 1 246 ? 2.797 -20.938 -16.484 1 96.31 246 GLY A CA 1
ATOM 1837 C C . GLY A 1 246 ? 3.828 -21.703 -15.68 1 96.31 246 GLY A C 1
ATOM 1838 O O . GLY A 1 246 ? 4.973 -21.266 -15.547 1 96.31 246 GLY A O 1
ATOM 1839 N N . PRO A 1 247 ? 3.201 -22.891 -15.203 1 94.94 247 PRO A N 1
ATOM 1840 C CA . PRO A 1 247 ? 4.156 -23.734 -14.469 1 94.94 247 PRO A CA 1
ATOM 1841 C C . PRO A 1 247 ? 5.359 -24.141 -15.312 1 94.94 247 PRO A C 1
ATOM 1843 O O . PRO A 1 247 ? 5.203 -24.484 -16.484 1 94.94 247 PRO A O 1
ATOM 1846 N N . GLY A 1 248 ? 6.539 -23.969 -14.977 1 89.94 248 GLY A N 1
ATOM 1847 C CA . GLY A 1 248 ? 7.734 -24.359 -15.703 1 89.94 248 GLY A CA 1
ATOM 1848 C C . GLY A 1 248 ? 8.5 -23.172 -16.281 1 89.94 248 GLY A C 1
ATOM 1849 O O . GLY A 1 248 ? 9.656 -23.312 -16.672 1 89.94 248 GLY A O 1
ATOM 1850 N N . VAL A 1 249 ? 7.746 -22.094 -16.484 1 93.06 249 VAL A N 1
ATOM 1851 C CA . VAL A 1 249 ? 8.438 -20.891 -16.922 1 93.06 249 VAL A CA 1
ATOM 1852 C C . VAL A 1 249 ? 9.141 -20.234 -15.742 1 93.06 249 VAL A C 1
ATOM 1854 O O . VAL A 1 249 ? 8.492 -19.656 -14.859 1 93.06 249 VAL A O 1
ATOM 1857 N N . THR A 1 250 ? 10.438 -20.25 -15.75 1 91.31 250 THR A N 1
ATOM 1858 C CA . THR A 1 250 ? 11.18 -19.828 -14.562 1 91.31 250 THR A CA 1
ATOM 1859 C C . THR A 1 250 ? 12.047 -18.625 -14.859 1 91.31 250 THR A C 1
ATOM 1861 O O . THR A 1 250 ? 12.602 -18.016 -13.945 1 91.31 250 THR A O 1
ATOM 1864 N N . GLU A 1 251 ? 12.164 -18.281 -16.125 1 91.75 251 GLU A N 1
ATOM 1865 C CA . GLU A 1 251 ? 13.008 -17.156 -16.5 1 91.75 251 GLU A CA 1
ATOM 1866 C C . GLU A 1 251 ? 12.164 -15.977 -16.984 1 91.75 251 GLU A C 1
ATOM 1868 O O . GLU A 1 251 ? 11.172 -16.172 -17.703 1 91.75 251 GLU A O 1
ATOM 1873 N N . GLY A 1 252 ? 12.594 -14.781 -16.656 1 90.56 252 GLY A N 1
ATOM 1874 C CA . GLY A 1 252 ? 11.883 -13.562 -17 1 90.56 252 GLY A CA 1
ATOM 1875 C C . GLY A 1 252 ? 12.633 -12.695 -17.984 1 90.56 252 GLY A C 1
ATOM 1876 O O . GLY A 1 252 ? 13.547 -13.164 -18.672 1 90.56 252 GLY A O 1
ATOM 1877 N N . PRO A 1 253 ? 12.047 -11.461 -18 1 97.5 253 PRO A N 1
ATOM 1878 C CA . PRO A 1 253 ? 11.016 -10.781 -17.219 1 97.5 253 PRO A CA 1
ATOM 1879 C C . PRO A 1 253 ? 9.602 -11.195 -17.609 1 97.5 253 PRO A C 1
ATOM 1881 O O . PRO A 1 253 ? 9.352 -11.516 -18.781 1 97.5 253 PRO A O 1
ATOM 1884 N N . LEU A 1 254 ? 8.711 -11.227 -16.656 1 98.69 254 LEU A N 1
ATOM 1885 C CA . LEU A 1 254 ? 7.277 -11.422 -16.859 1 98.69 254 LEU A CA 1
ATOM 1886 C C . LEU A 1 254 ? 6.551 -10.086 -16.922 1 98.69 254 LEU A C 1
ATOM 1888 O O . LEU A 1 254 ? 6.77 -9.211 -16.078 1 98.69 254 LEU A O 1
ATOM 1892 N N . LEU A 1 255 ? 5.789 -9.852 -17.969 1 98.88 255 LEU A N 1
ATOM 1893 C CA . LEU A 1 255 ? 4.906 -8.695 -18.094 1 98.88 255 LEU A CA 1
ATOM 1894 C C . LEU A 1 255 ? 3.443 -9.125 -18.094 1 98.88 255 LEU A C 1
ATOM 1896 O O . LEU A 1 255 ? 3.025 -9.891 -18.969 1 98.88 255 LEU A O 1
ATOM 1900 N N . VAL A 1 256 ? 2.74 -8.703 -17.078 1 98.94 256 VAL A N 1
ATOM 1901 C CA . VAL A 1 256 ? 1.299 -8.906 -16.984 1 98.94 256 VAL A CA 1
ATOM 1902 C C . VAL A 1 256 ? 0.57 -7.609 -17.328 1 98.94 256 VAL A C 1
ATOM 1904 O O . VAL A 1 256 ? 1.005 -6.523 -16.938 1 98.94 256 VAL A O 1
ATOM 1907 N N . ALA A 1 257 ? -0.528 -7.699 -18.109 1 98.94 257 ALA A N 1
ATOM 1908 C CA . ALA A 1 257 ? -1.254 -6.496 -18.5 1 98.94 257 ALA A CA 1
ATOM 1909 C C . ALA A 1 257 ? -2.75 -6.77 -18.625 1 98.94 257 ALA A C 1
ATOM 1911 O O . ALA A 1 257 ? -3.17 -7.926 -18.734 1 98.94 257 ALA A O 1
ATOM 1912 N N . GLY A 1 258 ? -3.504 -5.707 -18.578 1 98.81 258 GLY A N 1
ATOM 1913 C CA . GLY A 1 258 ? -4.953 -5.809 -18.578 1 98.81 258 GLY A CA 1
ATOM 1914 C C . GLY A 1 258 ? -5.523 -6.164 -19.938 1 98.81 258 GLY A C 1
ATOM 1915 O O . GLY A 1 258 ? -6.676 -6.582 -20.047 1 98.81 258 GLY A O 1
ATOM 1916 N N . SER A 1 259 ? -4.738 -6.051 -21.016 1 98.75 259 SER A N 1
ATOM 1917 C CA . SER A 1 259 ? -5.141 -6.367 -22.375 1 98.75 259 SER A CA 1
ATOM 1918 C C . SER A 1 259 ? -3.93 -6.633 -23.266 1 98.75 259 SER A C 1
ATOM 1920 O O . SER A 1 259 ? -2.795 -6.336 -22.891 1 98.75 259 SER A O 1
ATOM 1922 N N . GLU A 1 260 ? -4.266 -7.266 -24.422 1 98.69 260 GLU A N 1
ATOM 1923 C CA . GLU A 1 260 ? -3.215 -7.477 -25.406 1 98.69 260 GLU A CA 1
ATOM 1924 C C . GLU A 1 260 ? -2.57 -6.152 -25.812 1 98.69 260 GLU A C 1
ATOM 1926 O O . GLU A 1 260 ? -1.346 -6.059 -25.922 1 98.69 260 GLU A O 1
ATOM 1931 N N . GLU A 1 261 ? -3.369 -5.152 -26 1 98.81 261 GLU A N 1
ATOM 1932 C CA . GLU A 1 261 ? -2.887 -3.85 -26.438 1 98.81 261 GLU A CA 1
ATOM 1933 C C . GLU A 1 261 ? -2.008 -3.195 -25.375 1 98.81 261 GLU A C 1
ATOM 1935 O O . GLU A 1 261 ? -0.96 -2.629 -25.688 1 98.81 261 GLU A O 1
ATOM 1940 N N . ALA A 1 262 ? -2.459 -3.244 -24.141 1 98.88 262 ALA A N 1
ATOM 1941 C CA . ALA A 1 262 ? -1.666 -2.695 -23.031 1 98.88 262 ALA A CA 1
ATOM 1942 C C . ALA A 1 262 ? -0.334 -3.43 -22.906 1 98.88 262 ALA A C 1
ATOM 1944 O O . ALA A 1 262 ? 0.696 -2.812 -22.625 1 98.88 262 ALA A O 1
ATOM 1945 N N . TRP A 1 263 ? -0.366 -4.738 -23.094 1 98.88 263 TRP A N 1
ATOM 1946 C CA . TRP A 1 263 ? 0.855 -5.535 -23.031 1 98.88 263 TRP A CA 1
ATOM 1947 C C . TRP A 1 263 ? 1.861 -5.074 -24.078 1 98.88 263 TRP A C 1
ATOM 1949 O O . TRP A 1 263 ? 3.025 -4.82 -23.75 1 98.88 263 TRP A O 1
ATOM 1959 N N . HIS A 1 264 ? 1.432 -4.922 -25.281 1 98.75 264 HIS A N 1
ATOM 1960 C CA . HIS A 1 264 ? 2.322 -4.516 -26.359 1 98.75 264 HIS A CA 1
ATOM 1961 C C . HIS A 1 264 ? 2.873 -3.115 -26.125 1 98.75 264 HIS A C 1
ATOM 1963 O O . HIS A 1 264 ? 4.059 -2.863 -26.359 1 98.75 264 HIS A O 1
ATOM 1969 N N . ALA A 1 265 ? 2.014 -2.225 -25.656 1 98.81 265 ALA A N 1
ATOM 1970 C CA . ALA A 1 265 ? 2.439 -0.855 -25.391 1 98.81 265 ALA A CA 1
ATOM 1971 C C . ALA A 1 265 ? 3.531 -0.823 -24.312 1 98.81 265 ALA A C 1
ATOM 1973 O O . ALA A 1 265 ? 4.559 -0.159 -24.484 1 98.81 265 ALA A O 1
ATOM 1974 N N . ALA A 1 266 ? 3.305 -1.551 -23.25 1 98.81 266 ALA A N 1
ATOM 1975 C CA . ALA A 1 266 ? 4.281 -1.592 -22.156 1 98.81 266 ALA A CA 1
ATOM 1976 C C . ALA A 1 266 ? 5.555 -2.316 -22.594 1 98.81 266 ALA A C 1
ATOM 1978 O O . ALA A 1 266 ? 6.664 -1.885 -22.281 1 98.81 266 ALA A O 1
ATOM 1979 N N . ALA A 1 267 ? 5.391 -3.391 -23.312 1 98.62 267 ALA A N 1
ATOM 1980 C CA . ALA A 1 267 ? 6.531 -4.18 -23.781 1 98.62 267 ALA A CA 1
ATOM 1981 C C . ALA A 1 267 ? 7.469 -3.338 -24.641 1 98.62 267 ALA A C 1
ATOM 1983 O O . ALA A 1 267 ? 8.695 -3.453 -24.531 1 98.62 267 ALA A O 1
ATOM 1984 N N . GLU A 1 268 ? 6.953 -2.557 -25.453 1 98.25 268 GLU A N 1
ATOM 1985 C CA . GLU A 1 268 ? 7.754 -1.691 -26.312 1 98.25 268 GLU A CA 1
ATOM 1986 C C . GLU A 1 268 ? 8.641 -0.76 -25.5 1 98.25 268 GLU A C 1
ATOM 1988 O O . GLU A 1 268 ? 9.758 -0.445 -25.906 1 98.25 268 GLU A O 1
ATOM 1993 N N . ILE A 1 269 ? 8.156 -0.37 -24.375 1 98.44 269 ILE A N 1
ATOM 1994 C CA . ILE A 1 269 ? 8.875 0.556 -23.516 1 98.44 269 ILE A CA 1
ATOM 1995 C C . ILE A 1 269 ? 9.945 -0.201 -22.719 1 98.44 269 ILE A C 1
ATOM 1997 O O . ILE A 1 269 ? 11.055 0.302 -22.531 1 98.44 269 ILE A O 1
ATOM 2001 N N . PHE A 1 270 ? 9.664 -1.447 -22.344 1 98.56 270 PHE A N 1
ATOM 2002 C CA . PHE A 1 270 ? 10.539 -2.166 -21.422 1 98.56 270 PHE A CA 1
ATOM 2003 C C . PHE A 1 270 ? 11.617 -2.926 -22.188 1 98.56 270 PHE A C 1
ATOM 2005 O O . PHE A 1 270 ? 12.719 -3.135 -21.672 1 98.56 270 PHE A O 1
ATOM 2012 N N . ARG A 1 271 ? 11.375 -3.377 -23.406 1 97.62 271 ARG A N 1
ATOM 2013 C CA . ARG A 1 271 ? 12.258 -4.281 -24.141 1 97.62 271 ARG A CA 1
ATOM 2014 C C . ARG A 1 271 ? 13.656 -3.691 -24.281 1 97.62 271 ARG A C 1
ATOM 2016 O O . ARG A 1 271 ? 14.648 -4.395 -24.094 1 97.62 271 ARG A O 1
ATOM 2023 N N . PRO A 1 272 ? 13.812 -2.4 -24.578 1 96.75 272 PRO A N 1
ATOM 2024 C CA . PRO A 1 272 ? 15.156 -1.835 -24.719 1 96.75 272 PRO A CA 1
ATOM 2025 C C . PRO A 1 272 ? 15.992 -1.947 -23.453 1 96.75 272 PRO A C 1
ATOM 2027 O O . PRO A 1 272 ? 17.219 -1.896 -23.5 1 96.75 272 PRO A O 1
ATOM 2030 N N . VAL A 1 273 ? 15.352 -2.047 -22.297 1 97.31 273 VAL A N 1
ATOM 2031 C CA . VAL A 1 273 ? 16.047 -2.139 -21.016 1 97.31 273 VAL A CA 1
ATOM 2032 C C . VAL A 1 273 ? 16.812 -3.455 -20.953 1 97.31 273 VAL A C 1
ATOM 2034 O O . VAL A 1 273 ? 17.875 -3.523 -20.328 1 97.31 273 VAL A O 1
ATOM 2037 N N . PHE A 1 274 ? 16.297 -4.461 -21.547 1 94.69 274 PHE A N 1
ATOM 2038 C CA . PHE A 1 274 ? 16.828 -5.809 -21.359 1 94.69 274 PHE A CA 1
ATOM 2039 C C . PHE A 1 274 ? 17.562 -6.285 -22.609 1 94.69 274 PHE A C 1
ATOM 2041 O O . PHE A 1 274 ? 17.938 -7.453 -22.703 1 94.69 274 PHE A O 1
ATOM 2048 N N . ARG A 1 275 ? 17.672 -5.504 -23.578 1 82.94 275 ARG A N 1
ATOM 2049 C CA . ARG A 1 275 ? 18.422 -5.859 -24.766 1 82.94 275 ARG A CA 1
ATOM 2050 C C . ARG A 1 275 ? 19.922 -5.684 -24.531 1 82.94 275 ARG A C 1
ATOM 2052 O O . ARG A 1 275 ? 20.359 -4.699 -23.938 1 82.94 275 ARG A O 1
ATOM 2059 N N . PRO A 1 276 ? 20.641 -6.746 -24.781 1 65.75 276 PRO A N 1
ATOM 2060 C CA . PRO A 1 276 ? 22.094 -6.602 -24.703 1 65.75 276 PRO A CA 1
ATOM 2061 C C . PRO A 1 276 ? 22.609 -5.422 -25.516 1 65.75 276 PRO A C 1
ATOM 2063 O O . PRO A 1 276 ? 22.016 -5.066 -26.547 1 65.75 276 PRO A O 1
ATOM 2066 N N . ALA A 1 277 ? 23.547 -4.621 -25.188 1 49.22 277 ALA A N 1
ATOM 2067 C CA . ALA A 1 277 ? 24.219 -3.582 -25.969 1 49.22 277 ALA A CA 1
ATOM 2068 C C . ALA A 1 277 ? 24.875 -4.164 -27.219 1 49.22 277 ALA A C 1
ATOM 2070 O O . ALA A 1 277 ? 25.359 -5.297 -27.188 1 49.22 277 ALA A O 1
ATOM 2071 N N . MET B 1 1 ? -3.885 22.266 24.25 1 90.81 1 MET B N 1
ATOM 2072 C CA . MET B 1 1 ? -4.789 21.141 24.031 1 90.81 1 MET B CA 1
ATOM 2073 C C . MET B 1 1 ? -4.629 20.078 25.125 1 90.81 1 MET B C 1
ATOM 2075 O O . MET B 1 1 ? -3.514 19.641 25.406 1 90.81 1 MET B O 1
ATOM 2079 N N . THR B 1 2 ? -5.695 19.672 25.766 1 93.56 2 THR B N 1
ATOM 2080 C CA . THR B 1 2 ? -5.66 18.734 26.875 1 93.56 2 THR B CA 1
ATOM 2081 C C . THR B 1 2 ? -5.746 17.297 26.375 1 93.56 2 THR B C 1
ATOM 2083 O O . THR B 1 2 ? -6.168 17.047 25.234 1 93.56 2 THR B O 1
ATOM 2086 N N . PRO B 1 3 ? -5.336 16.359 27.25 1 93.56 3 PRO B N 1
ATOM 2087 C CA . PRO B 1 3 ? -5.469 14.953 26.875 1 93.56 3 PRO B CA 1
ATOM 2088 C C . PRO B 1 3 ? -6.914 14.555 26.578 1 93.56 3 PRO B C 1
ATOM 2090 O O . PRO B 1 3 ? -7.16 13.734 25.688 1 93.56 3 PRO B O 1
ATOM 2093 N N . LEU B 1 4 ? -7.816 15.086 27.281 1 95.38 4 LEU B N 1
ATOM 2094 C CA . LEU B 1 4 ? -9.227 14.781 27.062 1 95.38 4 LEU B CA 1
ATOM 2095 C C . LEU B 1 4 ? -9.695 15.281 25.703 1 95.38 4 LEU B C 1
ATOM 2097 O O . LEU B 1 4 ? -10.484 14.625 25.031 1 95.38 4 LEU B O 1
ATOM 2101 N N . GLU B 1 5 ? -9.25 16.469 25.344 1 97 5 GLU B N 1
ATOM 2102 C CA . GLU B 1 5 ? -9.578 17.016 24.031 1 97 5 GLU B CA 1
ATOM 2103 C C . GLU B 1 5 ? -9.016 16.172 22.906 1 97 5 GLU B C 1
ATOM 2105 O O . GLU B 1 5 ? -9.695 15.922 21.906 1 97 5 GLU B O 1
ATOM 2110 N N . ARG B 1 6 ? -7.805 15.695 23.125 1 96.56 6 ARG B N 1
ATOM 2111 C CA . ARG B 1 6 ? -7.184 14.812 22.141 1 96.56 6 ARG B CA 1
ATOM 2112 C C . ARG B 1 6 ? -7.973 13.516 22 1 96.56 6 ARG B C 1
ATOM 2114 O O . ARG B 1 6 ? -8.227 13.062 20.875 1 96.56 6 ARG B O 1
ATOM 2121 N N . ALA B 1 7 ? -8.352 12.984 23.125 1 95.88 7 ALA B N 1
ATOM 2122 C CA . ALA B 1 7 ? -9.109 11.742 23.141 1 95.88 7 ALA B CA 1
ATOM 2123 C C . ALA B 1 7 ? -10.445 11.906 22.406 1 95.88 7 ALA B C 1
ATOM 2125 O O . ALA B 1 7 ? -10.898 10.992 21.719 1 95.88 7 ALA B O 1
ATOM 2126 N N . HIS B 1 8 ? -11.016 13.039 22.594 1 96.94 8 HIS B N 1
ATOM 2127 C CA . HIS B 1 8 ? -12.273 13.344 21.922 1 96.94 8 HIS B CA 1
ATOM 2128 C C . HIS B 1 8 ? -12.109 13.344 20.406 1 96.94 8 HIS B C 1
ATOM 2130 O O . HIS B 1 8 ? -12.945 12.789 19.688 1 96.94 8 HIS B O 1
ATOM 2136 N N . LEU B 1 9 ? -11.078 13.961 19.922 1 98.06 9 LEU B N 1
ATOM 2137 C CA . LEU B 1 9 ? -10.836 14.039 18.484 1 98.06 9 LEU B CA 1
ATOM 2138 C C . LEU B 1 9 ? -10.5 12.664 17.906 1 98.06 9 LEU B C 1
ATOM 2140 O O . LEU B 1 9 ? -10.953 12.312 16.812 1 98.06 9 LEU B O 1
ATOM 2144 N N . VAL B 1 10 ? -9.703 11.875 18.656 1 98.06 10 VAL B N 1
ATOM 2145 C CA . VAL B 1 10 ? -9.375 10.523 18.219 1 98.06 10 VAL B CA 1
ATOM 2146 C C . VAL B 1 10 ? -10.656 9.695 18.094 1 98.06 10 VAL B C 1
ATOM 2148 O O . VAL B 1 10 ? -10.852 8.992 17.109 1 98.06 10 VAL B O 1
ATOM 2151 N N . ALA B 1 11 ? -11.5 9.812 19.062 1 97.81 11 ALA B N 1
ATOM 2152 C CA . ALA B 1 11 ? -12.773 9.086 19.047 1 97.81 11 ALA B CA 1
ATOM 2153 C C . ALA B 1 11 ? -13.633 9.516 17.859 1 97.81 11 ALA B C 1
ATOM 2155 O O . ALA B 1 11 ? -14.289 8.68 17.234 1 97.81 11 ALA B O 1
ATOM 2156 N N . ALA B 1 12 ? -13.672 10.812 17.625 1 98.62 12 ALA B N 1
ATOM 2157 C CA . ALA B 1 12 ? -14.445 11.336 16.5 1 98.62 12 ALA B CA 1
ATOM 2158 C C . ALA B 1 12 ? -13.93 10.789 15.172 1 98.62 12 ALA B C 1
ATOM 2160 O O . ALA B 1 12 ? -14.719 10.438 14.289 1 98.62 12 ALA B O 1
ATOM 2161 N N . VAL B 1 13 ? -12.625 10.703 15.023 1 98.75 13 VAL B N 1
ATOM 2162 C CA . VAL B 1 13 ? -12.016 10.188 13.805 1 98.75 13 VAL B CA 1
ATOM 2163 C C . VAL B 1 13 ? -12.359 8.711 13.633 1 98.75 13 VAL B C 1
ATOM 2165 O O . VAL B 1 13 ? -12.727 8.273 12.547 1 98.75 13 VAL B O 1
ATOM 2168 N N . ARG B 1 14 ? -12.266 7.934 14.711 1 98.44 14 ARG B N 1
ATOM 2169 C CA . ARG B 1 14 ? -12.602 6.516 14.664 1 98.44 14 ARG B CA 1
ATOM 2170 C C . ARG B 1 14 ? -14.055 6.305 14.273 1 98.44 14 ARG B C 1
ATOM 2172 O O . ARG B 1 14 ? -14.375 5.414 13.484 1 98.44 14 ARG B O 1
ATOM 2179 N N . LYS B 1 15 ? -14.883 7.105 14.828 1 98.56 15 LYS B N 1
ATOM 2180 C CA . LYS B 1 15 ? -16.297 7.004 14.516 1 98.56 15 LYS B CA 1
ATOM 2181 C C . LYS B 1 15 ? -16.562 7.344 13.055 1 98.56 15 LYS B C 1
ATOM 2183 O O . LYS B 1 15 ? -17.328 6.641 12.375 1 98.56 15 LYS B O 1
ATOM 2188 N N . ALA B 1 16 ? -16 8.445 12.562 1 98.69 16 ALA B N 1
ATOM 2189 C CA . ALA B 1 16 ? -16.156 8.828 11.164 1 98.69 16 ALA B CA 1
ATOM 2190 C C . ALA B 1 16 ? -15.641 7.742 10.234 1 98.69 16 ALA B C 1
ATOM 2192 O O . ALA B 1 16 ? -16.234 7.484 9.18 1 98.69 16 ALA B O 1
ATOM 2193 N N . ALA B 1 17 ? -14.5 7.141 10.578 1 98.56 17 ALA B N 1
ATOM 2194 C CA . ALA B 1 17 ? -13.938 6.035 9.797 1 98.56 17 ALA B CA 1
ATOM 2195 C C . ALA B 1 17 ? -14.93 4.883 9.695 1 98.56 17 ALA B C 1
ATOM 2197 O O . ALA B 1 17 ? -15.18 4.363 8.609 1 98.56 17 ALA B O 1
ATOM 2198 N N . ALA B 1 18 ? -15.516 4.523 10.797 1 97.88 18 ALA B N 1
ATOM 2199 C CA . ALA B 1 18 ? -16.422 3.381 10.883 1 97.88 18 ALA B CA 1
ATOM 2200 C C . ALA B 1 18 ? -17.734 3.666 10.156 1 97.88 18 ALA B C 1
ATOM 2202 O O . ALA B 1 18 ? -18.281 2.787 9.484 1 97.88 18 ALA B O 1
ATOM 2203 N N . ASP B 1 19 ? -18.203 4.906 10.266 1 98 19 ASP B N 1
ATOM 2204 C CA . ASP B 1 19 ? -19.562 5.227 9.812 1 98 19 ASP B CA 1
ATOM 2205 C C . ASP B 1 19 ? -19.547 5.68 8.352 1 98 19 ASP B C 1
ATOM 2207 O O . ASP B 1 19 ? -20.469 5.371 7.598 1 98 19 ASP B O 1
ATOM 2211 N N . GLN B 1 20 ? -18.531 6.445 7.965 1 97.06 20 GLN B N 1
ATOM 2212 C CA . GLN B 1 20 ? -18.609 7.125 6.676 1 97.06 20 GLN B CA 1
ATOM 2213 C C . GLN B 1 20 ? -17.609 6.543 5.684 1 97.06 20 GLN B C 1
ATOM 2215 O O . GLN B 1 20 ? -17.844 6.57 4.473 1 97.06 20 GLN B O 1
ATOM 2220 N N . VAL B 1 21 ? -16.484 5.992 6.113 1 97.06 21 VAL B N 1
ATOM 2221 C CA . VAL B 1 21 ? -15.406 5.656 5.195 1 97.06 21 VAL B CA 1
ATOM 2222 C C . VAL B 1 21 ? -15.43 4.156 4.898 1 97.06 21 VAL B C 1
ATOM 2224 O O . VAL B 1 21 ? -15.648 3.748 3.754 1 97.06 21 VAL B O 1
ATOM 2227 N N . LEU B 1 22 ? -15.406 3.301 5.898 1 96 22 LEU B N 1
ATOM 2228 C CA . LEU B 1 22 ? -15.18 1.866 5.766 1 96 22 LEU B CA 1
ATOM 2229 C C . LEU B 1 22 ? -16.344 1.204 5.023 1 96 22 LEU B C 1
ATOM 2231 O O . LEU B 1 22 ? -16.125 0.302 4.211 1 96 22 LEU B O 1
ATOM 2235 N N . PRO B 1 23 ? -17.609 1.638 5.258 1 93.75 23 PRO B N 1
ATOM 2236 C CA . PRO B 1 23 ? -18.703 0.974 4.551 1 93.75 23 PRO B CA 1
ATOM 2237 C C . PRO B 1 23 ? -18.625 1.153 3.039 1 93.75 23 PRO B C 1
ATOM 2239 O O . PRO B 1 23 ? -19.312 0.44 2.293 1 93.75 23 PRO B O 1
ATOM 2242 N N . ARG B 1 24 ? -17.781 2.057 2.545 1 92.81 24 ARG B N 1
ATOM 2243 C CA . ARG B 1 24 ? -17.734 2.383 1.123 1 92.81 24 ARG B CA 1
ATOM 2244 C C . ARG B 1 24 ? -16.469 1.816 0.485 1 92.81 24 ARG B C 1
ATOM 2246 O O . ARG B 1 24 ? -16.312 1.848 -0.738 1 92.81 24 ARG B O 1
ATOM 2253 N N . PHE B 1 25 ? -15.602 1.316 1.262 1 93.38 25 PHE B N 1
ATOM 2254 C CA . PHE B 1 25 ? -14.352 0.738 0.778 1 93.38 25 PHE B CA 1
ATOM 2255 C C . PHE B 1 25 ? -14.586 -0.663 0.224 1 93.38 25 PHE B C 1
ATOM 2257 O O . PHE B 1 25 ? -15.141 -1.523 0.909 1 93.38 25 PHE B O 1
ATOM 2264 N N . ARG B 1 26 ? -14.094 -0.981 -0.968 1 90.06 26 ARG B N 1
ATOM 2265 C CA . ARG B 1 26 ? -14.211 -2.236 -1.703 1 90.06 26 ARG B CA 1
ATOM 2266 C C . ARG B 1 26 ? -15.672 -2.623 -1.904 1 90.06 26 ARG B C 1
ATOM 2268 O O . ARG B 1 26 ? -16 -3.809 -1.939 1 90.06 26 ARG B O 1
ATOM 2275 N N . ARG B 1 27 ? -16.594 -1.705 -1.764 1 79.25 27 ARG B N 1
ATOM 2276 C CA . ARG B 1 27 ? -18.016 -2.002 -1.944 1 79.25 27 ARG B CA 1
ATOM 2277 C C . ARG B 1 27 ? -18.484 -1.588 -3.332 1 79.25 27 ARG B C 1
ATOM 2279 O O . ARG B 1 27 ? -18.375 -0.42 -3.711 1 79.25 27 ARG B O 1
ATOM 2286 N N . LEU B 1 28 ? -18.078 -2.316 -4.348 1 57.97 28 LEU B N 1
ATOM 2287 C CA . LEU B 1 28 ? -18.625 -2.055 -5.676 1 57.97 28 LEU B CA 1
ATOM 2288 C C . LEU B 1 28 ? -20.047 -2.59 -5.789 1 57.97 28 LEU B C 1
ATOM 2290 O O . LEU B 1 28 ? -20.297 -3.781 -5.582 1 57.97 28 LEU B O 1
ATOM 2294 N N . ASP B 1 29 ? -20.953 -2.135 -5.027 1 49.16 29 ASP B N 1
ATOM 2295 C CA . ASP B 1 29 ? -22.25 -2.787 -5.055 1 49.16 29 ASP B CA 1
ATOM 2296 C C . ASP B 1 29 ? -22.703 -3.051 -6.492 1 49.16 29 ASP B C 1
ATOM 2298 O O . ASP B 1 29 ? -22.391 -2.279 -7.398 1 49.16 29 ASP B O 1
ATOM 2302 N N . GLU B 1 30 ? -23.047 -4.234 -6.738 1 45.41 30 GLU B N 1
ATOM 2303 C CA . GLU B 1 30 ? -23.797 -4.613 -7.93 1 45.41 30 GLU B CA 1
ATOM 2304 C C . GLU B 1 30 ? -24.734 -3.488 -8.375 1 45.41 30 GLU B C 1
ATOM 2306 O O . GLU B 1 30 ? -24.875 -3.227 -9.578 1 45.41 30 GLU B O 1
ATOM 2311 N N . GLY B 1 31 ? -25.609 -3.137 -7.508 1 42.25 31 GLY B N 1
ATOM 2312 C CA . GLY B 1 31 ? -26.578 -2.098 -7.793 1 42.25 31 GLY B CA 1
ATOM 2313 C C . GLY B 1 31 ? -25.953 -0.78 -8.203 1 42.25 31 GLY B C 1
ATOM 2314 O O . GLY B 1 31 ? -26.625 0.095 -8.75 1 42.25 31 GLY B O 1
ATOM 2315 N N . GLU B 1 32 ? -24.828 -0.486 -7.746 1 44.5 32 GLU B N 1
ATOM 2316 C CA . GLU B 1 32 ? -24.094 0.714 -8.148 1 44.5 32 GLU B CA 1
ATOM 2317 C C . GLU B 1 32 ? -23.547 0.579 -9.562 1 44.5 32 GLU B C 1
ATOM 2319 O O . GLU B 1 32 ? -23.281 1.582 -10.234 1 44.5 32 GLU B O 1
ATOM 2324 N N . VAL B 1 33 ? -23.359 -0.573 -10.008 1 43.31 33 VAL B N 1
ATOM 2325 C CA . VAL B 1 33 ? -23.281 -0.816 -11.445 1 43.31 33 VAL B CA 1
ATOM 2326 C C . VAL B 1 33 ? -24.562 -0.327 -12.117 1 43.31 33 VAL B C 1
ATOM 2328 O O . VAL B 1 33 ? -24.531 0.201 -13.227 1 43.31 33 VAL B O 1
ATOM 2331 N N . GLN B 1 34 ? -25.641 -0.569 -11.453 1 41.84 34 GLN B N 1
ATOM 2332 C CA . GLN B 1 34 ? -26.875 -0.044 -12.023 1 41.84 34 GLN B CA 1
ATOM 2333 C C . GLN B 1 34 ? -26.938 1.473 -11.883 1 41.84 34 GLN B C 1
ATOM 2335 O O . GLN B 1 34 ? -27.531 2.156 -12.727 1 41.84 34 GLN B O 1
ATOM 2340 N N . THR B 1 35 ? -26.516 1.966 -10.789 1 44.66 35 THR B N 1
ATOM 2341 C CA . THR B 1 35 ? -26.641 3.404 -10.578 1 44.66 35 THR B CA 1
ATOM 2342 C C . THR B 1 35 ? -25.391 4.133 -11.07 1 44.66 35 THR B C 1
ATOM 2344 O O . THR B 1 35 ? -25.281 5.352 -10.93 1 44.66 35 THR B O 1
ATOM 2347 N N . LYS B 1 36 ? -24.469 3.562 -11.789 1 50.91 36 LYS B N 1
ATOM 2348 C CA . LYS B 1 36 ? -23.297 4.148 -12.43 1 50.91 36 LYS B CA 1
ATOM 2349 C C . LYS B 1 36 ? -22.359 4.75 -11.398 1 50.91 36 LYS B C 1
ATOM 2351 O O . LYS B 1 36 ? -21.656 5.73 -11.68 1 50.91 36 LYS B O 1
ATOM 2356 N N . THR B 1 37 ? -22.656 4.125 -10.07 1 60 37 THR B N 1
ATOM 2357 C CA . THR B 1 37 ? -21.766 4.766 -9.109 1 60 37 THR B CA 1
ATOM 2358 C C . THR B 1 37 ? -20.484 3.951 -8.93 1 60 37 THR B C 1
ATOM 2360 O O . THR B 1 37 ? -20.531 2.801 -8.492 1 60 37 THR B O 1
ATOM 2363 N N . GLY B 1 38 ? -19.422 4.332 -9.312 1 71.31 38 GLY B N 1
ATOM 2364 C CA . GLY B 1 38 ? -18.125 3.689 -9.258 1 71.31 38 GLY B CA 1
ATOM 2365 C C . GLY B 1 38 ? -17.281 4.145 -8.078 1 71.31 38 GLY B C 1
ATOM 2366 O O . GLY B 1 38 ? -17.719 4.973 -7.281 1 71.31 38 GLY B O 1
ATOM 2367 N N . PRO B 1 39 ? -16.266 3.43 -7.781 1 75.69 39 PRO B N 1
ATOM 2368 C CA . PRO B 1 39 ? -15.375 3.748 -6.668 1 75.69 39 PRO B CA 1
ATOM 2369 C C . PRO B 1 39 ? -15.07 5.242 -6.562 1 75.69 39 PRO B C 1
ATOM 2371 O O . PRO B 1 39 ? -14.898 5.762 -5.457 1 75.69 39 PRO B O 1
ATOM 2374 N N . ALA B 1 40 ? -15 5.898 -7.621 1 79.5 40 ALA B N 1
ATOM 2375 C CA . ALA B 1 40 ? -14.734 7.332 -7.629 1 79.5 40 ALA B CA 1
ATOM 2376 C C . ALA B 1 40 ? -15.859 8.109 -6.945 1 79.5 40 ALA B C 1
ATOM 2378 O O . ALA B 1 40 ? -15.602 9.07 -6.223 1 79.5 40 ALA B O 1
ATOM 2379 N N . ASP B 1 41 ? -17.016 7.684 -7.152 1 83 41 ASP B N 1
ATOM 2380 C CA . ASP B 1 41 ? -18.172 8.305 -6.5 1 83 41 ASP B CA 1
ATOM 2381 C C . ASP B 1 41 ? -18.188 7.992 -5.008 1 83 41 ASP B C 1
ATOM 2383 O O . ASP B 1 41 ? -18.5 8.859 -4.188 1 83 41 ASP B O 1
ATOM 2387 N N . LEU B 1 42 ? -17.828 6.805 -4.695 1 84.5 42 LEU B N 1
ATOM 2388 C CA . LEU B 1 42 ? -17.906 6.344 -3.312 1 84.5 42 LEU B CA 1
ATOM 2389 C C . LEU B 1 42 ? -16.891 7.07 -2.438 1 84.5 42 LEU B C 1
ATOM 2391 O O . LEU B 1 42 ? -17.188 7.449 -1.306 1 84.5 42 LEU B O 1
ATOM 2395 N N . VAL B 1 43 ? -15.711 7.297 -2.971 1 87.44 43 VAL B N 1
ATOM 2396 C CA . VAL B 1 43 ? -14.711 8.008 -2.178 1 87.44 43 VAL B CA 1
ATOM 2397 C C . VAL B 1 43 ? -15.125 9.461 -2.002 1 87.44 43 VAL B C 1
ATOM 2399 O O . VAL B 1 43 ? -14.875 10.07 -0.958 1 87.44 43 VAL B O 1
ATOM 2402 N N . THR B 1 44 ? -15.812 9.977 -2.945 1 89.56 44 THR B N 1
ATOM 2403 C CA . THR B 1 44 ? -16.312 11.344 -2.838 1 89.56 44 THR B CA 1
ATOM 2404 C C . THR B 1 44 ? -17.312 11.461 -1.691 1 89.56 44 THR B C 1
ATOM 2406 O O . THR B 1 44 ? -17.219 12.383 -0.875 1 89.56 44 THR B O 1
ATOM 2409 N N . VAL B 1 45 ? -18.172 10.531 -1.657 1 92.38 45 VAL B N 1
ATOM 2410 C CA . VAL B 1 45 ? -19.172 10.531 -0.596 1 92.38 45 VAL B CA 1
ATOM 2411 C C . VAL B 1 45 ? -18.484 10.32 0.755 1 92.38 45 VAL B C 1
ATOM 2413 O O . VAL B 1 45 ? -18.781 11.023 1.725 1 92.38 45 VAL B O 1
ATOM 2416 N N . ALA B 1 46 ? -17.578 9.375 0.826 1 94.19 46 ALA B N 1
ATOM 2417 C CA . ALA B 1 46 ? -16.828 9.117 2.057 1 94.19 46 ALA B CA 1
ATOM 2418 C C . ALA B 1 46 ? -16.109 10.367 2.537 1 94.19 46 ALA B C 1
ATOM 2420 O O . ALA B 1 46 ? -16.188 10.727 3.715 1 94.19 46 ALA B O 1
ATOM 2421 N N . ASP B 1 47 ? -15.484 11.039 1.608 1 95.75 47 ASP B N 1
ATOM 2422 C CA . ASP B 1 47 ? -14.727 12.258 1.896 1 95.75 47 ASP B CA 1
ATOM 2423 C C . ASP B 1 47 ? -15.633 13.344 2.463 1 95.75 47 ASP B C 1
ATOM 2425 O O . ASP B 1 47 ? -15.344 13.914 3.52 1 95.75 47 ASP B O 1
ATOM 2429 N N . THR B 1 48 ? -16.688 13.617 1.809 1 96.44 48 THR B N 1
ATOM 2430 C CA . THR B 1 48 ? -17.562 14.719 2.156 1 96.44 48 THR B CA 1
ATOM 2431 C C . THR B 1 48 ? -18.281 14.453 3.482 1 96.44 48 THR B C 1
ATOM 2433 O O . THR B 1 48 ? -18.344 15.336 4.344 1 96.44 48 THR B O 1
ATOM 2436 N N . GLU B 1 49 ? -18.75 13.25 3.666 1 97.31 49 GLU B N 1
ATOM 2437 C CA . GLU B 1 49 ? -19.5 12.93 4.875 1 97.31 49 GLU B CA 1
ATOM 2438 C C . GLU B 1 49 ? -18.578 12.836 6.09 1 97.31 49 GLU B C 1
ATOM 2440 O O . GLU B 1 49 ? -18.953 13.258 7.188 1 97.31 49 GLU B O 1
ATOM 2445 N N . ALA B 1 50 ? -17.422 12.266 5.879 1 98.25 50 ALA B N 1
ATOM 2446 C CA . ALA B 1 50 ? -16.453 12.188 6.977 1 98.25 50 ALA B CA 1
ATOM 2447 C C . ALA B 1 50 ? -16.016 13.578 7.418 1 98.25 50 ALA B C 1
ATOM 2449 O O . ALA B 1 50 ? -15.914 13.852 8.617 1 98.25 50 ALA B O 1
ATOM 2450 N N . GLU B 1 51 ? -15.719 14.445 6.461 1 98.38 51 GLU B N 1
ATOM 2451 C CA . GLU B 1 51 ? -15.305 15.805 6.805 1 98.38 51 GLU B CA 1
ATOM 2452 C C . GLU B 1 51 ? -16.406 16.547 7.566 1 98.38 51 GLU B C 1
ATOM 2454 O O . GLU B 1 51 ? -16.125 17.25 8.531 1 98.38 51 GLU B O 1
ATOM 2459 N N . ALA B 1 52 ? -17.641 16.391 7.164 1 98.12 52 ALA B N 1
ATOM 2460 C CA . ALA B 1 52 ? -18.766 17.031 7.848 1 98.12 52 ALA B CA 1
ATOM 2461 C C . ALA B 1 52 ? -18.891 16.547 9.289 1 98.12 52 ALA B C 1
ATOM 2463 O O . ALA B 1 52 ? -19.062 17.344 10.211 1 98.12 52 ALA B O 1
ATOM 2464 N N . ALA B 1 53 ? -18.781 15.258 9.438 1 98.44 53 ALA B N 1
ATOM 2465 C CA . ALA B 1 53 ? -18.859 14.672 10.773 1 98.44 53 ALA B CA 1
ATOM 2466 C C . ALA B 1 53 ? -17.75 15.188 11.672 1 98.44 53 ALA B C 1
ATOM 2468 O O . ALA B 1 53 ? -17.984 15.547 12.828 1 98.44 53 ALA B O 1
ATOM 2469 N N . LEU B 1 54 ? -16.547 15.227 11.141 1 98.69 54 LEU B N 1
ATOM 2470 C CA . LEU B 1 54 ? -15.398 15.664 11.914 1 98.69 54 LEU B CA 1
ATOM 2471 C C . LEU B 1 54 ? -15.492 17.156 12.227 1 98.69 54 LEU B C 1
ATOM 2473 O O . LEU B 1 54 ? -15.117 17.594 13.32 1 98.69 54 LEU B O 1
ATOM 2477 N N . THR B 1 55 ? -15.961 17.922 11.266 1 98.31 55 THR B N 1
ATOM 2478 C CA . THR B 1 55 ? -16.172 19.344 11.492 1 98.31 55 THR B CA 1
ATOM 2479 C C . THR B 1 55 ? -17.156 19.562 12.641 1 98.31 55 THR B C 1
ATOM 2481 O O . THR B 1 55 ? -16.938 20.422 13.508 1 98.31 55 THR B O 1
ATOM 2484 N N . GLY B 1 56 ? -18.25 18.781 12.594 1 98.19 56 GLY B N 1
ATOM 2485 C CA . GLY B 1 56 ? -19.188 18.859 13.695 1 98.19 56 GLY B CA 1
ATOM 2486 C C . GLY B 1 56 ? -18.562 18.547 15.039 1 98.19 56 GLY B C 1
ATOM 2487 O O . GLY B 1 56 ? -18.797 19.266 16.016 1 98.19 56 GLY B O 1
ATOM 2488 N N . ALA B 1 57 ? -17.75 17.531 15.094 1 98.25 57 ALA B N 1
ATOM 2489 C CA . ALA B 1 57 ? -17.078 17.125 16.328 1 98.25 57 ALA B CA 1
ATOM 2490 C C . ALA B 1 57 ? -16.125 18.234 16.812 1 98.25 57 ALA B C 1
ATOM 2492 O O . ALA B 1 57 ? -16.047 18.5 18 1 98.25 57 ALA B O 1
ATOM 2493 N N . VAL B 1 58 ? -15.406 18.875 15.906 1 98.12 58 VAL B N 1
ATOM 2494 C CA . VAL B 1 58 ? -14.477 19.953 16.234 1 98.12 58 VAL B CA 1
ATOM 2495 C C . VAL B 1 58 ? -15.242 21.141 16.797 1 98.12 58 VAL B C 1
ATOM 2497 O O . VAL B 1 58 ? -14.852 21.719 17.812 1 98.12 58 VAL B O 1
ATOM 2500 N N . ARG B 1 59 ? -16.328 21.484 16.188 1 96.75 59 ARG B N 1
ATOM 2501 C CA . ARG B 1 59 ? -17.109 22.656 16.578 1 96.75 59 ARG B CA 1
ATOM 2502 C C . ARG B 1 59 ? -17.734 22.453 17.953 1 96.75 59 ARG B C 1
ATOM 2504 O O . ARG B 1 59 ? -17.891 23.406 18.734 1 96.75 59 ARG B O 1
ATOM 2511 N N . SER B 1 60 ? -18.047 21.25 18.219 1 96.62 60 SER B N 1
ATOM 2512 C CA . SER B 1 60 ? -18.594 20.953 19.547 1 96.62 60 SER B CA 1
ATOM 2513 C C . SER B 1 60 ? -17.562 21.188 20.641 1 96.62 60 SER B C 1
ATOM 2515 O O . SER B 1 60 ? -17.906 21.578 21.75 1 96.62 60 SER B O 1
ATOM 2517 N N . LEU B 1 61 ? -16.328 20.969 20.344 1 95.62 61 LEU B N 1
ATOM 2518 C CA . LEU B 1 61 ? -15.227 21.156 21.297 1 95.62 61 LEU B CA 1
ATOM 2519 C C . LEU B 1 61 ? -14.742 22.594 21.297 1 95.62 61 LEU B C 1
ATOM 2521 O O . LEU B 1 61 ? -14.414 23.156 22.344 1 95.62 61 LEU B O 1
ATOM 2525 N N . TRP B 1 62 ? -14.648 23.125 20.062 1 97.38 62 TRP B N 1
ATOM 2526 C CA . TRP B 1 62 ? -14.094 24.453 19.844 1 97.38 62 TRP B CA 1
ATOM 2527 C C . TRP B 1 62 ? -14.945 25.234 18.844 1 97.38 62 TRP B C 1
ATOM 2529 O O . TRP B 1 62 ? -14.586 25.375 17.672 1 97.38 62 TRP B O 1
ATOM 2539 N N . PRO B 1 63 ? -15.961 25.906 19.344 1 96.81 63 PRO B N 1
ATOM 2540 C CA . PRO B 1 63 ? -16.906 26.594 18.453 1 96.81 63 PRO B CA 1
ATOM 2541 C C . PRO B 1 63 ? -16.234 27.672 17.609 1 96.81 63 PRO B C 1
ATOM 2543 O O . PRO B 1 63 ? -16.672 27.953 16.5 1 96.81 63 PRO B O 1
ATOM 2546 N N . ASP B 1 64 ? -15.133 28.234 18.047 1 95.69 64 ASP B N 1
ATOM 2547 C CA . ASP B 1 64 ? -14.508 29.375 17.359 1 95.69 64 ASP B CA 1
ATOM 2548 C C . ASP B 1 64 ? -13.297 28.922 16.547 1 95.69 64 ASP B C 1
ATOM 2550 O O . ASP B 1 64 ? -12.656 29.75 15.883 1 95.69 64 ASP B O 1
ATOM 2554 N N . ALA B 1 65 ? -12.984 27.688 16.562 1 97.06 65 ALA B N 1
ATOM 2555 C CA . ALA B 1 65 ? -11.812 27.203 15.844 1 97.06 65 ALA B CA 1
ATOM 2556 C C . ALA B 1 65 ? -12.016 27.297 14.336 1 97.06 65 ALA B C 1
ATOM 2558 O O . ALA B 1 65 ? -13.109 27.047 13.836 1 97.06 65 ALA B O 1
ATOM 2559 N N . LEU B 1 66 ? -10.984 27.703 13.648 1 97.06 66 LEU B N 1
ATOM 2560 C CA . LEU B 1 66 ? -10.969 27.609 12.195 1 97.06 66 LEU B CA 1
ATOM 2561 C C . LEU B 1 66 ? -10.852 26.156 11.75 1 97.06 66 LEU B C 1
ATOM 2563 O O . LEU B 1 66 ? -9.984 25.422 12.227 1 97.06 66 LEU B O 1
ATOM 2567 N N . VAL B 1 67 ? -11.758 25.688 10.906 1 97.88 67 VAL B N 1
ATOM 2568 C CA . VAL B 1 67 ? -11.68 24.328 10.359 1 97.88 67 VAL B CA 1
ATOM 2569 C C . VAL B 1 67 ? -11.281 24.406 8.891 1 97.88 67 VAL B C 1
ATOM 2571 O O . VAL B 1 67 ? -11.961 25.031 8.086 1 97.88 67 VAL B O 1
ATOM 2574 N N . VAL B 1 68 ? -10.156 23.828 8.57 1 97.38 68 VAL B N 1
ATOM 2575 C CA . VAL B 1 68 ? -9.641 23.75 7.203 1 97.38 68 VAL B CA 1
ATOM 2576 C C . VAL B 1 68 ? -9.672 22.297 6.723 1 97.38 68 VAL B C 1
ATOM 2578 O O . VAL B 1 68 ? -8.781 21.516 7.047 1 97.38 68 VAL B O 1
ATOM 2581 N N . GLY B 1 69 ? -10.648 22 5.918 1 96.62 69 GLY B N 1
ATOM 2582 C CA . GLY B 1 69 ? -10.781 20.672 5.336 1 96.62 69 GLY B CA 1
ATOM 2583 C C . GLY B 1 69 ? -10.375 20.625 3.875 1 96.62 69 GLY B C 1
ATOM 2584 O O . GLY B 1 69 ? -10.555 21.594 3.143 1 96.62 69 GLY B O 1
ATOM 2585 N N . GLU B 1 70 ? -9.805 19.484 3.453 1 93.81 70 GLU B N 1
ATOM 2586 C CA . GLU B 1 70 ? -9.453 19.297 2.051 1 93.81 70 GLU B CA 1
ATOM 2587 C C . GLU B 1 70 ? -10.641 19.594 1.136 1 93.81 70 GLU B C 1
ATOM 2589 O O . GLU B 1 70 ? -10.508 20.375 0.184 1 93.81 70 GLU B O 1
ATOM 2594 N N . GLU B 1 71 ? -11.812 19 1.47 1 91.69 71 GLU B N 1
ATOM 2595 C CA . GLU B 1 71 ? -13 19.156 0.632 1 91.69 71 GLU B CA 1
ATOM 2596 C C . GLU B 1 71 ? -13.523 20.594 0.672 1 91.69 71 GLU B C 1
ATOM 2598 O O . GLU B 1 71 ? -13.875 21.156 -0.365 1 91.69 71 GLU B O 1
ATOM 2603 N N . ALA B 1 72 ? -13.641 21.188 1.833 1 91.69 72 ALA B N 1
ATOM 2604 C CA . ALA B 1 72 ? -14.094 22.578 1.983 1 91.69 72 ALA B CA 1
ATOM 2605 C C . ALA B 1 72 ? -13.188 23.531 1.208 1 91.69 72 ALA B C 1
ATOM 2607 O O . ALA B 1 72 ? -13.656 24.547 0.679 1 91.69 72 ALA B O 1
ATOM 2608 N N . THR B 1 73 ? -11.891 23.234 1.161 1 93.88 73 THR B N 1
ATOM 2609 C CA . THR B 1 73 ? -10.922 24.078 0.49 1 93.88 73 THR B CA 1
ATOM 2610 C C . THR B 1 73 ? -11.141 24.078 -1.02 1 93.88 73 THR B C 1
ATOM 2612 O O . THR B 1 73 ? -10.773 25.031 -1.712 1 93.88 73 THR B O 1
ATOM 2615 N N . GLU B 1 74 ? -11.672 22.984 -1.513 1 89.12 74 GLU B N 1
ATOM 2616 C CA . GLU B 1 74 ? -12.031 22.969 -2.93 1 89.12 74 GLU B CA 1
ATOM 2617 C C . GLU B 1 74 ? -13.023 24.078 -3.266 1 89.12 74 GLU B C 1
ATOM 2619 O O . GLU B 1 74 ? -12.945 24.688 -4.336 1 89.12 74 GLU B O 1
ATOM 2624 N N . GLU B 1 75 ? -13.93 24.344 -2.344 1 90.12 75 GLU B N 1
ATOM 2625 C CA . GLU B 1 75 ? -14.938 25.391 -2.535 1 90.12 75 GLU B CA 1
ATOM 2626 C C . GLU B 1 75 ? -14.398 26.766 -2.127 1 90.12 75 GLU B C 1
ATOM 2628 O O . GLU B 1 75 ? -14.773 27.781 -2.709 1 90.12 75 GLU B O 1
ATOM 2633 N N . ARG B 1 76 ? -13.578 26.75 -1.174 1 93.88 76 ARG B N 1
ATOM 2634 C CA . ARG B 1 76 ? -12.977 27.969 -0.643 1 93.88 76 ARG B CA 1
ATOM 2635 C C . ARG B 1 76 ? -11.461 27.859 -0.613 1 93.88 76 ARG B C 1
ATOM 2637 O O . ARG B 1 76 ? -10.867 27.641 0.444 1 93.88 76 ARG B O 1
ATOM 2644 N N . PRO B 1 77 ? -10.797 28.141 -1.665 1 92.56 77 PRO B N 1
ATOM 2645 C CA . PRO B 1 77 ? -9.359 27.922 -1.787 1 92.56 77 PRO B CA 1
ATOM 2646 C C . PRO B 1 77 ? -8.547 28.812 -0.849 1 92.56 77 PRO B C 1
ATOM 2648 O O . PRO B 1 77 ? -7.359 28.562 -0.623 1 92.56 77 PRO B O 1
ATOM 2651 N N . ASP B 1 78 ? -9.094 29.859 -0.263 1 92.75 78 ASP B N 1
ATOM 2652 C CA . ASP B 1 78 ? -8.383 30.797 0.614 1 92.75 78 ASP B CA 1
ATOM 2653 C C . ASP B 1 78 ? -8.422 30.312 2.064 1 92.75 78 ASP B C 1
ATOM 2655 O O . ASP B 1 78 ? -7.73 30.875 2.924 1 92.75 78 ASP B O 1
ATOM 2659 N N . LEU B 1 79 ? -9.164 29.281 2.33 1 92.75 79 LEU B N 1
ATOM 2660 C CA . LEU B 1 79 ? -9.391 28.781 3.682 1 92.75 79 LEU B CA 1
ATOM 2661 C C . LEU B 1 79 ? -8.07 28.484 4.387 1 92.75 79 LEU B C 1
ATOM 2663 O O . LEU B 1 79 ? -7.883 28.875 5.543 1 92.75 79 LEU B O 1
ATOM 2667 N N . PRO B 1 80 ? -7.098 27.938 3.721 1 93.94 80 PRO B N 1
ATOM 2668 C CA . PRO B 1 80 ? -5.852 27.578 4.395 1 93.94 80 PRO B CA 1
ATOM 2669 C C . PRO B 1 80 ? -5.023 28.797 4.797 1 93.94 80 PRO B C 1
ATOM 2671 O O . PRO B 1 80 ? -4.113 28.688 5.621 1 93.94 80 PRO B O 1
ATOM 2674 N N . GLU B 1 81 ? -5.289 29.891 4.223 1 90.94 81 GLU B N 1
ATOM 2675 C CA . GLU B 1 81 ? -4.527 31.109 4.523 1 90.94 81 GLU B CA 1
ATOM 2676 C C . GLU B 1 81 ? -4.684 31.5 5.984 1 90.94 81 GLU B C 1
ATOM 2678 O O . GLU B 1 81 ? -3.799 32.156 6.559 1 90.94 81 GLU B O 1
ATOM 2683 N N . GLY B 1 82 ? -5.738 31.125 6.578 1 91.5 82 GLY B N 1
ATOM 2684 C CA . GLY B 1 82 ? -6.012 31.469 7.965 1 91.5 82 GLY B CA 1
ATOM 2685 C C . GLY B 1 82 ? -5.184 30.672 8.953 1 91.5 82 GLY B C 1
ATOM 2686 O O . GLY B 1 82 ? -5.102 31.031 10.133 1 91.5 82 GLY B O 1
ATOM 2687 N N . LEU B 1 83 ? -4.523 29.656 8.539 1 93 83 LEU B N 1
ATOM 2688 C CA . LEU B 1 83 ? -3.799 28.75 9.422 1 93 83 LEU B CA 1
ATOM 2689 C C . LEU B 1 83 ? -2.621 29.469 10.086 1 93 83 LEU B C 1
ATOM 2691 O O . LEU B 1 83 ? -2.24 29.141 11.211 1 93 83 LEU B O 1
ATOM 2695 N N . ALA B 1 84 ? -2.068 30.438 9.406 1 88.31 84 ALA B N 1
ATOM 2696 C CA . ALA B 1 84 ? -0.878 31.125 9.898 1 88.31 84 ALA B CA 1
ATOM 2697 C C . ALA B 1 84 ? -1.205 32 11.109 1 88.31 84 ALA B C 1
ATOM 2699 O O . ALA B 1 84 ? -0.361 32.188 11.992 1 88.31 84 ALA B O 1
ATOM 2700 N N . ASP B 1 85 ? -2.477 32.406 11.227 1 89.62 85 ASP B N 1
ATOM 2701 C CA . ASP B 1 85 ? -2.766 33.438 12.227 1 89.62 85 ASP B CA 1
ATOM 2702 C C . ASP B 1 85 ? -3.881 33 13.164 1 89.62 85 ASP B C 1
ATOM 2704 O O . ASP B 1 85 ? -4.082 33.594 14.227 1 89.62 85 ASP B O 1
ATOM 2708 N N . ALA B 1 86 ? -4.5 31.938 12.875 1 94.12 86 ALA B N 1
ATOM 2709 C CA . ALA B 1 86 ? -5.637 31.516 13.688 1 94.12 86 ALA B CA 1
ATOM 2710 C C . ALA B 1 86 ? -5.195 31.156 15.102 1 94.12 86 ALA B C 1
ATOM 2712 O O . ALA B 1 86 ? -4.137 30.547 15.289 1 94.12 86 ALA B O 1
ATOM 2713 N N . ALA B 1 87 ? -5.973 31.594 16.125 1 96.31 87 ALA B N 1
ATOM 2714 C CA . ALA B 1 87 ? -5.691 31.203 17.516 1 96.31 87 ALA B CA 1
ATOM 2715 C C . ALA B 1 87 ? -5.707 29.688 17.656 1 96.31 87 ALA B C 1
ATOM 2717 O O . ALA B 1 87 ? -4.855 29.109 18.344 1 96.31 87 ALA B O 1
ATOM 2718 N N . ARG B 1 88 ? -6.676 29.062 17.047 1 97.62 88 ARG B N 1
ATOM 2719 C CA . ARG B 1 88 ? -6.777 27.609 16.984 1 97.62 88 ARG B CA 1
ATOM 2720 C C . ARG B 1 88 ? -7.426 27.172 15.672 1 97.62 88 ARG B C 1
ATOM 2722 O O . ARG B 1 88 ? -8.453 27.719 15.266 1 97.62 88 ARG B O 1
ATOM 2729 N N . ALA B 1 89 ? -6.797 26.25 15.016 1 98.06 89 ALA B N 1
ATOM 2730 C CA . ALA B 1 89 ? -7.34 25.672 13.781 1 98.06 89 ALA B CA 1
ATOM 2731 C C . ALA B 1 89 ? -7.211 24.156 13.766 1 98.06 89 ALA B C 1
ATOM 2733 O O . ALA B 1 89 ? -6.312 23.594 14.398 1 98.06 89 ALA B O 1
ATOM 2734 N N . VAL B 1 90 ? -8.164 23.516 13.141 1 98.62 90 VAL B N 1
ATOM 2735 C CA . VAL B 1 90 ? -8.117 22.078 12.898 1 98.62 90 VAL B CA 1
ATOM 2736 C C . VAL B 1 90 ? -8.094 21.812 11.398 1 98.62 90 VAL B C 1
ATOM 2738 O O . VAL B 1 90 ? -8.93 22.328 10.656 1 98.62 90 VAL B O 1
ATOM 2741 N N . VAL B 1 91 ? -7.098 21.094 10.992 1 98.69 91 VAL B N 1
ATOM 2742 C CA . VAL B 1 91 ? -6.906 20.734 9.586 1 98.69 91 VAL B CA 1
ATOM 2743 C C . VAL B 1 91 ? -7.289 19.281 9.359 1 98.69 91 VAL B C 1
ATOM 2745 O O . VAL B 1 91 ? -6.863 18.391 10.109 1 98.69 91 VAL B O 1
ATOM 2748 N N . ILE B 1 92 ? -8.086 18.969 8.289 1 98.75 92 ILE B N 1
ATOM 2749 C CA . ILE B 1 92 ? -8.672 17.641 8.141 1 98.75 92 ILE B CA 1
ATOM 2750 C C . ILE B 1 92 ? -8.453 17.141 6.715 1 98.75 92 ILE B C 1
ATOM 2752 O O . ILE B 1 92 ? -8.773 17.844 5.746 1 98.75 92 ILE B O 1
ATOM 2756 N N . ASP B 1 93 ? -7.867 16.047 6.547 1 98.69 93 ASP B N 1
ATOM 2757 C CA . ASP B 1 93 ? -7.945 15.203 5.352 1 98.69 93 ASP B CA 1
ATOM 2758 C C . ASP B 1 93 ? -8.789 13.953 5.609 1 98.69 93 ASP B C 1
ATOM 2760 O O . ASP B 1 93 ? -8.32 13 6.23 1 98.69 93 ASP B O 1
ATOM 2764 N N . PRO B 1 94 ? -9.977 13.914 5.145 1 98.25 94 PRO B N 1
ATOM 2765 C CA . PRO B 1 94 ? -10.875 12.805 5.5 1 98.25 94 PRO B CA 1
ATOM 2766 C C . PRO B 1 94 ? -10.398 11.461 4.953 1 98.25 94 PRO B C 1
ATOM 2768 O O . PRO B 1 94 ? -10.523 10.438 5.625 1 98.25 94 PRO B O 1
ATOM 2771 N N . VAL B 1 95 ? -9.969 11.445 3.699 1 97.88 95 VAL B N 1
ATOM 2772 C CA . VAL B 1 95 ? -9.414 10.234 3.098 1 97.88 95 VAL B CA 1
ATOM 2773 C C . VAL B 1 95 ? -8.148 10.578 2.318 1 97.88 95 VAL B C 1
ATOM 2775 O O . VAL B 1 95 ? -8.219 10.984 1.157 1 97.88 95 VAL B O 1
ATOM 2778 N N . ASP B 1 96 ? -6.996 10.453 2.938 1 98.19 96 ASP B N 1
ATOM 2779 C CA . ASP B 1 96 ? -5.711 10.531 2.246 1 98.19 96 ASP B CA 1
ATOM 2780 C C . ASP B 1 96 ? -5.402 9.227 1.519 1 98.19 96 ASP B C 1
ATOM 2782 O O . ASP B 1 96 ? -5.516 8.141 2.1 1 98.19 96 ASP B O 1
ATOM 2786 N N . GLY B 1 97 ? -4.965 9.328 0.287 1 97 97 GLY B N 1
ATOM 2787 C CA . GLY B 1 97 ? -4.773 8.133 -0.525 1 97 97 GLY B CA 1
ATOM 2788 C C . GLY B 1 97 ? -6.023 7.723 -1.281 1 97 97 GLY B C 1
ATOM 2789 O O . GLY B 1 97 ? -6.375 6.543 -1.313 1 97 97 GLY B O 1
ATOM 2790 N N . THR B 1 98 ? -6.688 8.664 -1.92 1 95 98 THR B N 1
ATOM 2791 C CA . THR B 1 98 ? -7.969 8.438 -2.584 1 95 98 THR B CA 1
ATOM 2792 C C . THR B 1 98 ? -7.809 7.453 -3.74 1 95 98 THR B C 1
ATOM 2794 O O . THR B 1 98 ? -8.719 6.672 -4.027 1 95 98 THR B O 1
ATOM 2797 N N . TRP B 1 99 ? -6.664 7.484 -4.41 1 93 99 TRP B N 1
ATOM 2798 C CA . TRP B 1 99 ? -6.438 6.492 -5.457 1 93 99 TRP B CA 1
ATOM 2799 C C . TRP B 1 99 ? -6.426 5.082 -4.875 1 93 99 TRP B C 1
ATOM 2801 O O . TRP B 1 99 ? -7.039 4.168 -5.434 1 93 99 TRP B O 1
ATOM 2811 N N . ASN B 1 100 ? -5.645 4.902 -3.803 1 96.81 100 ASN B N 1
ATOM 2812 C CA . ASN B 1 100 ? -5.602 3.604 -3.137 1 96.81 100 ASN B CA 1
ATOM 2813 C C . ASN B 1 100 ? -6.992 3.133 -2.729 1 96.81 100 ASN B C 1
ATOM 2815 O O . ASN B 1 100 ? -7.348 1.971 -2.936 1 96.81 100 ASN B O 1
ATOM 2819 N N . PHE B 1 101 ? -7.824 4.059 -2.182 1 96.69 101 PHE B N 1
ATOM 2820 C CA . PHE B 1 101 ? -9.195 3.75 -1.807 1 96.69 101 PHE B CA 1
ATOM 2821 C C . PHE B 1 101 ? -9.984 3.23 -3.006 1 96.69 101 PHE B C 1
ATOM 2823 O O . PHE B 1 101 ? -10.617 2.178 -2.93 1 96.69 101 PHE B O 1
ATOM 2830 N N . ARG B 1 102 ? -9.852 3.918 -4.098 1 93.19 102 ARG B N 1
ATOM 2831 C CA . ARG B 1 102 ? -10.578 3.551 -5.309 1 93.19 102 ARG B CA 1
ATOM 2832 C C . ARG B 1 102 ? -10.094 2.21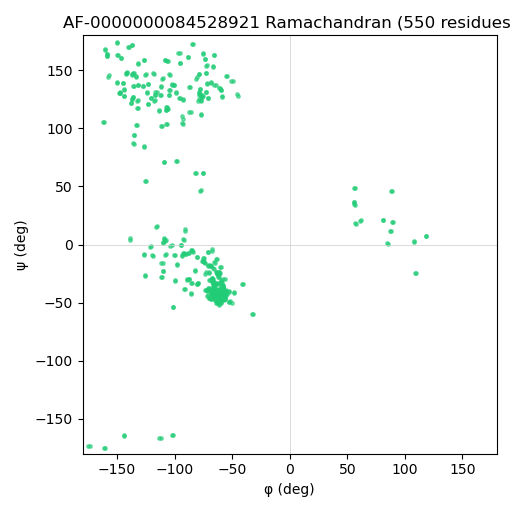7 -5.859 1 93.19 102 ARG B C 1
ATOM 2834 O O . ARG B 1 102 ? -10.883 1.422 -6.371 1 93.19 102 ARG B O 1
ATOM 2841 N N . ALA B 1 103 ? -8.812 1.97 -5.715 1 94.25 103 ALA B N 1
ATOM 2842 C CA . ALA B 1 103 ? -8.203 0.767 -6.273 1 94.25 103 ALA B CA 1
ATOM 2843 C C . ALA B 1 103 ? -8.344 -0.416 -5.32 1 94.25 103 ALA B C 1
ATOM 2845 O O . ALA B 1 103 ? -7.914 -1.528 -5.633 1 94.25 103 ALA B O 1
ATOM 2846 N N . GLY B 1 104 ? -8.891 -0.145 -4.133 1 94.25 104 GLY B N 1
ATOM 2847 C CA . GLY B 1 104 ? -9.117 -1.206 -3.162 1 94.25 104 GLY B CA 1
ATOM 2848 C C . GLY B 1 104 ? -7.867 -1.569 -2.381 1 94.25 104 GLY B C 1
ATOM 2849 O O . GLY B 1 104 ? -7.746 -2.688 -1.875 1 94.25 104 GLY B O 1
ATOM 2850 N N . ILE B 1 105 ? -6.922 -0.743 -2.314 1 96.06 105 ILE B N 1
ATOM 2851 C CA . ILE B 1 105 ? -5.703 -0.954 -1.542 1 96.06 105 ILE B CA 1
ATOM 2852 C C . ILE B 1 105 ? -5.867 -0.36 -0.146 1 96.06 105 ILE B C 1
ATOM 2854 O O . ILE B 1 105 ? -6.195 0.82 -0.001 1 96.06 105 ILE B O 1
ATOM 2858 N N . ALA B 1 106 ? -5.648 -1.173 0.842 1 97.06 106 ALA B N 1
ATOM 2859 C CA . ALA B 1 106 ? -5.848 -0.749 2.225 1 97.06 106 ALA B CA 1
ATOM 2860 C C . ALA B 1 106 ? -4.684 0.106 2.711 1 97.06 106 ALA B C 1
ATOM 2862 O O . ALA B 1 106 ? -4.129 -0.142 3.785 1 97.06 106 ALA B O 1
ATOM 2863 N N . ALA B 1 107 ? -4.254 1.047 1.944 1 97.06 107 ALA B N 1
ATOM 2864 C CA . ALA B 1 107 ? -3.217 2.02 2.275 1 97.06 107 ALA B CA 1
ATOM 2865 C C . ALA B 1 107 ? -3.721 3.447 2.086 1 97.06 107 ALA B C 1
ATOM 2867 O O . ALA B 1 107 ? -3.119 4.234 1.352 1 97.06 107 ALA B O 1
ATOM 2868 N N . PHE B 1 108 ? -4.828 3.689 2.748 1 97.94 108 PHE B N 1
ATOM 2869 C CA . PHE B 1 108 ? -5.375 5.035 2.881 1 97.94 108 PHE B CA 1
ATOM 2870 C C . PHE B 1 108 ? -5.613 5.383 4.344 1 97.94 108 PHE B C 1
ATOM 2872 O O . PHE B 1 108 ? -5.613 4.5 5.207 1 97.94 108 PHE B O 1
ATOM 2879 N N . GLY B 1 109 ? -5.676 6.648 4.59 1 98.56 109 GLY B N 1
ATOM 2880 C CA . GLY B 1 109 ? -5.809 7.066 5.977 1 98.56 109 GLY B CA 1
ATOM 2881 C C . GLY B 1 109 ? -6.57 8.367 6.137 1 98.56 109 GLY B C 1
ATOM 2882 O O . GLY B 1 109 ? -7.016 8.953 5.152 1 98.56 109 GLY B O 1
ATOM 2883 N N . MET B 1 110 ? -6.82 8.719 7.367 1 98.88 110 MET B N 1
ATOM 2884 C CA . MET B 1 110 ? -7.379 10 7.773 1 98.88 110 MET B CA 1
ATOM 2885 C C . MET B 1 110 ? -6.344 10.82 8.539 1 98.88 110 MET B C 1
ATOM 2887 O O . MET B 1 110 ? -5.613 10.281 9.375 1 98.88 110 MET B O 1
ATOM 2891 N N . ILE B 1 111 ? -6.254 12.094 8.234 1 98.94 111 ILE B N 1
ATOM 2892 C CA . ILE B 1 111 ? -5.234 12.938 8.836 1 98.94 111 ILE B CA 1
ATOM 2893 C C . ILE B 1 111 ? -5.891 14.133 9.523 1 98.94 111 ILE B C 1
ATOM 2895 O O . ILE B 1 111 ? -6.77 14.781 8.953 1 98.94 111 ILE B O 1
ATOM 2899 N N . LEU B 1 112 ? -5.527 14.375 10.719 1 98.88 112 LEU B N 1
ATOM 2900 C CA . LEU B 1 112 ? -5.98 15.547 11.469 1 98.88 112 LEU B CA 1
ATOM 2901 C C . LEU B 1 112 ? -4.801 16.25 12.125 1 98.88 112 LEU B C 1
ATOM 2903 O O . LEU B 1 112 ? -3.91 15.609 12.68 1 98.88 112 LEU B O 1
ATOM 2907 N N . ALA B 1 113 ? -4.801 17.578 12.047 1 98.81 113 ALA B N 1
ATOM 2908 C CA . ALA B 1 113 ? -3.814 18.391 12.742 1 98.81 113 ALA B CA 1
ATOM 2909 C C . ALA B 1 113 ? -4.488 19.562 13.469 1 98.81 113 ALA B C 1
ATOM 2911 O O . ALA B 1 113 ? -5.477 20.109 12.984 1 98.81 113 ALA B O 1
ATOM 2912 N N . VAL B 1 114 ? -3.955 19.906 14.609 1 98.69 114 VAL B N 1
ATOM 2913 C CA . VAL B 1 114 ? -4.348 21.109 15.32 1 98.69 114 VAL B CA 1
ATOM 2914 C C . VAL B 1 114 ? -3.191 22.109 15.328 1 98.69 114 VAL B C 1
ATOM 2916 O O . VAL B 1 114 ? -2.053 21.75 15.633 1 98.69 114 VAL B O 1
ATOM 2919 N N . THR B 1 115 ? -3.494 23.312 14.93 1 98 115 THR B N 1
ATOM 2920 C CA . THR B 1 115 ? -2.504 24.375 14.945 1 98 115 THR B CA 1
ATOM 2921 C C . THR B 1 115 ? -2.949 25.516 15.875 1 98 115 THR B C 1
ATOM 2923 O O . THR B 1 115 ? -4.148 25.734 16.047 1 98 115 THR B O 1
ATOM 2926 N N . GLU B 1 116 ? -1.986 26.141 16.484 1 96.88 116 GLU B N 1
ATOM 2927 C CA . GLU B 1 116 ? -2.189 27.297 17.328 1 96.88 116 GLU B CA 1
ATOM 2928 C C . GLU B 1 116 ? -1.113 28.359 17.078 1 96.88 116 GLU B C 1
ATOM 2930 O O . GLU B 1 116 ? 0.074 28.094 17.297 1 96.88 116 GLU B O 1
ATOM 2935 N N . GLY B 1 117 ? -1.516 29.531 16.703 1 92.81 117 GLY B N 1
ATOM 2936 C CA . GLY B 1 117 ? -0.581 30.625 16.516 1 92.81 117 GLY B CA 1
ATOM 2937 C C . GLY B 1 117 ? 0.525 30.297 15.523 1 92.81 117 GLY B C 1
ATOM 2938 O O . GLY B 1 117 ? 1.697 30.578 15.781 1 92.81 117 GLY B O 1
ATOM 2939 N N . GLY B 1 118 ? 0.181 29.531 14.555 1 91.44 118 GLY B N 1
ATOM 2940 C CA . GLY B 1 118 ? 1.14 29.234 13.5 1 91.44 118 GLY B CA 1
ATOM 2941 C C . GLY B 1 118 ? 2.027 28.047 13.805 1 91.44 118 GLY B C 1
ATOM 2942 O O . GLY B 1 118 ? 3.031 27.828 13.125 1 91.44 118 GLY B O 1
ATOM 2943 N N . ARG B 1 119 ? 1.651 27.328 14.836 1 95.81 119 ARG B N 1
ATOM 2944 C CA . ARG B 1 119 ? 2.393 26.125 15.195 1 95.81 119 ARG B CA 1
ATOM 2945 C C . ARG B 1 119 ? 1.477 24.906 15.219 1 95.81 119 ARG B C 1
ATOM 2947 O O . ARG B 1 119 ? 0.345 24.984 15.703 1 95.81 119 ARG B O 1
ATOM 2954 N N . THR B 1 120 ? 2.004 23.844 14.688 1 98.19 120 THR B N 1
ATOM 2955 C CA . THR B 1 120 ? 1.261 22.609 14.859 1 98.19 120 THR B CA 1
ATOM 2956 C C . THR B 1 120 ? 1.44 22.062 16.266 1 98.19 120 THR B C 1
ATOM 2958 O O . THR B 1 120 ? 2.564 21.781 16.688 1 98.19 120 THR B O 1
ATOM 2961 N N . VAL B 1 121 ? 0.37 21.859 16.953 1 98.31 121 VAL B N 1
ATOM 2962 C CA . VAL B 1 121 ? 0.516 21.484 18.359 1 98.31 121 VAL B CA 1
ATOM 2963 C C . VAL B 1 121 ? 0.095 20.031 18.562 1 98.31 121 VAL B C 1
ATOM 2965 O O . VAL B 1 121 ? 0.393 19.438 19.609 1 98.31 121 VAL B O 1
ATOM 2968 N N . TRP B 1 122 ? -0.602 19.469 17.594 1 98.75 122 TRP B N 1
ATOM 2969 C CA . TRP B 1 122 ? -1.025 18.062 17.656 1 98.75 122 TRP B CA 1
ATOM 2970 C C . TRP B 1 122 ? -1.296 17.516 16.266 1 98.75 122 TRP B C 1
ATOM 2972 O O . TRP B 1 122 ? -1.752 18.234 15.383 1 98.75 122 TRP B O 1
ATOM 2982 N N . GLY B 1 123 ? -0.998 16.25 16.062 1 98.88 123 GLY B N 1
ATOM 2983 C CA . GLY B 1 123 ? -1.27 15.555 14.82 1 98.88 123 GLY B CA 1
ATOM 2984 C C . GLY B 1 123 ? -1.718 14.125 15.016 1 98.88 123 GLY B C 1
ATOM 2985 O O . GLY B 1 123 ? -1.302 13.461 15.969 1 98.88 123 GLY B O 1
ATOM 2986 N N . LEU B 1 124 ? -2.57 13.648 14.117 1 98.94 124 LEU B N 1
ATOM 2987 C CA . LEU B 1 124 ? -3.072 12.273 14.102 1 98.94 124 LEU B CA 1
ATOM 2988 C C . LEU B 1 124 ? -3.078 11.711 12.688 1 98.94 124 LEU B C 1
ATOM 2990 O O . LEU B 1 124 ? -3.566 12.359 11.758 1 98.94 124 LEU B O 1
ATOM 2994 N N . LEU B 1 125 ? -2.465 10.633 12.523 1 98.94 125 LEU B N 1
ATOM 2995 C CA . LEU B 1 125 ? -2.611 9.758 11.367 1 98.94 125 LEU B CA 1
ATOM 2996 C C . LEU B 1 125 ? -3.416 8.516 11.719 1 98.94 125 LEU B C 1
ATOM 2998 O O . LEU B 1 125 ? -2.977 7.699 12.531 1 98.94 125 LEU B O 1
ATOM 3002 N N . HIS B 1 126 ? -4.57 8.328 11.109 1 98.88 126 HIS B N 1
ATOM 3003 C CA . HIS B 1 126 ? -5.449 7.227 11.477 1 98.88 126 HIS B CA 1
ATOM 3004 C C . HIS B 1 126 ? -5.637 6.266 10.305 1 98.88 126 HIS B C 1
ATOM 3006 O O . HIS B 1 126 ? -5.883 6.695 9.172 1 98.88 126 HIS B O 1
ATOM 3012 N N . ASP B 1 127 ? -5.426 5.02 10.523 1 98.69 127 ASP B N 1
ATOM 3013 C CA . ASP B 1 127 ? -5.734 3.945 9.586 1 98.69 127 ASP B CA 1
ATOM 3014 C C . ASP B 1 127 ? -7.121 3.369 9.844 1 98.69 127 ASP B C 1
ATOM 3016 O O . ASP B 1 127 ? -7.316 2.611 10.797 1 98.69 127 ASP B O 1
ATOM 3020 N N . PRO B 1 128 ? -8.117 3.695 9.023 1 98.25 128 PRO B N 1
ATOM 3021 C CA . PRO B 1 128 ? -9.477 3.207 9.25 1 98.25 128 PRO B CA 1
ATOM 3022 C C . PRO B 1 128 ? -9.578 1.684 9.188 1 98.25 128 PRO B C 1
ATOM 3024 O O . PRO B 1 128 ? -10.367 1.081 9.922 1 98.25 128 PRO B O 1
ATOM 3027 N N . VAL B 1 129 ? -8.789 1.058 8.375 1 97.56 129 VAL B N 1
ATOM 3028 C CA . VAL B 1 129 ? -8.914 -0.372 8.109 1 97.56 129 VAL B CA 1
ATOM 3029 C C . VAL B 1 129 ? -8.461 -1.166 9.336 1 97.56 129 VAL B C 1
ATOM 3031 O O . VAL B 1 129 ? -9.148 -2.1 9.758 1 97.56 129 VAL B O 1
ATOM 3034 N N . CYS B 1 130 ? -7.371 -0.753 9.906 1 97 130 CYS B N 1
ATOM 3035 C CA . CYS B 1 130 ? -6.832 -1.47 11.055 1 97 130 CYS B CA 1
ATOM 3036 C C . CYS B 1 130 ? -7.324 -0.857 12.359 1 97 130 CYS B C 1
ATOM 3038 O O . CYS B 1 130 ? -7.059 -1.389 13.438 1 97 130 CYS B O 1
ATOM 3040 N N . ASP B 1 131 ? -7.973 0.289 12.289 1 97.56 131 ASP B N 1
ATOM 3041 C CA . ASP B 1 131 ? -8.484 1.025 13.438 1 97.56 131 ASP B CA 1
ATOM 3042 C C . ASP B 1 131 ? -7.371 1.328 14.438 1 97.56 131 ASP B C 1
ATOM 3044 O O . ASP B 1 131 ? -7.5 1.036 15.633 1 97.56 131 ASP B O 1
ATOM 3048 N N . ASP B 1 132 ? -6.301 1.836 13.938 1 97.06 132 ASP B N 1
ATOM 3049 C CA . ASP B 1 132 ? -5.191 2.32 14.758 1 97.06 132 ASP B CA 1
ATOM 3050 C C . ASP B 1 132 ? -4.609 3.611 14.188 1 97.06 132 ASP B C 1
ATOM 3052 O O . ASP B 1 132 ? -5.047 4.082 13.133 1 97.06 132 ASP B O 1
ATOM 3056 N N . GLY B 1 133 ? -3.752 4.242 14.961 1 97.56 133 GLY B N 1
ATOM 3057 C CA . GLY B 1 133 ? -3.219 5.52 14.516 1 97.56 133 GLY B CA 1
ATOM 3058 C C . GLY B 1 133 ? -1.932 5.906 15.219 1 97.56 133 GLY B C 1
ATOM 3059 O O . GLY B 1 133 ? -1.495 5.223 16.141 1 97.56 133 GLY B O 1
ATOM 3060 N N . ILE B 1 134 ? -1.306 6.918 14.688 1 98.62 134 ILE B N 1
ATOM 3061 C CA . ILE B 1 134 ? -0.139 7.543 15.305 1 98.62 134 ILE B CA 1
ATOM 3062 C C . ILE B 1 134 ? -0.459 8.992 15.656 1 98.62 134 ILE B C 1
ATOM 3064 O O . ILE B 1 134 ? -1.025 9.727 14.844 1 98.62 134 ILE B O 1
ATOM 3068 N N . GLU B 1 135 ? -0.158 9.359 16.828 1 98.5 135 GLU B N 1
ATOM 3069 C CA . GLU B 1 135 ? -0.374 10.742 17.234 1 98.5 135 GLU B CA 1
ATOM 3070 C C . GLU B 1 135 ? 0.865 11.32 17.922 1 98.5 135 GLU B C 1
ATOM 3072 O O . GLU B 1 135 ? 1.718 10.57 18.406 1 98.5 135 GLU B O 1
ATOM 3077 N N . ALA B 1 136 ? 0.952 12.609 17.875 1 98.69 136 ALA B N 1
ATOM 3078 C CA . ALA B 1 136 ? 1.959 13.336 18.641 1 98.69 136 ALA B CA 1
ATOM 3079 C C . ALA B 1 136 ? 1.465 14.727 19.016 1 98.69 136 ALA B C 1
ATOM 3081 O O . ALA B 1 136 ? 0.818 15.398 18.219 1 98.69 136 ALA B O 1
ATOM 3082 N N . ALA B 1 137 ? 1.778 15.094 20.25 1 98.31 137 ALA B N 1
ATOM 3083 C CA . ALA B 1 137 ? 1.703 16.484 20.672 1 98.31 137 ALA B CA 1
ATOM 3084 C C . ALA B 1 137 ? 3.059 17.172 20.547 1 98.31 137 ALA B C 1
ATOM 3086 O O . ALA B 1 137 ? 4.098 16.516 20.516 1 98.31 137 ALA B O 1
ATOM 3087 N N . GLU B 1 138 ? 3.012 18.5 20.422 1 96.81 138 GLU B N 1
ATOM 3088 C CA . GLU B 1 138 ? 4.25 19.25 20.25 1 96.81 138 GLU B CA 1
ATOM 3089 C C . GLU B 1 138 ?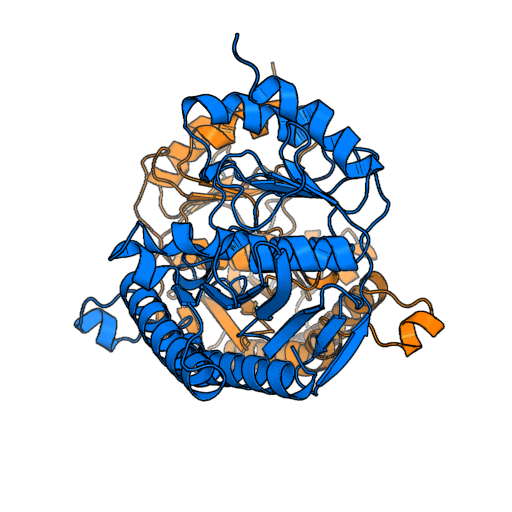 5.184 19.062 21.438 1 96.81 138 GLU B C 1
ATOM 3091 O O . GLU B 1 138 ? 6.398 19.234 21.312 1 96.81 138 GLU B O 1
ATOM 3096 N N . ASP B 1 139 ? 4.676 18.625 22.562 1 95.44 139 ASP B N 1
ATOM 3097 C CA . ASP B 1 139 ? 5.484 18.469 23.781 1 95.44 139 ASP B CA 1
ATOM 3098 C C . ASP B 1 139 ? 5.566 17 24.203 1 95.44 139 ASP B C 1
ATOM 3100 O O . ASP B 1 139 ? 5.898 16.703 25.359 1 95.44 139 ASP B O 1
ATOM 3104 N N . GLY B 1 140 ? 5.246 16.141 23.406 1 96.62 140 GLY B N 1
ATOM 3105 C CA . GLY B 1 140 ? 5.258 14.719 23.719 1 96.62 140 GLY B CA 1
ATOM 3106 C C . GLY B 1 140 ? 5.832 13.859 22.609 1 96.62 140 GLY B C 1
ATOM 3107 O O . GLY B 1 140 ? 6.113 14.352 21.516 1 96.62 140 GLY B O 1
ATOM 3108 N N . PRO B 1 141 ? 6.016 12.578 22.938 1 98 141 PRO B N 1
ATOM 3109 C CA . PRO B 1 141 ? 6.555 11.648 21.938 1 98 141 PRO B CA 1
ATOM 3110 C C . PRO B 1 141 ? 5.531 11.281 20.859 1 98 141 PRO B C 1
ATOM 3112 O O . PRO B 1 141 ? 4.336 11.539 21.031 1 98 141 PRO B O 1
ATOM 3115 N N . ALA B 1 142 ? 5.969 10.812 19.734 1 98.62 142 ALA B N 1
ATOM 3116 C CA . ALA B 1 142 ? 5.105 10.133 18.781 1 98.62 142 ALA B CA 1
ATOM 3117 C C . ALA B 1 142 ? 4.715 8.75 19.266 1 98.62 142 ALA B C 1
ATOM 3119 O O . ALA B 1 142 ? 5.578 7.953 19.656 1 98.62 142 ALA B O 1
ATOM 3120 N N . GLU B 1 143 ? 3.42 8.43 19.219 1 97.88 143 GLU B N 1
ATOM 3121 C CA . GLU B 1 143 ? 2.963 7.152 19.75 1 97.88 143 GLU B CA 1
ATOM 3122 C C . GLU B 1 143 ? 1.971 6.477 18.812 1 97.88 143 GLU B C 1
ATOM 3124 O O . GLU B 1 143 ? 1.105 7.141 18.234 1 97.88 143 GLU B O 1
ATOM 3129 N N . LEU B 1 144 ? 2.172 5.227 18.656 1 96.5 144 LEU B N 1
ATOM 3130 C CA . LEU B 1 144 ? 1.146 4.383 18.047 1 96.5 144 LEU B CA 1
ATOM 3131 C C . LEU B 1 144 ? 0.031 4.086 19.047 1 96.5 144 LEU B C 1
ATOM 3133 O O . LEU B 1 144 ? 0.297 3.682 20.188 1 96.5 144 LEU B O 1
ATOM 3137 N N . ILE B 1 145 ? -1.152 4.375 18.609 1 95.62 145 ILE B N 1
ATOM 3138 C CA . ILE B 1 145 ? -2.338 4.008 19.375 1 95.62 145 ILE B CA 1
ATOM 3139 C C . ILE B 1 145 ? -3.055 2.844 18.688 1 95.62 145 ILE B C 1
ATOM 3141 O O . ILE B 1 145 ? -3.648 3.01 17.625 1 95.62 145 ILE B O 1
ATOM 3145 N N . ARG B 1 146 ? -3.117 1.725 19.328 1 92.94 146 ARG B N 1
ATOM 3146 C CA . ARG B 1 146 ? -3.723 0.535 18.75 1 92.94 146 ARG B CA 1
ATOM 3147 C C . ARG B 1 146 ? -5.238 0.542 18.938 1 92.94 146 ARG B C 1
ATOM 3149 O O . ARG B 1 146 ? -5.777 1.396 19.641 1 92.94 146 ARG B O 1
ATOM 3156 N N . SER B 1 147 ? -5.848 -0.379 18.328 1 92.38 147 SER B N 1
ATOM 3157 C CA . SER B 1 147 ? -7.301 -0.466 18.375 1 92.38 147 SER B CA 1
ATOM 3158 C C . SER B 1 147 ? -7.793 -0.677 19.797 1 92.38 147 SER B C 1
ATOM 3160 O O . SER B 1 147 ? -8.883 -0.228 20.172 1 92.38 147 SER B O 1
ATOM 3162 N N . ASP B 1 148 ? -7 -1.294 20.641 1 90.25 148 ASP B N 1
ATOM 3163 C CA . ASP B 1 148 ? -7.375 -1.556 22.016 1 90.25 148 ASP B CA 1
ATOM 3164 C C . ASP B 1 148 ? -6.902 -0.43 22.938 1 90.25 148 ASP B C 1
ATOM 3166 O O . ASP B 1 148 ? -6.906 -0.577 24.156 1 90.25 148 ASP B O 1
ATOM 3170 N N . ALA B 1 149 ? -6.34 0.598 22.359 1 89.44 149 ALA B N 1
ATOM 3171 C CA . ALA B 1 149 ? -5.965 1.832 23.047 1 89.44 149 ALA B CA 1
ATOM 3172 C C . ALA B 1 149 ? -4.59 1.702 23.688 1 89.44 149 ALA B C 1
ATOM 3174 O O . ALA B 1 149 ? -4.102 2.646 24.312 1 89.44 149 ALA B O 1
ATOM 3175 N N . SER B 1 150 ? -3.977 0.527 23.516 1 91.94 150 SER B N 1
ATOM 3176 C CA . SER B 1 150 ? -2.596 0.454 23.984 1 91.94 150 SER B CA 1
ATOM 3177 C C . SER B 1 150 ? -1.686 1.354 23.156 1 91.94 150 SER B C 1
ATOM 3179 O O . SER B 1 150 ? -1.974 1.63 21.984 1 91.94 150 SER B O 1
ATOM 3181 N N . ARG B 1 151 ? -0.609 1.783 23.812 1 93.62 151 ARG B N 1
ATOM 3182 C CA . ARG B 1 151 ? 0.253 2.773 23.172 1 93.62 151 ARG B CA 1
ATOM 3183 C C . ARG B 1 151 ? 1.695 2.283 23.109 1 93.62 151 ARG B C 1
ATOM 3185 O O . ARG B 1 151 ? 2.145 1.543 23.984 1 93.62 151 ARG B O 1
ATOM 3192 N N . VAL B 1 152 ? 2.352 2.654 22.094 1 92.94 152 VAL B N 1
ATOM 3193 C CA . VAL B 1 152 ? 3.768 2.359 21.906 1 92.94 152 VAL B CA 1
ATOM 3194 C C . VAL B 1 152 ? 4.492 3.602 21.391 1 92.94 152 VAL B C 1
ATOM 3196 O O . VAL B 1 152 ? 4.066 4.219 20.406 1 92.94 152 VAL B O 1
ATOM 3199 N N . THR B 1 153 ? 5.582 3.998 22.078 1 96.94 153 THR B N 1
ATOM 3200 C CA . THR B 1 153 ? 6.395 5.117 21.625 1 96.94 153 THR B CA 1
ATOM 3201 C C . THR B 1 153 ? 7.188 4.73 20.375 1 96.94 153 THR B C 1
ATOM 3203 O O . THR B 1 153 ? 7.742 3.633 20.297 1 96.94 153 THR B O 1
ATOM 3206 N N . LEU B 1 154 ? 7.23 5.629 19.469 1 97 154 LEU B N 1
ATOM 3207 C CA . LEU B 1 154 ? 7.879 5.352 18.188 1 97 154 LEU B CA 1
ATOM 3208 C C . LEU B 1 154 ? 9.219 6.074 18.094 1 97 154 LEU B C 1
ATOM 3210 O O . LEU B 1 154 ? 9.445 7.059 18.797 1 97 154 LEU B O 1
ATOM 3214 N N . ALA B 1 155 ? 10.078 5.57 17.234 1 98.12 155 ALA B N 1
ATOM 3215 C CA . ALA B 1 155 ? 11.352 6.199 16.906 1 98.12 155 ALA B CA 1
ATOM 3216 C C . ALA B 1 155 ? 11.711 5.98 15.438 1 98.12 155 ALA B C 1
ATOM 3218 O O . ALA B 1 155 ? 11.508 4.891 14.898 1 98.12 155 ALA B O 1
ATOM 3219 N N . THR B 1 156 ? 12.211 6.992 14.852 1 98.5 156 THR B N 1
ATOM 3220 C CA . THR B 1 156 ? 12.625 6.906 13.453 1 98.5 156 THR B CA 1
ATOM 3221 C C . THR B 1 156 ? 13.938 6.137 13.32 1 98.5 156 THR B C 1
ATOM 3223 O O . THR B 1 156 ? 14.633 5.918 14.312 1 98.5 156 THR B O 1
ATOM 3226 N N . SER B 1 157 ? 14.234 5.727 12.102 1 97.81 157 SER B N 1
ATOM 3227 C CA . SER B 1 157 ? 15.492 5.078 11.766 1 97.81 157 SER B CA 1
ATOM 3228 C C . SER B 1 157 ? 16.641 6.078 11.773 1 97.81 157 SER B C 1
ATOM 3230 O O . SER B 1 157 ? 16.453 7.262 11.492 1 97.81 157 SER B O 1
ATOM 3232 N N . ARG B 1 158 ? 17.875 5.555 12.023 1 98.12 158 ARG B N 1
ATOM 3233 C CA . ARG B 1 158 ? 19.078 6.391 11.984 1 98.12 158 ARG B CA 1
ATOM 3234 C C . ARG B 1 158 ? 19.938 6.062 10.766 1 98.12 158 ARG B C 1
ATOM 3236 O O . ARG B 1 158 ? 21.031 6.602 10.609 1 98.12 158 ARG B O 1
ATOM 3243 N N . GLU B 1 159 ? 19.422 5.172 9.891 1 98.5 159 GLU B N 1
ATOM 3244 C CA . GLU B 1 159 ? 20.141 4.891 8.656 1 98.5 159 GLU B CA 1
ATOM 3245 C C . GLU B 1 159 ? 20.312 6.148 7.809 1 98.5 159 GLU B C 1
ATOM 3247 O O . GLU B 1 159 ? 19.375 6.941 7.684 1 98.5 159 GLU B O 1
ATOM 3252 N N . ASN B 1 160 ? 21.531 6.41 7.285 1 98.44 160 ASN B N 1
ATOM 3253 C CA . ASN B 1 160 ? 21.75 7.652 6.562 1 98.44 160 ASN B CA 1
ATOM 3254 C C . ASN B 1 160 ? 22.594 7.426 5.312 1 98.44 160 ASN B C 1
ATOM 3256 O O . ASN B 1 160 ? 23.031 8.383 4.66 1 98.44 160 ASN B O 1
ATOM 3260 N N . ARG B 1 161 ? 22.938 6.156 5.004 1 98.5 161 ARG B N 1
ATOM 3261 C CA . ARG B 1 161 ? 23.609 5.816 3.754 1 98.5 161 ARG B CA 1
ATOM 3262 C C . ARG B 1 161 ? 22.594 5.602 2.631 1 98.5 161 ARG B C 1
ATOM 3264 O O . ARG B 1 161 ? 21.797 4.664 2.678 1 98.5 161 ARG B O 1
ATOM 3271 N N . PRO B 1 162 ? 22.594 6.48 1.6 1 98.5 162 PRO B N 1
ATOM 3272 C CA . PRO B 1 162 ? 21.578 6.422 0.556 1 98.5 162 PRO B CA 1
ATOM 3273 C C . PRO B 1 162 ? 21.375 5.012 0.003 1 98.5 162 PRO B C 1
ATOM 3275 O O . PRO B 1 162 ? 20.234 4.578 -0.195 1 98.5 162 PRO B O 1
ATOM 3278 N N . GLU B 1 163 ? 22.422 4.246 -0.221 1 97.44 163 GLU B N 1
ATOM 3279 C CA . GLU B 1 163 ? 22.359 2.914 -0.817 1 97.44 163 GLU B CA 1
ATOM 3280 C C . GLU B 1 163 ? 21.672 1.926 0.118 1 97.44 163 GLU B C 1
ATOM 3282 O O . GLU B 1 163 ? 21.391 0.787 -0.265 1 97.44 163 GLU B O 1
ATOM 3287 N N . ARG B 1 164 ? 21.312 2.383 1.364 1 98.06 164 ARG B N 1
ATOM 3288 C CA . ARG B 1 164 ? 20.609 1.538 2.324 1 98.06 164 ARG B CA 1
ATOM 3289 C C . ARG B 1 164 ? 19.281 2.16 2.727 1 98.06 164 ARG B C 1
ATOM 3291 O O . ARG B 1 164 ? 18.531 1.583 3.52 1 98.06 164 ARG B O 1
ATOM 3298 N N . MET B 1 165 ? 18.984 3.346 2.211 1 98.62 165 MET B N 1
ATOM 3299 C CA . MET B 1 165 ? 17.781 4.066 2.602 1 98.62 165 MET B CA 1
ATOM 3300 C C . MET B 1 165 ? 16.594 3.643 1.742 1 98.62 165 MET B C 1
ATOM 3302 O O . MET B 1 165 ? 16.734 3.436 0.537 1 98.62 165 MET B O 1
ATOM 3306 N N . THR B 1 166 ? 15.539 3.436 2.398 1 98.06 166 THR B N 1
ATOM 3307 C CA . THR B 1 166 ? 14.227 3.322 1.774 1 98.06 166 THR B CA 1
ATOM 3308 C C . THR B 1 166 ? 13.445 4.629 1.911 1 98.06 166 THR B C 1
ATOM 3310 O O . THR B 1 166 ? 13.492 5.277 2.957 1 98.06 166 THR B O 1
ATOM 3313 N N . GLY B 1 167 ? 12.789 5.039 0.866 1 98.44 167 GLY B N 1
ATOM 3314 C CA . GLY B 1 167 ? 12 6.254 0.983 1 98.44 167 GLY B CA 1
ATOM 3315 C C . GLY B 1 167 ? 10.945 6.391 -0.099 1 98.44 167 GLY B C 1
ATOM 3316 O O . GLY B 1 167 ? 10.68 5.438 -0.834 1 98.44 167 GLY B O 1
ATOM 3317 N N . PHE B 1 168 ? 10.305 7.504 -0.069 1 98.69 168 PHE B N 1
ATOM 3318 C CA . PHE B 1 168 ? 9.148 7.75 -0.923 1 98.69 168 PHE B CA 1
ATOM 3319 C C . PHE B 1 168 ? 9.391 8.953 -1.828 1 98.69 168 PHE B C 1
ATOM 3321 O O . PHE B 1 168 ? 9.758 10.031 -1.354 1 98.69 168 PHE B O 1
ATOM 3328 N N . VAL B 1 169 ? 9.219 8.75 -3.131 1 98.5 169 VAL B N 1
ATOM 3329 C CA . VAL B 1 169 ? 9.406 9.758 -4.172 1 98.5 169 VAL B CA 1
ATOM 3330 C C . VAL B 1 169 ? 8.125 9.906 -4.984 1 98.5 169 VAL B C 1
ATOM 3332 O O . VAL B 1 169 ? 7.605 8.93 -5.52 1 98.5 169 VAL B O 1
ATOM 3335 N N . PRO B 1 170 ? 7.551 11.086 -5.035 1 96.88 170 PRO B N 1
ATOM 3336 C CA . PRO B 1 170 ? 6.27 11.297 -5.715 1 96.88 170 PRO B CA 1
ATOM 3337 C C . PRO B 1 170 ? 6.422 11.461 -7.223 1 96.88 170 PRO B C 1
ATOM 3339 O O . PRO B 1 170 ? 5.965 12.461 -7.789 1 96.88 170 PRO B O 1
ATOM 3342 N N . LEU B 1 171 ? 6.918 10.461 -7.895 1 97.19 171 LEU B N 1
ATOM 3343 C CA . LEU B 1 171 ? 7.219 10.555 -9.32 1 97.19 171 LEU B CA 1
ATOM 3344 C C . LEU B 1 171 ? 5.953 10.844 -10.125 1 97.19 171 LEU B C 1
ATOM 3346 O O . LEU B 1 171 ? 5.949 11.734 -10.977 1 97.19 171 LEU B O 1
ATOM 3350 N N . GLY B 1 172 ? 4.906 10.164 -9.82 1 94.25 172 GLY B N 1
ATOM 3351 C CA . GLY B 1 172 ? 3.668 10.297 -10.57 1 94.25 172 GLY B CA 1
ATOM 3352 C C . GLY B 1 172 ? 2.992 11.641 -10.375 1 94.25 172 GLY B C 1
ATOM 3353 O O . GLY B 1 172 ? 2.131 12.031 -11.164 1 94.25 172 GLY B O 1
ATOM 3354 N N . LEU B 1 173 ? 3.312 12.344 -9.383 1 92.88 173 LEU B N 1
ATOM 3355 C CA . LEU B 1 173 ? 2.699 13.625 -9.062 1 92.88 173 LEU B CA 1
ATOM 3356 C C . LEU B 1 173 ? 3.586 14.781 -9.516 1 92.88 173 LEU B C 1
ATOM 3358 O O . LEU B 1 173 ? 3.176 15.945 -9.461 1 92.88 173 LEU B O 1
ATOM 3362 N N . ALA B 1 174 ? 4.801 14.484 -9.93 1 96 174 ALA B N 1
ATOM 3363 C CA . ALA B 1 174 ? 5.734 15.516 -10.375 1 96 174 ALA B CA 1
ATOM 3364 C C . ALA B 1 174 ? 5.324 16.062 -11.742 1 96 174 ALA B C 1
ATOM 3366 O O . ALA B 1 174 ? 4.773 15.344 -12.57 1 96 174 ALA B O 1
ATOM 3367 N N . PRO B 1 175 ? 5.617 17.375 -11.938 1 94.81 175 PRO B N 1
ATOM 3368 C CA . PRO B 1 175 ? 5.457 17.891 -13.297 1 94.81 175 PRO B CA 1
ATOM 3369 C C . PRO B 1 175 ? 6.246 17.078 -14.328 1 94.81 175 PRO B C 1
ATOM 3371 O O . PRO B 1 175 ? 7.359 16.625 -14.047 1 94.81 175 PRO B O 1
ATOM 3374 N N . ALA B 1 176 ? 5.684 16.953 -15.492 1 94 176 ALA B N 1
ATOM 3375 C CA . ALA B 1 176 ? 6.254 16.109 -16.547 1 94 176 ALA B CA 1
ATOM 3376 C C . ALA B 1 176 ? 7.715 16.469 -16.797 1 94 176 ALA B C 1
ATOM 3378 O O . ALA B 1 176 ? 8.555 15.578 -16.969 1 94 176 ALA B O 1
ATOM 3379 N N . ALA B 1 177 ? 8.023 17.75 -16.781 1 94.38 177 ALA B N 1
ATOM 3380 C CA . ALA B 1 177 ? 9.359 18.219 -17.125 1 94.38 177 ALA B CA 1
ATOM 3381 C C . ALA B 1 177 ? 10.383 17.766 -16.078 1 94.38 177 ALA B C 1
ATOM 3383 O O . ALA B 1 177 ? 11.57 17.625 -16.391 1 94.38 177 ALA B O 1
ATOM 3384 N N . LEU B 1 178 ? 9.922 17.422 -14.883 1 96.31 178 LEU B N 1
ATOM 3385 C CA . LEU B 1 178 ? 10.812 17.078 -13.781 1 96.31 178 LEU B CA 1
ATOM 3386 C C . LEU B 1 178 ? 10.953 15.562 -13.656 1 96.31 178 LEU B C 1
ATOM 3388 O O . LEU B 1 178 ? 11.867 15.078 -12.977 1 96.31 178 LEU B O 1
ATOM 3392 N N . ARG B 1 179 ? 10.086 14.82 -14.227 1 97.44 179 ARG B N 1
ATOM 3393 C CA . ARG B 1 179 ? 9.945 13.398 -13.953 1 97.44 179 ARG B CA 1
ATOM 3394 C C . ARG B 1 179 ? 11.203 12.633 -14.344 1 97.44 179 ARG B C 1
ATOM 3396 O O . ARG B 1 179 ? 11.688 11.789 -13.578 1 97.44 179 ARG B O 1
ATOM 3403 N N . PRO B 1 180 ? 11.805 12.922 -15.555 1 97.38 180 PRO B N 1
ATOM 3404 C CA . PRO B 1 180 ? 12.992 12.148 -15.906 1 97.38 180 PRO B CA 1
ATOM 3405 C C . PRO B 1 180 ? 14.141 12.344 -14.914 1 97.38 180 PRO B C 1
ATOM 3407 O O . PRO B 1 180 ? 14.766 11.375 -14.484 1 97.38 180 PRO B O 1
ATOM 3410 N N . ALA B 1 181 ? 14.375 13.594 -14.516 1 97.88 181 ALA B N 1
ATOM 3411 C CA . ALA B 1 181 ? 15.445 13.875 -13.562 1 97.88 181 ALA B CA 1
ATOM 3412 C C . ALA B 1 181 ? 15.148 13.266 -12.203 1 97.88 181 ALA B C 1
ATOM 3414 O O . ALA B 1 181 ? 16.047 12.734 -11.539 1 97.88 181 ALA B O 1
ATOM 3415 N N . LEU B 1 182 ? 13.914 13.359 -11.773 1 98.5 182 LEU B N 1
ATOM 3416 C CA . LEU B 1 182 ? 13.5 12.789 -10.5 1 98.5 182 LEU B CA 1
ATOM 3417 C C . LEU B 1 182 ? 13.633 11.266 -10.516 1 98.5 182 LEU B C 1
ATOM 3419 O O . LEU B 1 182 ? 14.141 10.68 -9.562 1 98.5 182 LEU B O 1
ATOM 3423 N N . ALA B 1 183 ? 13.188 10.664 -11.609 1 98.5 183 ALA B N 1
ATOM 3424 C CA . ALA B 1 183 ? 13.297 9.211 -11.773 1 98.5 183 ALA B CA 1
ATOM 3425 C C . ALA B 1 183 ? 14.75 8.758 -11.68 1 98.5 183 ALA B C 1
ATOM 3427 O O . ALA B 1 183 ? 15.047 7.719 -11.086 1 98.5 183 ALA B O 1
ATOM 3428 N N . ALA B 1 184 ? 15.625 9.516 -12.18 1 97.94 184 ALA B N 1
ATOM 3429 C CA . ALA B 1 184 ? 17.047 9.172 -12.242 1 97.94 184 ALA B CA 1
ATOM 3430 C C . ALA B 1 184 ? 17.656 9.148 -10.844 1 97.94 184 ALA B C 1
ATOM 3432 O O . ALA B 1 184 ? 18.75 8.602 -10.648 1 97.94 184 ALA B O 1
ATOM 3433 N N . THR B 1 185 ? 17.016 9.766 -9.875 1 98.5 185 THR B N 1
ATOM 3434 C CA . THR B 1 185 ? 17.547 9.773 -8.516 1 98.5 185 THR B CA 1
ATOM 3435 C C . THR B 1 185 ? 17.188 8.484 -7.785 1 98.5 185 THR B C 1
ATOM 3437 O O . THR B 1 185 ? 17.828 8.125 -6.797 1 98.5 185 THR B O 1
ATOM 3440 N N . MET B 1 186 ? 16.203 7.805 -8.203 1 98.62 186 MET B N 1
ATOM 3441 C CA . MET B 1 186 ? 15.578 6.723 -7.441 1 98.62 186 MET B CA 1
ATOM 3442 C C . MET B 1 186 ? 16.547 5.555 -7.273 1 98.62 186 MET B C 1
ATOM 3444 O O . MET B 1 186 ? 16.641 4.977 -6.188 1 98.62 186 MET B O 1
ATOM 3448 N N . PRO B 1 187 ? 17.391 5.258 -8.305 1 98.19 187 PRO B N 1
ATOM 3449 C CA . PRO B 1 187 ? 18.312 4.129 -8.172 1 98.19 187 PRO B CA 1
ATOM 3450 C C . PRO B 1 187 ? 19.438 4.406 -7.172 1 98.19 187 PRO B C 1
ATOM 3452 O O . PRO B 1 187 ? 20.203 3.496 -6.832 1 98.19 187 PRO B O 1
ATOM 3455 N N . ARG B 1 188 ? 19.5 5.613 -6.684 1 98 188 ARG B N 1
ATOM 3456 C CA . ARG B 1 188 ? 20.562 5.965 -5.75 1 98 188 ARG B CA 1
ATOM 3457 C C . ARG B 1 188 ? 20.234 5.5 -4.336 1 98 188 ARG B C 1
ATOM 3459 O O . ARG B 1 188 ? 21.094 5.52 -3.453 1 98 188 ARG B O 1
ATOM 3466 N N . PHE B 1 189 ? 19.047 5.094 -4.148 1 98.38 189 PHE B N 1
ATOM 3467 C CA . PHE B 1 189 ? 18.594 4.59 -2.859 1 98.38 189 PHE B CA 1
ATOM 3468 C C . PHE B 1 189 ? 18.391 3.08 -2.908 1 98.38 189 PHE B C 1
ATOM 3470 O O . PHE B 1 189 ? 18.281 2.496 -3.99 1 98.38 189 PHE B O 1
ATOM 3477 N N . ALA B 1 190 ? 18.406 2.457 -1.699 1 96.88 190 ALA B N 1
ATOM 3478 C CA . ALA B 1 190 ? 18.078 1.036 -1.649 1 96.88 190 ALA B CA 1
ATOM 3479 C C . ALA B 1 190 ? 16.703 0.772 -2.266 1 96.88 190 ALA B C 1
ATOM 3481 O O . ALA B 1 190 ? 16.531 -0.18 -3.031 1 96.88 190 ALA B O 1
ATOM 3482 N N . ARG B 1 191 ? 15.781 1.592 -1.849 1 96.44 191 ARG B N 1
ATOM 3483 C CA . ARG B 1 191 ? 14.422 1.53 -2.377 1 96.44 191 ARG B CA 1
ATOM 3484 C C . ARG B 1 191 ? 13.789 2.914 -2.412 1 96.44 191 ARG B C 1
ATOM 3486 O O . ARG B 1 191 ? 13.914 3.688 -1.461 1 96.44 191 ARG B O 1
ATOM 3493 N N . ALA B 1 192 ? 13.242 3.244 -3.533 1 97.62 192 ALA B N 1
ATOM 3494 C CA . ALA B 1 192 ? 12.461 4.465 -3.709 1 97.62 192 ALA B CA 1
ATOM 3495 C C . ALA B 1 192 ? 11.133 4.172 -4.41 1 97.62 192 ALA B C 1
ATOM 3497 O O . ALA B 1 192 ? 11.117 3.627 -5.516 1 97.62 192 ALA B O 1
ATOM 3498 N N . THR B 1 193 ? 10.117 4.438 -3.725 1 96.75 193 THR B N 1
ATOM 3499 C CA . THR B 1 193 ? 8.781 4.164 -4.242 1 96.75 193 THR B CA 1
ATOM 3500 C C . THR B 1 193 ? 7.797 5.246 -3.805 1 96.75 193 THR B C 1
ATOM 3502 O O . THR B 1 193 ? 8.188 6.395 -3.58 1 96.75 193 THR B O 1
ATOM 3505 N N . SER B 1 194 ? 6.531 4.984 -3.922 1 96.88 194 SER B N 1
ATOM 3506 C CA . SER B 1 194 ? 5.438 5.828 -3.445 1 96.88 194 SER B CA 1
ATOM 3507 C C . SER B 1 194 ? 4.277 4.988 -2.924 1 96.88 194 SER B C 1
ATOM 3509 O O . SER B 1 194 ? 3.924 3.969 -3.521 1 96.88 194 SER B O 1
ATOM 3511 N N . LEU B 1 195 ? 3.807 5.367 -1.779 1 97.06 195 LEU B N 1
ATOM 3512 C CA . LEU B 1 195 ? 2.613 4.691 -1.281 1 97.06 195 LEU B CA 1
ATOM 3513 C C . LEU B 1 195 ? 1.351 5.43 -1.708 1 97.06 195 LEU B C 1
ATOM 3515 O O . LEU B 1 195 ? 0.237 4.965 -1.457 1 97.06 195 LEU B O 1
ATOM 3519 N N . ARG B 1 196 ? 1.533 6.602 -2.314 1 95.38 196 ARG B N 1
ATOM 3520 C CA . ARG B 1 196 ? 0.423 7.438 -2.758 1 95.38 196 ARG B CA 1
ATOM 3521 C C . ARG B 1 196 ? -0.525 7.75 -1.604 1 95.38 196 ARG B C 1
ATOM 3523 O O . ARG B 1 196 ? -1.746 7.715 -1.771 1 95.38 196 ARG B O 1
ATOM 3530 N N . CYS B 1 197 ? 0.037 7.926 -0.496 1 97.94 197 CYS B N 1
ATOM 3531 C CA . CYS B 1 197 ? -0.688 8.195 0.741 1 97.94 197 CYS B CA 1
ATOM 3532 C C . CYS B 1 197 ? 0.235 8.797 1.794 1 97.94 197 CYS B C 1
ATOM 3534 O O . CYS B 1 197 ? 1.032 8.086 2.406 1 97.94 197 CYS B O 1
ATOM 3536 N N . SER B 1 198 ? 0.089 10.07 2.016 1 98.44 198 SER B N 1
ATOM 3537 C CA . SER B 1 198 ? 0.935 10.75 2.992 1 98.44 198 SER B CA 1
ATOM 3538 C C . SER B 1 198 ? 0.792 10.125 4.375 1 98.44 198 SER B C 1
ATOM 3540 O O . SER B 1 198 ? 1.786 9.93 5.078 1 98.44 198 SER B O 1
ATOM 3542 N N . ALA B 1 199 ? -0.412 9.797 4.746 1 98.75 199 ALA B N 1
ATOM 3543 C CA . ALA B 1 199 ? -0.66 9.211 6.059 1 98.75 199 ALA B CA 1
ATOM 3544 C C . ALA B 1 199 ? 0.239 7.996 6.297 1 98.75 199 ALA B C 1
ATOM 3546 O O . ALA B 1 199 ? 0.928 7.922 7.316 1 98.75 199 ALA B O 1
ATOM 3547 N N . HIS B 1 200 ? 0.26 7.133 5.359 1 98.62 200 HIS B N 1
ATOM 3548 C CA . HIS B 1 200 ? 1.016 5.902 5.551 1 98.62 200 HIS B CA 1
ATOM 3549 C C . HIS B 1 200 ? 2.506 6.129 5.324 1 98.62 200 HIS B C 1
ATOM 3551 O O . HIS B 1 200 ? 3.342 5.48 5.957 1 98.62 200 HIS B O 1
ATOM 3557 N N . GLU B 1 201 ? 2.889 7.016 4.418 1 98.75 201 GLU B N 1
ATOM 3558 C CA . GLU B 1 201 ? 4.309 7.316 4.254 1 98.75 201 GLU B CA 1
ATOM 3559 C C . GLU B 1 201 ? 4.902 7.898 5.531 1 98.75 201 GLU B C 1
ATOM 3561 O O . GLU B 1 201 ? 5.973 7.473 5.973 1 98.75 201 GLU B O 1
ATOM 3566 N N . TYR B 1 202 ? 4.152 8.812 6.16 1 98.94 202 TYR B N 1
ATOM 3567 C CA . TYR B 1 202 ? 4.602 9.367 7.434 1 98.94 202 TYR B CA 1
ATOM 3568 C C . TYR B 1 202 ? 4.633 8.289 8.516 1 98.94 202 TYR B C 1
ATOM 3570 O O . TYR B 1 202 ? 5.539 8.266 9.344 1 98.94 202 TYR B O 1
ATOM 3578 N N . ARG B 1 203 ? 3.627 7.43 8.516 1 98.5 203 ARG B N 1
ATOM 3579 C CA . ARG B 1 203 ? 3.576 6.355 9.5 1 98.5 203 ARG B CA 1
ATOM 3580 C C . ARG B 1 203 ? 4.82 5.477 9.422 1 98.5 203 ARG B C 1
ATOM 3582 O O . ARG B 1 203 ? 5.418 5.137 10.445 1 98.5 203 ARG B O 1
ATOM 3589 N N . VAL B 1 204 ? 5.199 5.105 8.219 1 98.25 204 VAL B N 1
ATOM 3590 C CA . VAL B 1 204 ? 6.32 4.195 7.996 1 98.25 204 VAL B CA 1
ATOM 3591 C C . VAL B 1 204 ? 7.621 4.852 8.453 1 98.25 204 VAL B C 1
ATOM 3593 O O . VAL B 1 204 ? 8.461 4.207 9.086 1 98.25 204 VAL B O 1
ATOM 3596 N N . ILE B 1 205 ? 7.789 6.117 8.211 1 98.75 205 ILE B N 1
ATOM 3597 C CA . ILE B 1 205 ? 8.992 6.832 8.617 1 98.75 205 ILE B CA 1
ATOM 3598 C C . ILE B 1 205 ? 9.023 6.973 10.141 1 98.75 205 ILE B C 1
ATOM 3600 O O . ILE B 1 205 ? 10.047 6.699 10.773 1 98.75 205 ILE B O 1
ATOM 3604 N N . ALA B 1 206 ? 7.906 7.367 10.719 1 98.75 206 ALA B N 1
ATOM 3605 C CA . ALA B 1 206 ? 7.84 7.594 12.164 1 98.75 206 ALA B CA 1
ATOM 3606 C C . ALA B 1 206 ? 8.086 6.301 12.938 1 98.75 206 ALA B C 1
ATOM 3608 O O . ALA B 1 206 ? 8.562 6.332 14.078 1 98.75 206 ALA B O 1
ATOM 3609 N N . SER B 1 207 ? 7.82 5.191 12.281 1 96.69 207 SER B N 1
ATOM 3610 C CA . SER B 1 207 ? 7.973 3.895 12.93 1 96.69 207 SER B CA 1
ATOM 3611 C C . SER B 1 207 ? 9.336 3.287 12.641 1 96.69 207 SER B C 1
ATOM 3613 O O . SER B 1 207 ? 9.617 2.148 13.031 1 96.69 207 SER B O 1
ATOM 3615 N N . GLY B 1 208 ? 10.133 3.963 11.891 1 97.19 208 GLY B N 1
ATOM 3616 C CA . GLY B 1 208 ? 11.523 3.57 11.719 1 97.19 208 GLY B CA 1
ATOM 3617 C C . GLY B 1 208 ? 11.727 2.596 10.57 1 97.19 208 GLY B C 1
ATOM 3618 O O . GLY B 1 208 ? 12.758 1.911 10.508 1 97.19 208 GLY B O 1
ATOM 3619 N N . HIS B 1 209 ? 10.766 2.533 9.633 1 96.81 209 HIS B N 1
ATOM 3620 C CA . HIS B 1 209 ? 10.852 1.521 8.586 1 96.81 209 HIS B CA 1
ATOM 3621 C C . HIS B 1 209 ? 11.148 2.154 7.234 1 96.81 209 HIS B C 1
ATOM 3623 O O . HIS B 1 209 ? 11.211 1.457 6.219 1 96.81 209 HIS B O 1
ATOM 3629 N N . ALA B 1 210 ? 11.32 3.404 7.148 1 98.38 210 ALA B N 1
ATOM 3630 C CA . ALA B 1 210 ? 11.805 4.172 6 1 98.38 210 ALA B CA 1
ATOM 3631 C C . ALA B 1 210 ? 12.547 5.426 6.453 1 98.38 210 ALA B C 1
ATOM 3633 O O . ALA B 1 210 ? 12.367 5.891 7.582 1 98.38 210 ALA B O 1
ATOM 3634 N N . GLU B 1 211 ? 13.312 6.012 5.543 1 98.81 211 GLU B N 1
ATOM 3635 C CA . GLU B 1 211 ? 14.219 7.066 5.988 1 98.81 211 GLU B CA 1
ATOM 3636 C C . GLU B 1 211 ? 13.773 8.43 5.477 1 98.81 211 GLU B C 1
ATOM 3638 O O . GLU B 1 211 ? 14.148 9.461 6.035 1 98.81 211 GLU B O 1
ATOM 3643 N N . PHE B 1 212 ? 12.953 8.469 4.34 1 98.94 212 PHE B N 1
ATOM 3644 C CA . PHE B 1 212 ? 12.656 9.805 3.854 1 98.94 212 PHE B CA 1
ATOM 3645 C C . PHE B 1 212 ? 11.398 9.805 2.99 1 98.94 212 PHE B C 1
ATOM 3647 O O . PHE B 1 212 ? 10.953 8.742 2.537 1 98.94 212 PHE B O 1
ATOM 3654 N N . ALA B 1 213 ? 10.836 10.945 2.803 1 98.88 213 ALA B N 1
ATOM 3655 C CA . ALA B 1 213 ? 9.766 11.219 1.851 1 98.88 213 ALA B CA 1
ATOM 3656 C C . ALA B 1 213 ? 9.914 12.609 1.241 1 98.88 213 ALA B C 1
ATOM 3658 O O . ALA B 1 213 ? 10.094 13.594 1.963 1 98.88 213 ALA B O 1
ATOM 3659 N N . LEU B 1 214 ? 9.898 12.648 -0.053 1 98.88 214 LEU B N 1
ATOM 3660 C CA . LEU B 1 214 ? 9.891 13.898 -0.797 1 98.88 214 LEU B CA 1
ATOM 3661 C C . LEU B 1 214 ? 8.477 14.258 -1.246 1 98.88 214 LEU B C 1
ATOM 3663 O O . LEU B 1 214 ? 7.734 13.398 -1.725 1 98.88 214 LEU B O 1
ATOM 3667 N N . SER B 1 215 ? 8.055 15.477 -1.008 1 98.5 215 SER B N 1
ATOM 3668 C CA . SER B 1 215 ? 6.758 15.969 -1.459 1 98.5 215 SER B CA 1
ATOM 3669 C C . SER B 1 215 ? 6.902 17.281 -2.227 1 98.5 215 SER B C 1
ATOM 3671 O O . SER B 1 215 ? 7.621 18.188 -1.794 1 98.5 215 SER B O 1
ATOM 3673 N N . LEU B 1 216 ? 6.188 17.375 -3.328 1 96.88 216 LEU B N 1
ATOM 3674 C CA . LEU B 1 216 ? 6.305 18.562 -4.168 1 96.88 216 LEU B CA 1
ATOM 3675 C C . LEU B 1 216 ? 5.152 19.531 -3.914 1 96.88 216 LEU B C 1
ATOM 3677 O O . LEU B 1 216 ? 5.289 20.734 -4.109 1 96.88 216 LEU B O 1
ATOM 3681 N N . GLN B 1 217 ? 4.027 19.031 -3.572 1 93.62 217 GLN B N 1
ATOM 3682 C CA . GLN B 1 217 ? 2.859 19.828 -3.205 1 93.62 217 GLN B CA 1
ATOM 3683 C C . GLN B 1 217 ? 2.645 19.812 -1.694 1 93.62 217 GLN B C 1
ATOM 3685 O O . GLN B 1 217 ? 2.564 18.75 -1.077 1 93.62 217 GLN B O 1
ATOM 3690 N N . LEU B 1 218 ? 2.516 21.031 -1.154 1 95.56 218 LEU B N 1
ATOM 3691 C CA . LEU B 1 218 ? 2.467 21.125 0.301 1 95.56 218 LEU B CA 1
ATOM 3692 C C . LEU B 1 218 ? 1.067 21.5 0.775 1 95.56 218 LEU B C 1
ATOM 3694 O O . LEU B 1 218 ? 0.863 22.594 1.307 1 95.56 218 LEU B O 1
ATOM 3698 N N . LYS B 1 219 ? 0.156 20.609 0.671 1 96.38 219 LYS B N 1
ATOM 3699 C CA . LYS B 1 219 ? -1.162 20.797 1.272 1 96.38 219 LYS B CA 1
ATOM 3700 C C . LYS B 1 219 ? -1.109 20.578 2.783 1 96.38 219 LYS B C 1
ATOM 3702 O O . LYS B 1 219 ? -0.605 19.562 3.256 1 96.38 219 LYS B O 1
ATOM 3707 N N . PRO B 1 220 ? -1.617 21.516 3.525 1 97.62 220 PRO B N 1
ATOM 3708 C CA . PRO B 1 220 ? -1.475 21.406 4.98 1 97.62 220 PRO B CA 1
ATOM 3709 C C . PRO B 1 220 ? -2.109 20.141 5.543 1 97.62 220 PRO B C 1
ATOM 3711 O O . PRO B 1 220 ? -1.6 19.562 6.508 1 97.62 220 PRO B O 1
ATOM 3714 N N . TRP B 1 221 ? -3.193 19.625 4.941 1 98.19 221 TRP B N 1
ATOM 3715 C CA . TRP B 1 221 ? -3.885 18.438 5.453 1 98.19 221 TRP B CA 1
ATOM 3716 C C . TRP B 1 221 ? -3.1 17.172 5.137 1 98.19 221 TRP B C 1
ATOM 3718 O O . TRP B 1 221 ? -3.324 16.125 5.754 1 98.19 221 TRP B O 1
ATOM 3728 N N . ASP B 1 222 ? -2.154 17.266 4.258 1 98.25 222 ASP B N 1
ATOM 3729 C CA . ASP B 1 222 ? -1.308 16.109 3.965 1 98.25 222 ASP B CA 1
ATOM 3730 C C . ASP B 1 222 ? -0.115 16.047 4.914 1 98.25 222 ASP B C 1
ATOM 3732 O O . ASP B 1 222 ? 0.405 14.961 5.199 1 98.25 222 ASP B O 1
ATOM 3736 N N . HIS B 1 223 ? 0.363 17.234 5.406 1 98.69 223 HIS B N 1
ATOM 3737 C CA . HIS B 1 223 ? 1.746 17.203 5.867 1 98.69 223 HIS B CA 1
ATOM 3738 C C . HIS B 1 223 ? 1.863 17.703 7.301 1 98.69 223 HIS B C 1
ATOM 3740 O O . HIS B 1 223 ? 2.799 17.344 8.016 1 98.69 223 HIS B O 1
ATOM 3746 N N . LEU B 1 224 ? 0.977 18.578 7.801 1 98.75 224 LEU B N 1
ATOM 3747 C CA . LEU B 1 224 ? 1.171 19.203 9.102 1 98.75 224 LEU B CA 1
ATOM 3748 C C . LEU B 1 224 ? 1.248 18.141 10.203 1 98.75 224 LEU B C 1
ATOM 3750 O O . LEU B 1 224 ? 2.184 18.156 11.008 1 98.75 224 LEU B O 1
ATOM 3754 N N . ALA B 1 225 ? 0.271 17.234 10.203 1 98.88 225 ALA B N 1
ATOM 3755 C CA . ALA B 1 225 ? 0.244 16.203 11.234 1 98.88 225 ALA B CA 1
ATOM 3756 C C . ALA B 1 225 ? 1.471 15.297 11.133 1 98.88 225 ALA B C 1
ATOM 3758 O O . ALA B 1 225 ? 2.162 15.062 12.125 1 98.88 225 ALA B O 1
ATOM 3759 N N . GLY B 1 226 ? 1.735 14.789 9.914 1 98.94 226 GLY B N 1
ATOM 3760 C CA . GLY B 1 226 ? 2.85 13.883 9.703 1 98.94 226 GLY B CA 1
ATOM 3761 C C . GLY B 1 226 ? 4.195 14.5 10.039 1 98.94 226 GLY B C 1
ATOM 3762 O O . GLY B 1 226 ? 5.059 13.844 10.625 1 98.94 226 GLY B O 1
ATOM 3763 N N . ALA B 1 227 ? 4.383 15.75 9.688 1 98.88 227 ALA B N 1
ATOM 3764 C CA . ALA B 1 227 ? 5.633 16.453 9.969 1 98.88 227 ALA B CA 1
ATOM 3765 C C . ALA B 1 227 ? 5.887 16.516 11.477 1 98.88 227 ALA B C 1
ATOM 3767 O O . ALA B 1 227 ? 7 16.25 11.938 1 98.88 227 ALA B O 1
ATOM 3768 N N . LEU B 1 228 ? 4.895 16.891 12.25 1 98.88 228 LEU B N 1
ATOM 3769 C CA . LEU B 1 228 ? 5.039 16.922 13.703 1 98.88 228 LEU B CA 1
ATOM 3770 C C . LEU B 1 228 ? 5.375 15.547 14.258 1 98.88 228 LEU B C 1
ATOM 3772 O O . LEU B 1 228 ? 6.281 15.406 15.078 1 98.88 228 LEU B O 1
ATOM 3776 N N . ILE B 1 229 ? 4.66 14.555 13.789 1 98.94 229 ILE B N 1
ATOM 3777 C CA . ILE B 1 229 ? 4.809 13.188 14.281 1 98.94 229 ILE B CA 1
ATOM 3778 C C . ILE B 1 229 ? 6.234 12.703 14.016 1 98.94 229 ILE B C 1
ATOM 3780 O O . ILE B 1 229 ? 6.883 12.156 14.914 1 98.94 229 ILE B O 1
ATOM 3784 N N . VAL B 1 230 ? 6.762 12.898 12.844 1 98.94 230 VAL B N 1
ATOM 3785 C CA . VAL B 1 230 ? 8.109 12.453 12.508 1 98.94 230 VAL B CA 1
ATOM 3786 C C . VAL B 1 230 ? 9.125 13.195 13.367 1 98.94 230 VAL B C 1
ATOM 3788 O O . VAL B 1 230 ? 10.078 12.594 13.875 1 98.94 230 VAL B O 1
ATOM 3791 N N . ARG B 1 231 ? 8.898 14.531 13.562 1 98.81 231 ARG B N 1
ATOM 3792 C CA . ARG B 1 231 ? 9.797 15.289 14.422 1 98.81 231 ARG B CA 1
ATOM 3793 C C . ARG B 1 231 ? 9.805 14.734 15.836 1 98.81 231 ARG B C 1
ATOM 3795 O O . ARG B 1 231 ? 10.867 14.547 16.438 1 98.81 231 ARG B O 1
ATOM 3802 N N . ARG B 1 232 ? 8.648 14.406 16.328 1 98.81 232 ARG B N 1
ATOM 3803 C CA . ARG B 1 232 ? 8.516 13.922 17.703 1 98.81 232 ARG B CA 1
ATOM 3804 C C . ARG B 1 232 ? 9 12.484 17.828 1 98.81 232 ARG B C 1
ATOM 3806 O O . ARG B 1 232 ? 9.25 12 18.938 1 98.81 232 ARG B O 1
ATOM 3813 N N . ALA B 1 233 ? 9.172 11.812 16.719 1 98.69 233 ALA B N 1
ATOM 3814 C CA . ALA B 1 233 ? 9.75 10.469 16.703 1 98.69 233 ALA B CA 1
ATOM 3815 C C . ALA B 1 233 ? 11.266 10.539 16.531 1 98.69 233 ALA B C 1
ATOM 3817 O O . ALA B 1 233 ? 11.953 9.508 16.578 1 98.69 233 ALA B O 1
ATOM 3818 N N . GLY B 1 234 ? 11.797 11.703 16.266 1 98.62 234 GLY B N 1
ATOM 3819 C CA . GLY B 1 234 ? 13.242 11.859 16.188 1 98.62 234 GLY B CA 1
ATOM 3820 C C . GLY B 1 234 ? 13.727 12.305 14.82 1 98.62 234 GLY B C 1
ATOM 3821 O O . GLY B 1 234 ? 14.93 12.383 14.586 1 98.62 234 GLY B O 1
ATOM 3822 N N . GLY B 1 235 ? 12.781 12.633 13.953 1 98.81 235 GLY B N 1
ATOM 3823 C CA . GLY B 1 235 ? 13.156 12.992 12.594 1 98.81 235 GLY B CA 1
ATOM 3824 C C . GLY B 1 235 ? 13.141 14.492 12.352 1 98.81 235 GLY B C 1
ATOM 3825 O O . GLY B 1 235 ? 13.281 15.281 13.281 1 98.81 235 GLY B O 1
ATOM 3826 N N . VAL B 1 236 ? 13.141 14.789 10.961 1 98.62 236 VAL B N 1
ATOM 3827 C CA . VAL B 1 236 ? 13.164 16.188 10.531 1 98.62 236 VAL B CA 1
ATOM 3828 C C . VAL B 1 236 ? 12.188 16.391 9.375 1 98.62 236 VAL B C 1
ATOM 3830 O O . VAL B 1 236 ? 11.945 15.477 8.594 1 98.62 236 VAL B O 1
ATOM 3833 N N . ALA B 1 237 ? 11.594 17.547 9.352 1 98.81 237 ALA B N 1
ATOM 3834 C CA . ALA B 1 237 ? 10.727 17.984 8.266 1 98.81 237 ALA B CA 1
ATOM 3835 C C . ALA B 1 237 ? 11.078 19.406 7.812 1 98.81 237 ALA B C 1
ATOM 3837 O O . ALA B 1 237 ? 10.719 20.375 8.469 1 98.81 237 ALA B O 1
ATOM 3838 N N . ARG B 1 238 ? 11.789 19.484 6.664 1 98.44 238 ARG B N 1
ATOM 3839 C CA . ARG B 1 238 ? 12.266 20.75 6.137 1 98.44 238 ARG B CA 1
ATOM 3840 C C . ARG B 1 238 ? 12.164 20.797 4.613 1 98.44 238 ARG B C 1
ATOM 3842 O O . ARG B 1 238 ? 12.297 19.75 3.955 1 98.44 238 ARG B O 1
ATOM 3849 N N . THR B 1 239 ? 11.93 21.953 4.145 1 98.06 239 THR B N 1
ATOM 3850 C CA . THR B 1 239 ? 12.016 22.109 2.697 1 98.06 239 THR B CA 1
ATOM 3851 C C . THR B 1 239 ? 13.453 21.906 2.217 1 98.06 239 THR B C 1
ATOM 3853 O O . THR B 1 239 ? 14.391 21.922 3.02 1 98.06 239 THR B O 1
ATOM 3856 N N . LEU B 1 240 ? 13.594 21.688 0.96 1 97 240 LEU B N 1
ATOM 3857 C CA . LEU B 1 240 ? 14.922 21.422 0.413 1 97 240 LEU B CA 1
ATOM 3858 C C . LEU B 1 240 ? 15.828 22.641 0.587 1 97 240 LEU B C 1
ATOM 3860 O O . LEU B 1 240 ? 17.062 22.516 0.59 1 97 240 LEU B O 1
ATOM 3864 N N . ASP B 1 241 ? 15.273 23.797 0.72 1 93.75 241 ASP B N 1
ATOM 3865 C CA . ASP B 1 241 ? 16.078 24.984 0.949 1 93.75 241 ASP B CA 1
ATOM 3866 C C . ASP B 1 241 ? 16.391 25.156 2.432 1 93.75 241 ASP B C 1
ATOM 3868 O O . ASP B 1 241 ? 17.094 26.094 2.814 1 93.75 241 ASP B O 1
ATOM 3872 N N . GLY B 1 242 ? 15.828 24.328 3.277 1 93.81 242 GLY B N 1
ATOM 3873 C CA . GLY B 1 242 ? 16.266 24.281 4.664 1 93.81 242 GLY B CA 1
ATOM 3874 C C . GLY B 1 242 ? 15.25 24.891 5.625 1 93.81 242 GLY B C 1
ATOM 3875 O O . GLY B 1 242 ? 15.461 24.875 6.84 1 93.81 242 GLY B O 1
ATOM 3876 N N . MET B 1 243 ? 14.141 25.312 5.148 1 96 243 MET B N 1
ATOM 3877 C CA . MET B 1 243 ? 13.125 25.922 6.004 1 96 243 MET B CA 1
ATOM 3878 C C . MET B 1 243 ? 12.336 24.844 6.754 1 96 243 MET B C 1
ATOM 3880 O O . MET B 1 243 ? 11.867 23.875 6.148 1 96 243 MET B O 1
ATOM 3884 N N . GLU B 1 244 ? 12.234 25.062 8.117 1 97.06 244 GLU B N 1
ATOM 3885 C CA . GLU B 1 244 ? 11.398 24.156 8.898 1 97.06 244 GLU B CA 1
ATOM 3886 C C . GLU B 1 244 ? 9.945 24.203 8.438 1 97.06 244 GLU B C 1
ATOM 3888 O O . GLU B 1 244 ? 9.391 25.297 8.258 1 97.06 244 GLU B O 1
ATOM 3893 N N . TYR B 1 245 ? 9.328 23.062 8.289 1 98 245 TYR B N 1
ATOM 3894 C CA . TYR B 1 245 ? 7.965 23.031 7.777 1 98 245 TYR B CA 1
ATOM 3895 C C . TYR B 1 245 ? 6.965 23.328 8.883 1 98 245 TYR B C 1
ATOM 3897 O O . TYR B 1 245 ? 7.133 22.891 10.023 1 98 245 TYR B O 1
ATOM 3905 N N . GLY B 1 246 ? 5.953 24.016 8.578 1 96.25 246 GLY B N 1
ATOM 3906 C CA . GLY B 1 246 ? 4.852 24.359 9.461 1 96.25 246 GLY B CA 1
ATOM 3907 C C . GLY B 1 246 ? 3.715 25.062 8.758 1 96.25 246 GLY B C 1
ATOM 3908 O O . GLY B 1 246 ? 3.727 25.203 7.531 1 96.25 246 GLY B O 1
ATOM 3909 N N . PRO B 1 247 ? 2.783 25.484 9.758 1 94.94 247 PRO B N 1
ATOM 3910 C CA . PRO B 1 247 ? 1.68 26.234 9.164 1 94.94 247 PRO B CA 1
ATOM 3911 C C . PRO B 1 247 ? 2.156 27.484 8.414 1 94.94 247 PRO B C 1
ATOM 3913 O O . PRO B 1 247 ? 3.035 28.203 8.898 1 94.94 247 PRO B O 1
ATOM 3916 N N . GLY B 1 248 ? 1.851 27.75 7.238 1 89.75 248 GLY B N 1
ATOM 3917 C CA . GLY B 1 248 ? 2.234 28.922 6.473 1 89.75 248 GLY B CA 1
ATOM 3918 C C . GLY B 1 248 ? 3.236 28.625 5.375 1 89.75 248 GLY B C 1
ATOM 3919 O O . GLY B 1 248 ? 3.443 29.438 4.473 1 89.75 248 GLY B O 1
ATOM 3920 N N . VAL B 1 249 ? 3.975 27.531 5.605 1 93.12 249 VAL B N 1
ATOM 3921 C CA . VAL B 1 249 ? 4.879 27.125 4.539 1 93.12 249 VAL B CA 1
ATOM 3922 C C . VAL B 1 249 ? 4.094 26.422 3.434 1 93.12 249 VAL B C 1
ATOM 3924 O O . VAL B 1 249 ? 3.637 25.281 3.611 1 93.12 249 VAL B O 1
ATOM 3927 N N . THR B 1 250 ? 4.008 27.031 2.293 1 91.31 250 THR B N 1
ATOM 3928 C CA . THR B 1 250 ? 3.098 26.531 1.27 1 91.31 250 THR B CA 1
ATOM 3929 C C . THR B 1 250 ? 3.863 26.141 0.012 1 91.31 250 THR B C 1
ATOM 3931 O O . THR B 1 250 ? 3.297 25.531 -0.898 1 91.31 250 THR B O 1
ATOM 3934 N N . GLU B 1 251 ? 5.129 26.484 -0.024 1 91.75 251 GLU B N 1
ATOM 3935 C CA . GLU B 1 251 ? 5.93 26.172 -1.205 1 91.75 251 GLU B CA 1
ATOM 3936 C C . GLU B 1 251 ? 6.965 25.094 -0.9 1 91.75 251 GLU B C 1
ATOM 3938 O O . GLU B 1 251 ? 7.57 25.094 0.172 1 91.75 251 GLU B O 1
ATOM 3943 N N . GLY B 1 252 ? 7.184 24.219 -1.855 1 90.5 252 GLY B N 1
ATOM 3944 C CA . GLY B 1 252 ? 8.109 23.109 -1.709 1 90.5 252 GLY B CA 1
ATOM 3945 C C . GLY B 1 252 ? 9.336 23.234 -2.596 1 90.5 252 GLY B C 1
ATOM 3946 O O . GLY B 1 252 ? 9.648 24.328 -3.088 1 90.5 252 GLY B O 1
ATOM 3947 N N . PRO B 1 253 ? 9.969 22.016 -2.607 1 97.5 253 PRO B N 1
ATOM 3948 C CA . PRO B 1 253 ? 9.672 20.672 -2.121 1 97.5 253 PRO B CA 1
ATOM 3949 C C . PRO B 1 253 ? 9.922 20.516 -0.624 1 97.5 253 PRO B C 1
ATOM 3951 O O . PRO B 1 253 ? 10.828 21.156 -0.076 1 97.5 253 PRO B O 1
ATOM 3954 N N . LEU B 1 254 ? 9.125 19.703 0.02 1 98.69 254 LEU B N 1
ATOM 3955 C CA . LEU B 1 254 ? 9.312 19.281 1.403 1 98.69 254 LEU B CA 1
ATOM 3956 C C . LEU B 1 254 ? 10.031 17.938 1.467 1 98.69 254 LEU B C 1
ATOM 3958 O O . LEU B 1 254 ? 9.672 17 0.753 1 98.69 254 LEU B O 1
ATOM 3962 N N . LEU B 1 255 ? 11.117 17.875 2.205 1 98.88 255 LEU B N 1
ATOM 3963 C CA . LEU B 1 255 ? 11.828 16.625 2.498 1 98.88 255 LEU B CA 1
ATOM 3964 C C . LEU B 1 255 ? 11.734 16.281 3.98 1 98.88 255 LEU B C 1
ATOM 3966 O O . LEU B 1 255 ? 12.18 17.062 4.828 1 98.88 255 LEU B O 1
ATOM 3970 N N . VAL B 1 256 ? 11.07 15.188 4.242 1 98.94 256 VAL B N 1
ATOM 3971 C CA . VAL B 1 256 ? 10.984 14.625 5.586 1 98.94 256 VAL B CA 1
ATOM 3972 C C . VAL B 1 256 ? 11.938 13.438 5.719 1 98.94 256 VAL B C 1
ATOM 3974 O O . VAL B 1 256 ? 12.062 12.633 4.793 1 98.94 256 VAL B O 1
ATOM 3977 N N . ALA B 1 257 ? 12.664 13.336 6.852 1 98.94 257 ALA B N 1
ATOM 3978 C CA . ALA B 1 257 ? 13.625 12.25 7.027 1 98.94 257 ALA B CA 1
ATOM 3979 C C . ALA B 1 257 ? 13.703 11.82 8.484 1 98.94 257 ALA B C 1
ATOM 3981 O O . ALA B 1 257 ? 13.297 12.555 9.383 1 98.94 257 ALA B O 1
ATOM 3982 N N . GLY B 1 258 ? 14.203 10.633 8.68 1 98.81 258 GLY B N 1
ATOM 3983 C CA . GLY B 1 258 ? 14.258 10.031 10 1 98.81 258 GLY B CA 1
ATOM 3984 C C . GLY B 1 258 ? 15.336 10.641 10.883 1 98.81 258 GLY B C 1
ATOM 3985 O O . GLY B 1 258 ? 15.312 10.469 12.102 1 98.81 258 GLY B O 1
ATOM 3986 N N . SER B 1 259 ? 16.281 11.398 10.312 1 98.75 259 SER B N 1
ATOM 3987 C CA . SER B 1 259 ? 17.359 12.055 11.031 1 98.75 259 SER B CA 1
ATOM 3988 C C . SER B 1 259 ? 17.938 13.211 10.227 1 98.75 259 SER B C 1
ATOM 3990 O O . SER B 1 259 ? 17.656 13.344 9.031 1 98.75 259 SER B O 1
ATOM 3992 N N . GLU B 1 260 ? 18.688 14.039 10.992 1 98.69 260 GLU B N 1
ATOM 3993 C CA . GLU B 1 260 ? 19.391 15.125 10.32 1 98.69 260 GLU B CA 1
ATOM 3994 C C . GLU B 1 260 ? 20.328 14.586 9.234 1 98.69 260 GLU B C 1
ATOM 3996 O O . GLU B 1 260 ? 20.375 15.125 8.125 1 98.69 260 GLU B O 1
ATOM 4001 N N . GLU B 1 261 ? 21 13.531 9.531 1 98.81 261 GLU B N 1
ATOM 4002 C CA . GLU B 1 261 ? 21.953 12.945 8.602 1 98.81 261 GLU B CA 1
ATOM 4003 C C . GLU B 1 261 ? 21.266 12.383 7.367 1 98.81 261 GLU B C 1
ATOM 4005 O O . GLU B 1 261 ? 21.734 12.57 6.242 1 98.81 261 GLU B O 1
ATOM 4010 N N . ALA B 1 262 ? 20.188 11.672 7.582 1 98.88 262 ALA B N 1
ATOM 4011 C CA . ALA B 1 262 ? 19.406 11.133 6.461 1 98.88 262 ALA B CA 1
ATOM 4012 C C . ALA B 1 262 ? 18.859 12.258 5.59 1 98.88 262 ALA B C 1
ATOM 4014 O O . ALA B 1 262 ? 18.828 12.133 4.363 1 98.88 262 ALA B O 1
ATOM 4015 N N . TRP B 1 263 ? 18.422 13.336 6.23 1 98.88 263 TRP B N 1
ATOM 4016 C CA . TRP B 1 263 ? 17.906 14.484 5.492 1 98.88 263 TRP B CA 1
ATOM 4017 C C . TRP B 1 263 ? 18.984 15.062 4.57 1 98.88 263 TRP B C 1
ATOM 4019 O O . TRP B 1 263 ? 18.734 15.266 3.377 1 98.88 263 TRP B O 1
ATOM 4029 N N . HIS B 1 264 ? 20.156 15.273 5.07 1 98.75 264 HIS B N 1
ATOM 4030 C CA . HIS B 1 264 ? 21.234 15.852 4.281 1 98.75 264 HIS B CA 1
ATOM 4031 C C . HIS B 1 264 ? 21.641 14.922 3.141 1 98.75 264 HIS B C 1
ATOM 4033 O O . HIS B 1 264 ? 21.875 15.375 2.018 1 98.75 264 HIS B O 1
ATOM 4039 N N . ALA B 1 265 ? 21.688 13.633 3.432 1 98.81 265 ALA B N 1
ATOM 4040 C CA . ALA B 1 265 ? 22.047 12.656 2.41 1 98.81 265 ALA B CA 1
ATOM 4041 C C . ALA B 1 265 ? 21.047 12.672 1.257 1 98.81 265 ALA B C 1
ATOM 4043 O O . ALA B 1 265 ? 21.438 12.703 0.087 1 98.81 265 ALA B O 1
ATOM 4044 N N . ALA B 1 266 ? 19.797 12.648 1.603 1 98.81 266 ALA B N 1
ATOM 4045 C CA . ALA B 1 266 ? 18.75 12.656 0.58 1 98.81 266 ALA B CA 1
ATOM 4046 C C . ALA B 1 266 ? 18.703 13.992 -0.154 1 98.81 266 ALA B C 1
ATOM 4048 O O . ALA B 1 266 ? 18.547 14.031 -1.376 1 98.81 266 ALA B O 1
ATOM 4049 N N . ALA B 1 267 ? 18.859 15.062 0.584 1 98.62 267 ALA B N 1
ATOM 4050 C CA . ALA B 1 267 ? 18.812 16.406 -0.002 1 98.62 267 ALA B CA 1
ATOM 4051 C C . ALA B 1 267 ? 19.906 16.562 -1.06 1 98.62 267 ALA B C 1
ATOM 4053 O O . ALA B 1 267 ? 19.672 17.172 -2.105 1 98.62 267 ALA B O 1
ATOM 4054 N N . GLU B 1 268 ? 21.031 16.078 -0.821 1 98.25 268 GLU B N 1
ATOM 4055 C CA . GLU B 1 268 ? 22.141 16.172 -1.768 1 98.25 268 GLU B CA 1
ATOM 4056 C C . GLU B 1 268 ? 21.781 15.508 -3.094 1 98.25 268 GLU B C 1
ATOM 4058 O O . GLU B 1 268 ? 22.203 15.961 -4.156 1 98.25 268 GLU B O 1
ATOM 4063 N N . ILE B 1 269 ? 21 14.484 -3.016 1 98.5 269 ILE B N 1
ATOM 4064 C CA . ILE B 1 269 ? 20.625 13.734 -4.203 1 98.5 269 ILE B CA 1
ATOM 4065 C C . ILE B 1 269 ? 19.5 14.461 -4.938 1 98.5 269 ILE B C 1
ATOM 4067 O O . ILE B 1 269 ? 19.484 14.5 -6.172 1 98.5 269 ILE B O 1
ATOM 4071 N N . PHE B 1 270 ? 18.609 15.125 -4.199 1 98.56 270 PHE B N 1
ATOM 4072 C CA . PHE B 1 270 ? 17.406 15.68 -4.805 1 98.56 270 PHE B CA 1
ATOM 4073 C C . PHE B 1 270 ? 17.656 17.094 -5.301 1 98.56 270 PHE B C 1
ATOM 4075 O O . PHE B 1 270 ? 17.016 17.547 -6.262 1 98.56 270 PHE B O 1
ATOM 4082 N N . ARG B 1 271 ? 18.531 17.875 -4.699 1 97.62 271 ARG B N 1
ATOM 4083 C CA . ARG B 1 271 ? 18.703 19.297 -4.957 1 97.62 271 ARG B CA 1
ATOM 4084 C C . ARG B 1 271 ? 19 19.562 -6.43 1 97.62 271 ARG B C 1
ATOM 4086 O O . ARG B 1 271 ? 18.453 20.484 -7.027 1 97.62 271 ARG B O 1
ATOM 4093 N N . PRO B 1 272 ? 19.844 18.766 -7.094 1 96.81 272 PRO B N 1
ATOM 4094 C CA . PRO B 1 272 ? 20.141 19.016 -8.508 1 96.81 272 PRO B CA 1
ATOM 4095 C C . PRO B 1 272 ? 18.906 18.922 -9.398 1 96.81 272 PRO B C 1
ATOM 4097 O O . PRO B 1 272 ? 18.906 19.484 -10.5 1 96.81 272 PRO B O 1
ATOM 4100 N N . VAL B 1 273 ? 17.891 18.203 -8.977 1 97.31 273 VAL B N 1
ATOM 4101 C CA . VAL B 1 273 ? 16.672 18.047 -9.758 1 97.31 273 VAL B CA 1
ATOM 4102 C C . VAL B 1 273 ? 15.945 19.375 -9.867 1 97.31 273 VAL B C 1
ATOM 4104 O O . VAL B 1 273 ? 15.297 19.656 -10.875 1 97.31 273 VAL B O 1
ATOM 4107 N N . PHE B 1 274 ? 16.047 20.156 -8.859 1 94.62 274 PHE B N 1
ATOM 4108 C CA . PHE B 1 274 ? 15.227 21.359 -8.766 1 94.62 274 PHE B CA 1
ATOM 4109 C C . PHE B 1 274 ? 16.062 22.609 -8.992 1 94.62 274 PHE B C 1
ATOM 4111 O O . PHE B 1 274 ? 15.578 23.734 -8.789 1 94.62 274 PHE B O 1
ATOM 4118 N N . ARG B 1 275 ? 17.266 22.5 -9.297 1 83.19 275 ARG B N 1
ATOM 4119 C CA . ARG B 1 275 ? 18.109 23.641 -9.617 1 83.19 275 ARG B CA 1
ATOM 4120 C C . ARG B 1 275 ? 17.875 24.109 -11.047 1 83.19 275 ARG B C 1
ATOM 4122 O O . ARG B 1 275 ? 17.766 23.297 -11.961 1 83.19 275 ARG B O 1
ATOM 4129 N N . PRO B 1 276 ? 17.531 25.359 -11.164 1 66 276 PRO B N 1
ATOM 4130 C CA . PRO B 1 276 ? 17.438 25.891 -12.523 1 66 276 PRO B CA 1
ATOM 4131 C C . PRO B 1 276 ? 18.656 25.578 -13.375 1 66 276 PRO B C 1
ATOM 4133 O O . PRO B 1 276 ? 19.766 25.484 -12.852 1 66 276 PRO B O 1
ATOM 4136 N N . ALA B 1 277 ? 18.656 25.25 -14.609 1 49.53 277 ALA B N 1
ATOM 4137 C CA . ALA B 1 277 ? 19.781 25.125 -15.539 1 49.53 277 ALA B CA 1
ATOM 4138 C C . ALA B 1 277 ? 20.547 26.438 -15.648 1 49.53 277 ALA B C 1
ATOM 4140 O O . ALA B 1 277 ? 19.969 27.516 -15.57 1 49.53 277 ALA B O 1
#

Organism: NCBI:txid1123501

Solvent-accessible surface area (backbone atoms only — not comparable to full-atom values): 27273 Å² total; per-residue (Å²): 137,51,73,66,58,50,50,50,52,53,50,44,50,53,48,30,27,61,70,34,37,53,74,45,53,77,51,73,48,70,66,25,66,72,67,72,47,46,50,70,52,39,52,50,51,21,32,55,51,22,42,51,52,46,50,51,55,46,36,73,76,36,75,83,45,46,77,37,34,61,72,59,29,73,78,37,75,66,53,66,67,48,47,40,67,30,75,37,30,39,30,31,19,54,56,34,16,57,66,29,45,51,47,57,40,65,48,37,18,29,28,37,26,32,32,40,64,31,34,63,45,32,17,31,33,32,30,60,89,75,43,29,33,38,35,20,39,71,88,42,60,12,28,39,33,41,69,85,66,50,72,43,81,39,40,30,26,80,68,45,52,48,69,73,29,33,33,33,46,53,56,61,76,43,58,75,89,47,21,61,57,51,34,63,48,38,64,56,26,41,28,56,32,45,71,64,15,52,44,57,52,34,47,25,22,22,60,34,64,23,25,38,37,48,39,70,73,51,51,64,43,59,40,50,19,42,41,52,23,24,38,40,12,54,22,37,39,24,24,77,90,63,48,74,65,46,51,74,59,60,77,60,40,38,37,34,16,13,20,72,61,23,37,53,49,50,43,66,63,50,50,70,62,73,50,81,132,136,51,72,67,59,51,50,50,53,53,50,43,51,53,48,31,27,61,69,35,37,53,74,45,53,77,51,73,50,72,65,26,65,71,66,72,49,45,50,70,52,40,50,50,50,21,31,54,50,22,42,52,52,45,49,52,53,46,39,72,77,36,73,82,45,47,75,38,35,60,73,57,29,72,80,37,74,65,54,66,68,47,46,41,66,30,74,36,29,40,30,30,20,55,56,32,16,57,66,30,44,52,46,56,39,64,50,38,18,30,28,35,25,34,32,39,65,31,34,63,46,32,18,32,32,32,31,59,89,75,44,28,31,39,36,20,39,69,89,41,61,13,27,37,34,42,68,85,65,50,72,42,80,38,42,30,26,81,67,45,53,48,69,72,29,32,33,33,46,52,58,61,75,42,59,75,90,46,22,59,57,52,33,62,48,38,64,56,26,40,29,55,33,43,70,65,14,51,45,57,51,36,49,26,22,22,59,33,62,23,25,35,37,47,38,70,72,50,50,63,45,58,39,51,18,43,39,52,25,24,38,39,14,54,22,39,39,24,26,77,89,63,48,76,64,46,51,74,58,60,76,59,42,37,39,33,14,14,20,72,60,22,37,54,49,50,42,67,62,50,50,70,61,72,49,79,132

InterPro domains:
  IPR000760 Inositol monophosphatase-like [PF00459] (10-262)
  IPR000760 Inositol monophosphatase-like [PR00377] (41-61)
  IPR000760 Inositol monophosphatase-like [PR00377] (63-79)
  IPR000760 Inositol monophosphatase-like [PR00377] (90-106)
  IPR000760 Inositol monophosphatase-like [PR00377] (218-242)

Nearest PDB structures (foldseek):
  5eqa-assembly2_C  TM=8.583E-01  e=8.070E-19  Medicago truncatula
  5yht-assembly1_A  TM=8.488E-01  e=1.260E-17  Mycobacterium tuberculosis H37Rv
  2q74-assembly2_B-2  TM=8.555E-01  e=1.549E-16  Mycobacterium tuberculosis H37Rv
  5yht-assembly1_B  TM=8.652E-01  e=1.499E-15  Mycobacterium tuberculosis H37Rv
  2q74-assembly1_C  TM=8.461E-01  e=9.297E-16  Mycobacterium tuberculosis H37Rv

pLDDT: mean 94.21, std 10.31, range [41.72, 98.94]

Sequence (554 aa):
MTPLERAHLVAAVRKAAADQVLPRFRRLDEGEVQTKTGPADLVTVADTEAEAALTGAVRSLWPDALVVGEEATEERPDLPEGLADAARAVVIDPVDGTWNFRAGIAAFGMILAVTEGGRTVWGLLHDPVCDDGIEAAEDGPAELIRSDASRVTLATSRENRPERMTGFVPLGLAPAALRPALAATMPRFARATSLRCSAHEYRVIASGHAEFALSLQLKPWDHLAGALIVRRAGGVARTLDGMEYGPGVTEGPLLVAGSEEAWHAAAEIFRPVFRPAMTPLERAHLVAAVRKAAADQVLPRFRRLDEGEVQTKTGPADLVTVADTEAEAALTGAVRSLWPDALVVGEEATEERPDLPEGLADAARAVVIDPVDGTWNFRAGIAAFGMILAVTEGGRTVWGLLHDPVCDDGIEAAEDGPAELIRSDASRVTLATSRENRPERMTGFVPLGLAPAALRPALAATMPRFARATSLRCSAHEYRVIASGHAEFALSLQLKPWDHLAGALIVRRAGGVARTLDGMEYGPGVTEGPLLVAGSEEAWHAAAEIFRPVFRPA